Protein AF-0000000079301477 (afdb_homodimer)

Radius of gyration: 26.86 Å; Cα contacts (8 Å, |Δi|>4): 759; chains: 2; bounding box: 76×74×63 Å

InterPro domains:
  IPR000358 Ribonucleotide reductase small subunit family [PF00268] (8-279)
  IPR009078 Ferritin-like superfamily [SSF47240] (7-322)
  IPR012348 Ribonucleotide reductase-like [G3DSA:1.10.620.20] (2-312)
  IPR033909 Ribonucleotide reductase small subunit [cd01049] (9-282)

Solvent-accessible surface area (backbone atoms only — not comparable to full-atom values): 33922 Å² total; per-residue (Å²): 106,67,66,48,74,56,92,60,63,67,80,68,89,55,64,78,57,43,53,57,36,51,50,49,64,72,62,62,74,59,57,84,80,54,65,50,66,64,26,52,52,41,58,71,67,49,54,66,47,59,37,46,32,52,50,41,32,50,44,56,46,34,60,61,38,48,47,87,63,57,65,45,50,48,43,27,80,62,29,30,35,63,55,44,37,43,29,14,20,42,48,24,28,52,45,41,40,46,21,51,35,43,53,47,51,30,56,73,68,68,36,55,68,57,41,59,49,39,58,73,65,35,62,44,54,42,52,44,52,51,54,56,48,52,39,57,51,35,45,70,68,68,44,70,56,34,37,51,51,21,45,48,46,40,20,47,39,62,39,54,41,71,48,47,48,47,46,46,52,48,39,38,32,21,75,67,65,68,45,36,55,31,60,31,52,54,41,53,56,48,51,38,51,29,46,51,55,17,50,49,38,49,53,51,51,53,52,42,47,73,74,41,48,76,69,60,38,92,63,43,68,60,52,52,52,53,51,49,53,55,52,45,55,41,52,51,45,36,49,50,60,29,37,65,74,42,71,48,95,56,47,39,55,68,46,42,51,40,46,42,36,45,48,53,29,54,52,35,33,43,74,47,40,78,60,86,56,88,60,59,64,80,65,40,62,84,48,51,66,58,58,52,59,56,40,60,49,67,67,53,34,49,53,51,50,53,36,46,54,49,17,53,50,58,57,65,63,54,70,57,79,81,103,106,68,65,48,73,57,93,59,65,68,80,68,91,55,64,76,56,44,53,56,34,52,50,50,64,72,61,63,74,58,57,82,81,54,64,49,66,66,27,52,52,42,60,71,67,50,55,66,46,60,39,45,31,52,50,42,32,50,44,58,45,34,60,61,39,48,47,87,63,55,66,46,50,48,44,26,81,64,30,31,36,61,55,44,36,44,29,13,20,41,50,24,28,50,46,41,41,46,21,52,34,43,52,47,50,30,55,73,68,68,35,54,66,58,41,60,50,38,58,75,66,36,62,44,55,42,51,45,52,52,52,55,48,51,38,57,51,35,46,69,69,68,42,69,55,35,39,51,51,22,44,51,47,41,18,48,38,62,39,55,41,71,50,46,47,47,46,46,52,48,38,38,32,21,73,67,66,69,43,38,55,33,59,32,52,53,42,54,55,47,50,37,51,30,46,51,54,17,51,49,38,49,52,52,50,53,52,43,46,72,74,43,48,76,70,63,39,91,63,41,67,59,52,52,53,54,50,50,54,55,52,46,55,42,51,52,46,35,48,50,62,28,35,64,74,43,71,48,96,56,46,40,56,68,45,43,51,38,46,42,36,46,50,53,29,55,54,35,33,42,74,46,41,78,60,87,57,87,60,59,65,80,66,40,63,87,48,52,65,57,59,51,60,55,40,62,47,66,69,53,33,50,53,52,51,52,35,45,54,49,17,51,51,56,56,66,64,54,71,59,76,83,105

Organism: Thermus brockianus (NCBI:txid56956)

Structure (mmCIF, N/CA/C/O backbone):
data_AF-0000000079301477-model_v1
#
loop_
_entity.id
_entity.type
_entity.pdbx_description
1 polymer 'ribonucleoside-diphosphate reductase'
#
loop_
_atom_site.group_PDB
_atom_site.id
_atom_site.type_symbol
_atom_site.label_atom_id
_atom_site.label_alt_id
_atom_site.label_comp_id
_atom_site.label_asym_id
_atom_site.label_entity_id
_atom_site.label_seq_id
_atom_site.pdbx_PDB_ins_code
_atom_site.Cartn_x
_atom_site.Cartn_y
_atom_site.Cartn_z
_atom_site.occupancy
_atom_site.B_iso_or_equiv
_atom_site.auth_seq_id
_atom_site.auth_comp_id
_atom_site.auth_asym_id
_atom_site.auth_atom_id
_atom_site.pdbx_PDB_model_num
ATOM 1 N N . MET A 1 1 ? -18.469 -8.281 14.273 1 95.06 1 MET A N 1
ATOM 2 C CA . MET A 1 1 ? -17.797 -7.09 14.773 1 95.06 1 MET A CA 1
ATOM 3 C C . MET A 1 1 ? -16.5 -6.832 14.016 1 95.06 1 MET A C 1
ATOM 5 O O . MET A 1 1 ? -15.898 -7.762 13.469 1 95.06 1 MET A O 1
ATOM 9 N N . LEU A 1 2 ? -16.141 -5.598 14.016 1 96.75 2 LEU A N 1
ATOM 10 C CA . LEU A 1 2 ? -14.93 -5.18 13.312 1 96.75 2 LEU A CA 1
ATOM 11 C C . LEU A 1 2 ? -13.719 -5.953 13.82 1 96.75 2 LEU A C 1
ATOM 13 O O . LEU A 1 2 ? -12.773 -6.195 13.062 1 96.75 2 LEU A O 1
ATOM 17 N N . THR A 1 3 ? -13.781 -6.379 15.055 1 95.88 3 THR A N 1
ATOM 18 C CA . THR A 1 3 ? -12.625 -6.98 15.711 1 95.88 3 THR A CA 1
ATOM 19 C C . THR A 1 3 ? -12.602 -8.492 15.484 1 95.88 3 THR A C 1
ATOM 21 O O . THR A 1 3 ? -11.633 -9.164 15.836 1 95.88 3 THR A O 1
ATOM 24 N N . GLU A 1 4 ? -13.633 -9.055 14.945 1 96.31 4 GLU A N 1
ATOM 25 C CA . GLU A 1 4 ? -13.719 -10.5 14.711 1 96.31 4 GLU A CA 1
ATOM 26 C C . GLU A 1 4 ? -13.164 -10.867 13.336 1 96.31 4 GLU A C 1
ATOM 28 O O . GLU A 1 4 ? -13.578 -10.312 12.32 1 96.31 4 GLU A O 1
ATOM 33 N N . PRO A 1 5 ? -12.25 -11.805 13.305 1 94.25 5 PRO A N 1
ATOM 34 C CA . PRO A 1 5 ? -11.656 -12.195 12.023 1 94.25 5 PRO A CA 1
ATOM 35 C C . PRO A 1 5 ? -12.68 -12.82 11.07 1 94.25 5 PRO A C 1
ATOM 37 O O . PRO A 1 5 ? -13.672 -13.398 11.523 1 94.25 5 PRO A O 1
ATOM 40 N N . ARG A 1 6 ? -12.438 -12.594 9.852 1 91.38 6 ARG A N 1
ATOM 41 C CA . ARG A 1 6 ? -13.203 -13.242 8.789 1 91.38 6 ARG A CA 1
ATOM 42 C C . ARG A 1 6 ? -12.297 -14.078 7.895 1 91.38 6 ARG A C 1
ATOM 44 O O . ARG A 1 6 ? -11.305 -13.578 7.363 1 91.38 6 ARG A O 1
ATOM 51 N N . LEU A 1 7 ? -12.633 -15.258 7.703 1 81.44 7 LEU A N 1
ATOM 52 C CA . LEU A 1 7 ? -11.805 -16.188 6.945 1 81.44 7 LEU A CA 1
ATOM 53 C C . LEU A 1 7 ? -11.93 -15.938 5.449 1 81.44 7 LEU A C 1
ATOM 55 O O . LEU A 1 7 ? -10.945 -16 4.719 1 81.44 7 LEU A O 1
ATOM 59 N N . HIS A 1 8 ? -13.172 -15.617 5.027 1 87.56 8 HIS A N 1
ATOM 60 C CA . HIS A 1 8 ? -13.43 -15.469 3.598 1 87.56 8 HIS A CA 1
ATOM 61 C C . HIS A 1 8 ? -13.273 -14.016 3.16 1 87.56 8 HIS A C 1
ATOM 63 O O . HIS A 1 8 ? -13.625 -13.094 3.906 1 87.56 8 HIS A O 1
ATOM 69 N N . TYR A 1 9 ? -12.867 -13.852 1.992 1 93.25 9 TYR A N 1
ATOM 70 C CA . TYR A 1 9 ? -12.68 -12.531 1.399 1 93.25 9 TYR A CA 1
ATOM 71 C C . TYR A 1 9 ? -14.023 -11.844 1.161 1 93.25 9 TYR A C 1
ATOM 73 O O . TYR A 1 9 ? -14.18 -10.664 1.456 1 93.25 9 TYR A O 1
ATOM 81 N N . ARG A 1 10 ? -14.953 -12.539 0.56 1 92.38 10 ARG A N 1
ATOM 82 C CA . ARG A 1 10 ? -16.328 -12.109 0.349 1 92.38 10 ARG A CA 1
ATOM 83 C C . ARG A 1 10 ? -17.312 -13.109 0.944 1 92.38 10 ARG A C 1
ATOM 85 O O . ARG A 1 10 ? -16.984 -14.289 1.125 1 92.38 10 ARG A O 1
ATOM 92 N N . PRO A 1 11 ? -18.516 -12.633 1.267 1 92.88 11 PRO A N 1
ATOM 93 C CA . PRO A 1 11 ? -19.047 -11.281 1.105 1 92.88 11 PRO A CA 1
ATOM 94 C C . PRO A 1 11 ? -18.484 -10.289 2.117 1 92.88 11 PRO A C 1
ATOM 96 O O . PRO A 1 11 ? -18.125 -10.68 3.23 1 92.88 11 PRO A O 1
ATOM 99 N N . TYR A 1 12 ? -18.469 -9.102 1.685 1 95.06 12 TYR A N 1
ATOM 100 C CA . TYR A 1 12 ? -18.016 -8.047 2.578 1 95.06 12 TYR A CA 1
ATOM 101 C C . TYR A 1 12 ? -19.016 -7.801 3.699 1 95.06 12 TYR A C 1
ATOM 103 O O . TYR A 1 12 ? -20.234 -7.824 3.473 1 95.06 12 TYR A O 1
ATOM 111 N N . GLU A 1 13 ? -18.484 -7.531 4.859 1 96.94 13 GLU A N 1
ATOM 112 C CA . GLU A 1 13 ? -19.328 -7.164 5.996 1 96.94 13 GLU A CA 1
ATOM 113 C C . GLU A 1 13 ? -19.438 -5.648 6.129 1 96.94 13 GLU A C 1
ATOM 115 O O . GLU A 1 13 ? -20.453 -5.141 6.613 1 96.94 13 GLU A O 1
ATOM 120 N N . TYR A 1 14 ? -18.453 -4.902 5.668 1 97.81 14 TYR A N 1
ATOM 121 C CA . TYR A 1 14 ? -18.422 -3.447 5.73 1 97.81 14 TYR A CA 1
ATOM 122 C C . TYR A 1 14 ? -18.109 -2.85 4.367 1 97.81 14 TYR A C 1
ATOM 124 O O . TYR A 1 14 ? -17.141 -2.098 4.223 1 97.81 14 TYR A O 1
ATOM 132 N N . PRO A 1 15 ? -18.953 -3.096 3.391 1 97.25 15 PRO A N 1
ATOM 133 C CA . PRO A 1 15 ? -18.625 -2.715 2.012 1 97.25 15 PRO A CA 1
ATOM 134 C C . PRO A 1 15 ? -18.469 -1.207 1.836 1 97.25 15 PRO A C 1
ATOM 136 O O . PRO A 1 15 ? -17.75 -0.756 0.945 1 97.25 15 PRO A O 1
ATOM 139 N N . GLY A 1 16 ? -19.188 -0.378 2.711 1 97.12 16 GLY A N 1
ATOM 140 C CA . GLY A 1 16 ? -19.094 1.07 2.617 1 97.12 16 GLY A CA 1
ATOM 141 C C . GLY A 1 16 ? -17.672 1.587 2.795 1 97.12 16 GLY A C 1
ATOM 142 O O . GLY A 1 16 ? -17.328 2.645 2.27 1 97.12 16 GLY A O 1
ATOM 143 N N . LEU A 1 17 ? -16.828 0.839 3.523 1 98.25 17 LEU A N 1
ATOM 144 C CA . LEU A 1 17 ? -15.461 1.259 3.803 1 98.25 17 LEU A CA 1
ATOM 145 C C . LEU A 1 17 ? -14.625 1.272 2.527 1 98.25 17 LEU A C 1
ATOM 147 O O . LEU A 1 17 ? -13.641 2.014 2.43 1 98.25 17 LEU A O 1
ATOM 151 N N . LEU A 1 18 ? -14.984 0.479 1.553 1 98.12 18 LEU A N 1
ATOM 152 C CA . LEU A 1 18 ? -14.195 0.32 0.336 1 98.12 18 LEU A CA 1
ATOM 153 C C . LEU A 1 18 ? -14.219 1.596 -0.499 1 98.12 18 LEU A C 1
ATOM 155 O O . LEU A 1 18 ? -13.367 1.789 -1.37 1 98.12 18 LEU A O 1
ATOM 159 N N . ARG A 1 19 ? -15.188 2.484 -0.265 1 97.81 19 ARG A N 1
ATOM 160 C CA . ARG A 1 19 ? -15.273 3.76 -0.968 1 97.81 19 ARG A CA 1
ATOM 161 C C . ARG A 1 19 ? -14.047 4.625 -0.683 1 97.81 19 ARG A C 1
ATOM 163 O O . ARG A 1 19 ? -13.664 5.457 -1.508 1 97.81 19 ARG A O 1
ATOM 170 N N . PHE A 1 20 ? -13.422 4.422 0.473 1 98.62 20 PHE A N 1
ATOM 171 C CA . PHE A 1 20 ? -12.211 5.164 0.8 1 98.62 20 PHE A CA 1
ATOM 172 C C . PHE A 1 20 ? -11.047 4.727 -0.084 1 98.62 20 PHE A C 1
ATOM 174 O O . PHE A 1 20 ? -10.25 5.555 -0.53 1 98.62 20 PHE A O 1
ATOM 181 N N . ARG A 1 21 ? -10.914 3.398 -0.284 1 98.19 21 ARG A N 1
ATOM 182 C CA . ARG A 1 21 ? -9.945 2.889 -1.248 1 98.19 21 ARG A CA 1
ATOM 183 C C . ARG A 1 21 ? -10.156 3.516 -2.621 1 98.19 21 ARG A C 1
ATOM 185 O O . ARG A 1 21 ? -9.211 3.996 -3.244 1 98.19 21 ARG A O 1
ATOM 192 N N . ASP A 1 22 ? -11.422 3.562 -3.053 1 97.38 22 ASP A N 1
ATOM 193 C CA . ASP A 1 22 ? -11.758 4.082 -4.375 1 97.38 22 ASP A CA 1
ATOM 194 C C . ASP A 1 22 ? -11.445 5.578 -4.469 1 97.38 22 ASP A C 1
ATOM 196 O O . ASP A 1 22 ? -11.008 6.059 -5.516 1 97.38 22 ASP A O 1
ATOM 200 N N . ALA A 1 23 ? -11.68 6.305 -3.4 1 97.81 23 ALA A N 1
ATOM 201 C CA . ALA A 1 23 ? -11.406 7.738 -3.381 1 97.81 23 ALA A CA 1
ATOM 202 C C . ALA A 1 23 ? -9.914 8.016 -3.547 1 97.81 23 ALA A C 1
ATOM 204 O O . ALA A 1 23 ? -9.523 8.938 -4.258 1 97.81 23 ALA A O 1
ATOM 205 N N . ILE A 1 24 ? -9.055 7.199 -2.889 1 98.19 24 ILE A N 1
ATOM 206 C CA . ILE A 1 24 ? -7.613 7.363 -3.018 1 98.19 24 ILE A CA 1
ATOM 207 C C . ILE A 1 24 ? -7.18 7.02 -4.441 1 98.19 24 ILE A C 1
ATOM 209 O O . ILE A 1 24 ? -6.348 7.715 -5.027 1 98.19 24 ILE A O 1
ATOM 213 N N . ARG A 1 25 ? -7.77 5.949 -5.023 1 96.44 25 ARG A N 1
ATOM 214 C CA . ARG A 1 25 ? -7.453 5.582 -6.398 1 96.44 25 ARG A CA 1
ATOM 215 C C . ARG A 1 25 ? -7.82 6.707 -7.363 1 96.44 25 ARG A C 1
ATOM 217 O O . ARG A 1 25 ? -7.082 6.988 -8.312 1 96.44 25 ARG A O 1
ATOM 224 N N . HIS A 1 26 ? -8.891 7.375 -7.086 1 94.94 26 HIS A N 1
ATOM 225 C CA . HIS A 1 26 ? -9.359 8.469 -7.93 1 94.94 26 HIS A CA 1
ATOM 226 C C . HIS A 1 26 ? -8.469 9.695 -7.797 1 94.94 26 HIS A C 1
ATOM 228 O O . HIS A 1 26 ? -8.305 10.453 -8.75 1 94.94 26 HIS A O 1
ATOM 234 N N . SER A 1 27 ? -7.898 9.836 -6.621 1 95.19 27 SER A N 1
ATOM 235 C CA . SER A 1 27 ? -7.086 11.016 -6.34 1 95.19 27 SER A CA 1
ATOM 236 C C . SER A 1 27 ? -5.609 10.742 -6.621 1 95.19 27 SER A C 1
ATOM 238 O O . SER A 1 27 ? -4.746 11.547 -6.246 1 95.19 27 SER A O 1
ATOM 240 N N . TYR A 1 28 ? -5.316 9.719 -7.262 1 95.38 28 TYR A N 1
ATOM 241 C CA . TYR A 1 28 ? -3.947 9.258 -7.465 1 95.38 28 TYR A CA 1
ATOM 242 C C . TYR A 1 28 ? -3.111 10.312 -8.172 1 95.38 28 TYR A C 1
ATOM 244 O O . TYR A 1 28 ? -3.555 10.898 -9.164 1 95.38 28 TYR A O 1
ATOM 252 N N . TRP A 1 29 ? -1.941 10.562 -7.652 1 96.19 29 TRP A N 1
ATOM 253 C CA . TRP A 1 29 ? -0.976 11.477 -8.242 1 96.19 29 TRP A CA 1
ATOM 254 C C . TRP A 1 29 ? 0.449 11.094 -7.859 1 96.19 29 TRP A C 1
ATOM 256 O O . TRP A 1 29 ? 0.665 10.422 -6.848 1 96.19 29 TRP A O 1
ATOM 266 N N . VAL A 1 30 ? 1.413 11.414 -8.703 1 96.06 30 VAL A N 1
ATOM 267 C CA . VAL A 1 30 ? 2.838 11.328 -8.398 1 96.06 30 VAL A CA 1
ATOM 268 C C . VAL A 1 30 ? 3.498 12.68 -8.656 1 96.06 30 VAL A C 1
ATOM 270 O O . VAL A 1 30 ? 3.051 13.445 -9.516 1 96.06 30 VAL A O 1
ATOM 273 N N . HIS A 1 31 ? 4.543 13.008 -7.93 1 94.88 31 HIS A N 1
ATOM 274 C CA . HIS A 1 31 ? 5.105 14.352 -7.898 1 94.88 31 HIS A CA 1
ATOM 275 C C . HIS A 1 31 ? 5.684 14.742 -9.258 1 94.88 31 HIS A C 1
ATOM 277 O O . HIS A 1 31 ? 5.773 15.93 -9.578 1 94.88 31 HIS A O 1
ATOM 283 N N . THR A 1 32 ? 5.988 13.789 -10.094 1 93.31 32 THR A N 1
ATOM 284 C CA . THR A 1 32 ? 6.617 14.078 -11.375 1 93.31 32 THR A CA 1
ATOM 285 C C . THR A 1 32 ? 5.598 14.633 -12.359 1 93.31 32 THR A C 1
ATOM 287 O O . THR A 1 32 ? 5.969 15.133 -13.43 1 93.31 32 THR A O 1
ATOM 290 N N . GLU A 1 33 ? 4.363 14.586 -12.023 1 92.88 33 GLU A N 1
ATOM 291 C CA . GLU A 1 33 ? 3.314 15.133 -12.883 1 92.88 33 GLU A CA 1
ATOM 292 C C . GLU A 1 33 ? 3.273 16.656 -12.805 1 92.88 33 GLU A C 1
ATOM 294 O O . GLU A 1 33 ? 2.639 17.312 -13.633 1 92.88 33 GLU A O 1
ATOM 299 N N . TYR A 1 34 ? 3.947 17.266 -11.812 1 93.19 34 TYR A N 1
ATOM 300 C CA . TYR A 1 34 ? 3.959 18.719 -11.625 1 93.19 34 TYR A CA 1
ATOM 301 C C . TYR A 1 34 ? 5.316 19.312 -12 1 93.19 34 TYR A C 1
ATOM 303 O O . TYR A 1 34 ? 6.348 18.641 -11.859 1 93.19 34 TYR A O 1
ATOM 311 N N . SER A 1 35 ? 5.191 20.531 -12.523 1 95.88 35 SER A N 1
ATOM 312 C CA . SER A 1 35 ? 6.422 21.281 -12.758 1 95.88 35 SER A CA 1
ATOM 313 C C . SER A 1 35 ? 6.77 22.156 -11.562 1 95.88 35 SER A C 1
ATOM 315 O O . SER A 1 35 ? 5.891 22.797 -10.977 1 95.88 35 SER A O 1
ATOM 317 N N . TYR A 1 36 ? 8.062 22.188 -11.227 1 97.69 36 TYR A N 1
ATOM 318 C CA . TYR A 1 36 ? 8.516 22.969 -10.086 1 97.69 36 TYR A CA 1
ATOM 319 C C . TYR A 1 36 ? 9.539 24.016 -10.523 1 97.69 36 TYR A C 1
ATOM 321 O O . TYR A 1 36 ? 10.203 24.625 -9.68 1 97.69 36 TYR A O 1
ATOM 329 N N . THR A 1 37 ? 9.656 24.188 -11.781 1 97.12 37 THR A N 1
ATOM 330 C CA . THR A 1 37 ? 10.641 25.125 -12.312 1 97.12 37 THR A CA 1
ATOM 331 C C . THR A 1 37 ? 10.375 26.531 -11.789 1 97.12 37 THR A C 1
ATOM 333 O O . THR A 1 37 ? 11.297 27.234 -11.352 1 97.12 37 THR A O 1
ATOM 336 N N . ALA A 1 38 ? 9.188 26.984 -11.867 1 97.56 38 ALA A N 1
ATOM 337 C CA . ALA A 1 38 ? 8.812 28.312 -11.375 1 97.56 38 ALA A CA 1
ATOM 338 C C . ALA A 1 38 ? 9.07 28.422 -9.875 1 97.56 38 ALA A C 1
ATOM 340 O O . ALA A 1 38 ? 9.43 29.5 -9.383 1 97.56 38 ALA A O 1
ATOM 341 N N . ASP A 1 39 ? 8.891 27.391 -9.141 1 98.38 39 ASP A N 1
ATOM 342 C CA . ASP A 1 39 ? 9.102 27.375 -7.695 1 98.38 39 ASP A CA 1
ATOM 343 C C . ASP A 1 39 ? 10.562 27.641 -7.352 1 98.38 39 ASP A C 1
ATOM 345 O O . ASP A 1 39 ? 10.867 28.375 -6.414 1 98.38 39 ASP A O 1
ATOM 349 N N . VAL A 1 40 ? 11.414 27 -8.102 1 98.38 40 VAL A N 1
ATOM 350 C CA . VAL A 1 40 ? 12.844 27.203 -7.895 1 98.38 40 VAL A CA 1
ATOM 351 C C . VAL A 1 40 ? 13.203 28.672 -8.133 1 98.38 40 VAL A C 1
ATOM 353 O O . VAL A 1 40 ? 13.969 29.266 -7.371 1 98.38 40 VAL A O 1
ATOM 356 N N . GLN A 1 41 ? 12.672 29.203 -9.133 1 98.31 41 GLN A N 1
ATOM 357 C CA . GLN A 1 41 ? 12.898 30.625 -9.445 1 98.31 41 GLN A CA 1
ATOM 358 C C . GLN A 1 41 ? 12.328 31.516 -8.359 1 98.31 41 GLN A C 1
ATOM 360 O O . GLN A 1 41 ? 12.984 32.469 -7.918 1 98.31 41 GLN A O 1
ATOM 365 N N . ASP A 1 42 ? 11.125 31.25 -7.938 1 98.62 42 ASP A N 1
ATOM 366 C CA . ASP A 1 42 ? 10.516 32.031 -6.855 1 98.62 42 ASP A CA 1
ATOM 367 C C . ASP A 1 42 ? 11.383 31.984 -5.602 1 98.62 42 ASP A C 1
ATOM 369 O O . ASP A 1 42 ? 11.648 33.031 -5 1 98.62 42 ASP A O 1
ATOM 373 N N . TYR A 1 43 ? 11.828 30.844 -5.254 1 98.62 43 TYR A N 1
ATOM 374 C CA . TYR A 1 43 ? 12.609 30.656 -4.035 1 98.62 43 TYR A CA 1
ATOM 375 C C . TYR A 1 43 ? 13.891 31.484 -4.078 1 98.62 43 TYR A C 1
ATOM 377 O O . TYR A 1 43 ? 14.32 32.031 -3.061 1 98.62 43 TYR A O 1
ATOM 385 N N . ALA A 1 44 ? 14.453 31.625 -5.234 1 97.75 44 ALA A N 1
ATOM 386 C CA . ALA A 1 44 ? 15.688 32.375 -5.406 1 97.75 44 ALA A CA 1
ATOM 387 C C . ALA A 1 44 ? 15.43 33.875 -5.367 1 97.75 44 ALA A C 1
ATOM 389 O O . ALA A 1 44 ? 16.281 34.656 -4.93 1 97.75 44 ALA A O 1
ATOM 390 N N . LEU A 1 45 ? 14.25 34.312 -5.715 1 98.25 45 LEU A N 1
ATOM 391 C CA . LEU A 1 45 ? 14.031 35.719 -6 1 98.25 45 LEU A CA 1
ATOM 392 C C . LEU A 1 45 ? 13.32 36.406 -4.84 1 98.25 45 LEU A C 1
ATOM 394 O O . LEU A 1 45 ? 13.43 37.625 -4.664 1 98.25 45 LEU A O 1
ATOM 398 N N . VAL A 1 46 ? 12.617 35.688 -4.07 1 98.31 46 VAL A N 1
ATOM 399 C CA . VAL A 1 46 ? 11.789 36.312 -3.039 1 98.31 46 VAL A CA 1
ATOM 400 C C . VAL A 1 46 ? 12.68 36.844 -1.904 1 98.31 46 VAL A C 1
ATOM 402 O O . VAL A 1 46 ? 13.836 36.406 -1.781 1 98.31 46 VAL A O 1
ATOM 405 N N . GLU A 1 47 ? 12.102 37.719 -1.109 1 97.5 47 GLU A N 1
ATOM 406 C CA . GLU A 1 47 ? 12.797 38.25 0.064 1 97.5 47 GLU A CA 1
ATOM 407 C C . GLU A 1 47 ? 12.945 37.188 1.141 1 97.5 47 GLU A C 1
ATOM 409 O O . GLU A 1 47 ? 12.172 36.219 1.182 1 97.5 47 GLU A O 1
ATOM 414 N N . GLU A 1 48 ? 13.883 37.438 2.004 1 97.5 48 GLU A N 1
ATOM 415 C CA . GLU A 1 48 ? 14.242 36.438 3.002 1 97.5 48 GLU A CA 1
ATOM 416 C C . GLU A 1 48 ? 13.062 36.125 3.906 1 97.5 48 GLU A C 1
ATOM 418 O O . GLU A 1 48 ? 12.898 34.969 4.336 1 97.5 48 GLU A O 1
ATOM 423 N N . LYS A 1 49 ? 12.25 37.062 4.172 1 97.62 49 LYS A N 1
ATOM 424 C CA . LYS A 1 49 ? 11.086 36.812 5.012 1 97.62 49 LYS A CA 1
ATOM 425 C C . LYS A 1 49 ? 10.172 35.75 4.398 1 97.62 49 LYS A C 1
ATOM 427 O O . LYS A 1 49 ? 9.734 34.812 5.086 1 97.62 49 LYS A O 1
ATOM 432 N N . GLU A 1 50 ? 9.906 35.844 3.139 1 98.56 50 GLU A N 1
ATOM 433 C CA . GLU A 1 50 ? 9.07 34.906 2.424 1 98.56 50 GLU A CA 1
ATOM 434 C C . GLU A 1 50 ? 9.797 33.562 2.221 1 98.56 50 GLU A C 1
ATOM 436 O O . GLU A 1 50 ? 9.211 32.5 2.4 1 98.56 50 GLU A O 1
ATOM 441 N N . ARG A 1 51 ? 11.055 33.656 1.915 1 98.69 51 ARG A N 1
ATOM 442 C CA . ARG A 1 51 ? 11.867 32.438 1.726 1 98.69 51 ARG A CA 1
ATOM 443 C C . ARG A 1 51 ? 11.922 31.609 3.002 1 98.69 51 ARG A C 1
ATOM 445 O O . ARG A 1 51 ? 11.812 30.391 2.951 1 98.69 51 ARG A O 1
ATOM 452 N N . SER A 1 52 ? 12.047 32.281 4.086 1 98.56 52 SER A N 1
ATOM 453 C CA . SER A 1 52 ? 12.125 31.625 5.379 1 98.56 52 SER A CA 1
ATOM 454 C C . SER A 1 52 ? 10.82 30.922 5.715 1 98.56 52 SER A C 1
ATOM 456 O O . SER A 1 52 ? 10.828 29.781 6.203 1 98.56 52 SER A O 1
ATOM 458 N N . MET A 1 53 ? 9.719 31.578 5.477 1 98.81 53 MET A N 1
ATOM 459 C CA . MET A 1 53 ? 8.43 30.969 5.754 1 98.81 53 MET A CA 1
ATOM 460 C C . MET A 1 53 ? 8.234 29.703 4.918 1 98.81 53 MET A C 1
ATOM 462 O O . MET A 1 53 ? 7.828 28.672 5.438 1 98.81 53 MET A O 1
ATOM 466 N N . VAL A 1 54 ? 8.57 29.797 3.623 1 98.88 54 VAL A N 1
ATOM 467 C CA . VAL A 1 54 ? 8.414 28.656 2.713 1 98.88 54 VAL A CA 1
ATOM 468 C C . VAL A 1 54 ? 9.336 27.531 3.135 1 98.88 54 VAL A C 1
ATOM 470 O O . VAL A 1 54 ? 8.906 26.375 3.232 1 98.88 54 VAL A O 1
ATOM 473 N N . ARG A 1 55 ? 10.547 27.875 3.404 1 98.75 55 ARG A N 1
ATOM 474 C CA . ARG A 1 55 ? 11.547 26.906 3.828 1 98.75 55 ARG A CA 1
ATOM 475 C C . ARG A 1 55 ? 11.094 26.172 5.09 1 98.75 55 ARG A C 1
ATOM 477 O O . ARG A 1 55 ? 11.086 24.938 5.129 1 98.75 55 ARG A O 1
ATOM 484 N N . ARG A 1 56 ? 10.703 26.875 6.07 1 98.81 56 ARG A N 1
ATOM 485 C CA . ARG A 1 56 ? 10.359 26.297 7.359 1 98.81 56 ARG A CA 1
ATOM 486 C C . ARG A 1 56 ? 9.062 25.5 7.27 1 98.81 56 ARG A C 1
ATOM 488 O O . ARG A 1 56 ? 8.93 24.453 7.902 1 98.81 56 ARG A O 1
ATOM 495 N N . ALA A 1 57 ? 8.109 25.984 6.496 1 98.88 57 ALA A N 1
ATOM 496 C CA . ALA A 1 57 ? 6.883 25.234 6.277 1 98.88 57 ALA A CA 1
ATOM 497 C C . ALA A 1 57 ? 7.172 23.891 5.59 1 98.88 57 ALA A C 1
ATOM 499 O O . ALA A 1 57 ? 6.641 22.859 5.988 1 98.88 57 ALA A O 1
ATOM 500 N N . LEU A 1 58 ? 8.031 23.969 4.57 1 98.88 58 LEU A N 1
ATOM 501 C CA . LEU A 1 58 ? 8.375 22.75 3.842 1 98.88 58 LEU A CA 1
ATOM 502 C C . LEU A 1 58 ? 9.109 21.766 4.746 1 98.88 58 LEU A C 1
ATOM 504 O O . LEU A 1 58 ? 8.875 20.547 4.664 1 98.88 58 LEU A O 1
ATOM 508 N N . LEU A 1 59 ? 10 22.281 5.609 1 98.75 59 LEU A N 1
ATOM 509 C CA . LEU A 1 59 ? 10.703 21.406 6.555 1 98.75 59 LEU A CA 1
ATOM 510 C C . LEU A 1 59 ? 9.719 20.75 7.512 1 98.75 59 LEU A C 1
ATOM 512 O O . LEU A 1 59 ? 9.844 19.547 7.805 1 98.75 59 LEU A O 1
ATOM 516 N N . ALA A 1 60 ? 8.766 21.516 7.957 1 98.75 60 ALA A N 1
ATOM 517 C CA . ALA A 1 60 ? 7.758 20.984 8.875 1 98.75 60 ALA A CA 1
ATOM 518 C C . ALA A 1 60 ? 6.895 19.922 8.203 1 98.75 60 ALA A C 1
ATOM 520 O O . ALA A 1 60 ? 6.59 18.891 8.797 1 98.75 60 ALA A O 1
ATOM 521 N N . ILE A 1 61 ? 6.492 20.156 6.949 1 98.69 61 ILE A N 1
ATOM 522 C CA . ILE A 1 61 ? 5.711 19.188 6.195 1 98.69 61 ILE A CA 1
ATOM 523 C C . ILE A 1 61 ? 6.531 17.922 5.988 1 98.69 61 ILE A C 1
ATOM 525 O O . ILE A 1 61 ? 6.039 16.812 6.223 1 98.69 61 ILE A O 1
ATOM 529 N N . ALA A 1 62 ? 7.738 18.109 5.586 1 98.12 62 ALA A N 1
ATOM 530 C CA . ALA A 1 62 ? 8.617 16.969 5.297 1 98.12 62 ALA A CA 1
ATOM 531 C C . ALA A 1 62 ? 8.812 16.094 6.531 1 98.12 62 ALA A C 1
ATOM 533 O O . ALA A 1 62 ? 8.898 14.867 6.422 1 98.12 62 ALA A O 1
ATOM 534 N N . GLN A 1 63 ? 8.906 16.672 7.734 1 97.19 63 GLN A N 1
ATOM 535 C CA . GLN A 1 63 ? 9.086 15.906 8.961 1 97.19 63 GLN A CA 1
ATOM 536 C C . GLN A 1 63 ? 8.016 14.828 9.102 1 97.19 63 GLN A C 1
ATOM 538 O O . GLN A 1 63 ? 8.312 13.703 9.484 1 97.19 63 GLN A O 1
ATOM 543 N N . VAL A 1 64 ? 6.801 15.195 8.789 1 96.38 64 VAL A N 1
ATOM 544 C CA . VAL A 1 64 ? 5.688 14.258 8.945 1 96.38 64 VAL A CA 1
ATOM 545 C C . VAL A 1 64 ? 5.633 13.328 7.734 1 96.38 64 VAL A C 1
ATOM 547 O O . VAL A 1 64 ? 5.52 12.109 7.891 1 96.38 64 VAL A O 1
ATOM 550 N N . GLU A 1 65 ? 5.809 13.852 6.535 1 97.06 65 GLU A N 1
ATOM 551 C CA . GLU A 1 65 ? 5.574 13.094 5.309 1 97.06 65 GLU A CA 1
ATOM 552 C C . GLU A 1 65 ? 6.68 12.07 5.066 1 97.06 65 GLU A C 1
ATOM 554 O O . GLU A 1 65 ? 6.441 11.023 4.465 1 97.06 65 GLU A O 1
ATOM 559 N N . LEU A 1 66 ? 7.859 12.352 5.531 1 95.06 66 LEU A N 1
ATOM 560 C CA . LEU A 1 66 ? 8.984 11.461 5.25 1 95.06 66 LEU A CA 1
ATOM 561 C C . LEU A 1 66 ? 9.07 10.352 6.297 1 95.06 66 LEU A C 1
ATOM 563 O O . LEU A 1 66 ? 9.797 9.375 6.109 1 95.06 66 LEU A O 1
ATOM 567 N N . ALA A 1 67 ? 8.305 10.539 7.383 1 91.19 67 ALA A N 1
ATOM 568 C CA . ALA A 1 67 ? 8.25 9.445 8.344 1 91.19 67 ALA A CA 1
ATOM 569 C C . ALA A 1 67 ? 7.555 8.219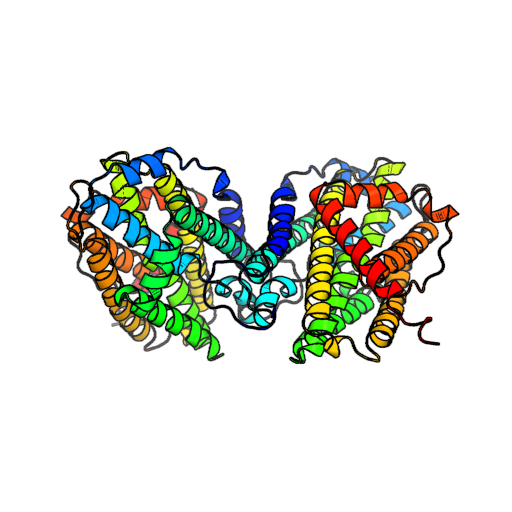 7.754 1 91.19 67 ALA A C 1
ATOM 571 O O . ALA A 1 67 ? 6.535 8.352 7.07 1 91.19 67 ALA A O 1
ATOM 572 N N . VAL A 1 68 ? 8.195 7.062 7.957 1 82.62 68 VAL A N 1
ATOM 573 C CA . VAL A 1 68 ? 7.57 5.836 7.477 1 82.62 68 VAL A CA 1
ATOM 574 C C . VAL A 1 68 ? 6.297 5.559 8.273 1 82.62 68 VAL A C 1
ATOM 576 O O . VAL A 1 68 ? 6.328 5.496 9.5 1 82.62 68 VAL A O 1
ATOM 579 N N . LYS A 1 69 ? 5.184 5.457 7.52 1 87.06 69 LYS A N 1
ATOM 580 C CA . LYS A 1 69 ? 3.887 5.273 8.164 1 87.06 69 LYS A CA 1
ATOM 581 C C . LYS A 1 69 ? 3.332 3.877 7.902 1 87.06 69 LYS A C 1
ATOM 583 O O . LYS A 1 69 ? 2.768 3.619 6.836 1 87.06 69 LYS A O 1
ATOM 588 N N . LEU A 1 70 ? 3.43 3.107 8.953 1 90.81 70 LEU A N 1
ATOM 589 C CA . LEU A 1 70 ? 2.926 1.742 8.844 1 90.81 70 LEU A CA 1
ATOM 590 C C . LEU A 1 70 ? 1.528 1.628 9.445 1 90.81 70 LEU A C 1
ATOM 592 O O . LEU A 1 70 ? 0.902 0.568 9.367 1 90.81 70 LEU A O 1
ATOM 596 N N . PHE A 1 71 ? 1.041 2.699 10.047 1 94.06 71 PHE A N 1
ATOM 597 C CA . PHE A 1 71 ? -0.172 2.67 10.852 1 94.06 71 PHE A CA 1
ATOM 598 C C . PHE A 1 71 ? -1.331 2.068 10.062 1 94.06 71 PHE A C 1
ATOM 600 O O . PHE A 1 71 ? -1.933 1.081 10.492 1 94.06 71 PHE A O 1
ATOM 607 N N . TRP A 1 72 ? -1.566 2.586 8.867 1 96.62 72 TRP A N 1
ATOM 608 C CA . TRP A 1 72 ? -2.717 2.148 8.086 1 96.62 72 TRP A CA 1
ATOM 609 C C . TRP A 1 72 ? -2.531 0.715 7.598 1 96.62 72 TRP A C 1
ATOM 611 O O . TRP A 1 72 ? -3.484 -0.069 7.582 1 96.62 72 TRP A O 1
ATOM 621 N N . ALA A 1 73 ? -1.332 0.383 7.207 1 94.56 73 ALA A N 1
ATOM 622 C CA . ALA A 1 73 ? -1.064 -0.961 6.703 1 94.56 73 ALA A CA 1
ATOM 623 C C . ALA A 1 73 ? -1.27 -2.008 7.793 1 94.56 73 ALA A C 1
ATOM 625 O O . ALA A 1 73 ? -1.619 -3.154 7.504 1 94.56 73 ALA A O 1
ATOM 626 N N . ARG A 1 74 ? -1.167 -1.634 9.047 1 92.62 74 ARG A N 1
ATOM 627 C CA . ARG A 1 74 ? -1.191 -2.586 10.156 1 92.62 74 ARG A CA 1
ATOM 628 C C . ARG A 1 74 ? -2.584 -2.676 10.766 1 92.62 74 ARG A C 1
ATOM 630 O O . ARG A 1 74 ? -2.811 -3.463 11.688 1 92.62 74 ARG A O 1
ATOM 637 N N . LEU A 1 75 ? -3.459 -1.882 10.328 1 95.94 75 LEU A N 1
ATOM 638 C CA . LEU A 1 75 ? -4.785 -1.822 10.93 1 95.94 75 LEU A CA 1
ATOM 639 C C . LEU A 1 75 ? -5.457 -3.191 10.914 1 95.94 75 LEU A C 1
ATOM 641 O O . LEU A 1 75 ? -6.203 -3.537 11.828 1 95.94 75 LEU A O 1
ATOM 645 N N . TYR A 1 76 ? -5.156 -3.961 9.891 1 96.38 76 TYR A N 1
ATOM 646 C CA . TYR A 1 76 ? -5.75 -5.285 9.727 1 96.38 76 TYR A CA 1
ATOM 647 C C . TYR A 1 76 ? -5.395 -6.191 10.898 1 96.38 76 TYR A C 1
ATOM 649 O O . TYR A 1 76 ? -6.133 -7.125 11.219 1 96.38 76 TYR A O 1
ATOM 657 N N . GLU A 1 77 ? -4.344 -5.949 11.57 1 93.19 77 GLU A N 1
ATOM 658 C CA . GLU A 1 77 ? -3.908 -6.77 12.703 1 93.19 77 GLU A CA 1
ATOM 659 C C . GLU A 1 77 ? -4.863 -6.633 13.883 1 93.19 77 GLU A C 1
ATOM 661 O O . GLU A 1 77 ? -4.98 -7.547 14.695 1 93.19 77 GLU A O 1
ATOM 666 N N . VAL A 1 78 ? -5.527 -5.527 13.961 1 95.69 78 VAL A N 1
ATOM 667 C CA . VAL A 1 78 ? -6.465 -5.27 15.047 1 95.69 78 VAL A CA 1
ATOM 668 C C . VAL A 1 78 ? -7.895 -5.477 14.555 1 95.69 78 VAL A C 1
ATOM 670 O O . VAL A 1 78 ? -8.734 -6.004 15.289 1 95.69 78 VAL A O 1
ATOM 673 N N . PHE A 1 79 ? -8.102 -5.023 13.375 1 97.31 79 PHE A N 1
ATOM 674 C CA . PHE A 1 79 ? -9.406 -5.168 12.742 1 97.31 79 PHE A CA 1
ATOM 675 C C . PHE A 1 79 ? -9.312 -6.047 11.5 1 97.31 79 PHE A C 1
ATOM 677 O O . PHE A 1 79 ? -9.266 -5.543 10.375 1 97.31 79 PHE A O 1
ATOM 684 N N . PRO A 1 80 ? -9.422 -7.355 11.703 1 96.69 80 PRO A N 1
ATOM 685 C CA . PRO A 1 80 ? -9.055 -8.312 10.656 1 96.69 80 PRO A CA 1
ATOM 686 C C . PRO A 1 80 ? -10.18 -8.555 9.648 1 96.69 80 PRO A C 1
ATOM 688 O O . PRO A 1 80 ? -10.648 -9.688 9.508 1 96.69 80 PRO A O 1
ATOM 691 N N . LYS A 1 81 ? -10.578 -7.488 8.953 1 97.81 81 LYS A N 1
ATOM 692 C CA . LYS A 1 81 ? -11.516 -7.516 7.832 1 97.81 81 LYS A CA 1
ATOM 693 C C . LYS A 1 81 ? -10.812 -7.18 6.52 1 97.81 81 LYS A C 1
ATOM 695 O O . LYS A 1 81 ? -10.07 -6.195 6.438 1 97.81 81 LYS A O 1
ATOM 700 N N . PRO A 1 82 ? -11.055 -8.008 5.457 1 97.19 82 PRO A N 1
ATOM 701 C CA . PRO A 1 82 ? -10.414 -7.715 4.172 1 97.19 82 PRO A CA 1
ATOM 702 C C . PRO A 1 82 ? -10.641 -6.277 3.713 1 97.19 82 PRO A C 1
ATOM 704 O O . PRO A 1 82 ? -9.742 -5.664 3.127 1 97.19 82 PRO A O 1
ATOM 707 N N . GLU A 1 83 ? -11.812 -5.684 3.994 1 98.31 83 GLU A N 1
ATOM 708 C CA . GLU A 1 83 ? -12.086 -4.297 3.633 1 98.31 83 GLU A CA 1
ATOM 709 C C . GLU A 1 83 ? -11.07 -3.352 4.266 1 98.31 83 GLU A C 1
ATOM 711 O O . GLU A 1 83 ? -10.594 -2.418 3.619 1 98.31 83 GLU A O 1
ATOM 716 N N . ILE A 1 84 ? -10.711 -3.674 5.516 1 98.31 84 ILE A N 1
ATOM 717 C CA . ILE A 1 84 ? -9.773 -2.836 6.262 1 98.31 84 ILE A CA 1
ATOM 718 C C . ILE A 1 84 ? -8.375 -2.977 5.668 1 98.31 84 ILE A C 1
ATOM 720 O O . ILE A 1 84 ? -7.66 -1.982 5.5 1 98.31 84 ILE A O 1
ATOM 724 N N . ALA A 1 85 ? -8.047 -4.148 5.336 1 97.69 85 ALA A N 1
ATOM 725 C CA . ALA A 1 85 ? -6.746 -4.387 4.719 1 97.69 85 ALA A CA 1
ATOM 726 C C . ALA A 1 85 ? -6.633 -3.66 3.381 1 97.69 85 ALA A C 1
ATOM 728 O O . ALA A 1 85 ? -5.609 -3.041 3.09 1 97.69 85 ALA A O 1
ATOM 729 N N . GLU A 1 86 ? -7.68 -3.711 2.564 1 98.38 86 GLU A N 1
ATOM 730 C CA . GLU A 1 86 ? -7.664 -3.061 1.258 1 98.38 86 GLU A CA 1
ATOM 731 C C . GLU A 1 86 ? -7.445 -1.557 1.394 1 98.38 86 GLU A C 1
ATOM 733 O O . GLU A 1 86 ? -6.605 -0.981 0.697 1 98.38 86 GLU A O 1
ATOM 738 N N . VAL A 1 87 ? -8.18 -0.982 2.283 1 98.75 87 VAL A N 1
ATOM 739 C CA . VAL A 1 87 ? -8.086 0.461 2.471 1 98.75 87 VAL A CA 1
ATOM 740 C C . VAL A 1 87 ? -6.73 0.818 3.066 1 98.75 87 VAL A C 1
ATOM 742 O O . VAL A 1 87 ? -6.039 1.712 2.566 1 98.75 87 VAL A O 1
ATOM 745 N N . GLY A 1 88 ? -6.336 0.059 4.105 1 98.5 88 GLY A N 1
ATOM 746 C CA . GLY A 1 88 ? -5.082 0.331 4.785 1 98.5 88 GLY A CA 1
ATOM 747 C C . GLY A 1 88 ? -3.875 0.25 3.869 1 98.5 88 GLY A C 1
ATOM 748 O O . GLY A 1 88 ? -3.008 1.124 3.896 1 98.5 88 GLY A O 1
ATOM 749 N N . MET A 1 89 ? -3.822 -0.738 3.031 1 98.38 89 MET A N 1
ATOM 750 C CA . MET A 1 89 ? -2.695 -0.919 2.123 1 98.38 89 MET A CA 1
ATOM 751 C C . MET A 1 89 ? -2.697 0.146 1.031 1 98.38 89 MET A C 1
ATOM 753 O O . MET A 1 89 ? -1.636 0.596 0.595 1 98.38 89 MET A O 1
ATOM 757 N N . THR A 1 90 ? -3.842 0.519 0.6 1 98.69 90 THR A N 1
ATOM 758 C CA . THR A 1 90 ? -3.961 1.607 -0.364 1 98.69 90 THR A CA 1
ATOM 759 C C . THR A 1 90 ? -3.467 2.92 0.238 1 98.69 90 THR A C 1
ATOM 761 O O . THR A 1 90 ? -2.744 3.676 -0.415 1 98.69 90 THR A O 1
ATOM 764 N N . PHE A 1 91 ? -3.834 3.184 1.51 1 98.75 91 PHE A N 1
ATOM 765 C CA . PHE A 1 91 ? -3.383 4.383 2.207 1 98.75 91 PHE A CA 1
ATOM 766 C C . PHE A 1 91 ? -1.868 4.375 2.373 1 98.75 91 PHE A C 1
ATOM 768 O O . PHE A 1 91 ? -1.21 5.395 2.166 1 98.75 91 PHE A O 1
ATOM 775 N N . ALA A 1 92 ? -1.375 3.234 2.732 1 98.25 92 ALA A N 1
ATOM 776 C CA . ALA A 1 92 ? 0.065 3.113 2.943 1 98.25 92 ALA A CA 1
ATOM 777 C C . ALA A 1 92 ? 0.837 3.461 1.674 1 98.25 92 ALA A C 1
ATOM 779 O O . ALA A 1 92 ? 1.87 4.133 1.732 1 98.25 92 ALA A O 1
ATOM 780 N N . GLU A 1 93 ? 0.361 3 0.547 1 98.56 93 GLU A N 1
ATOM 781 C CA . GLU A 1 93 ? 1 3.338 -0.722 1 98.56 93 GLU A CA 1
ATOM 782 C C . GLU A 1 93 ? 0.91 4.836 -1.003 1 98.56 93 GLU A C 1
ATOM 784 O O . GLU A 1 93 ? 1.862 5.434 -1.506 1 98.56 93 GLU A O 1
ATOM 789 N N . SER A 1 94 ? -0.196 5.473 -0.716 1 98.5 94 SER A N 1
ATOM 790 C CA . SER A 1 94 ? -0.321 6.914 -0.918 1 98.5 94 SER A CA 1
ATOM 791 C C . SER A 1 94 ? 0.688 7.68 -0.069 1 98.5 94 SER A C 1
ATOM 793 O O . SER A 1 94 ? 1.21 8.711 -0.497 1 98.5 94 SER A O 1
ATOM 795 N N . GLU A 1 95 ? 0.938 7.141 1.146 1 98.19 95 GLU A N 1
ATOM 796 C CA . GLU A 1 95 ? 1.927 7.773 2.016 1 98.19 95 GLU A CA 1
ATOM 797 C C . GLU A 1 95 ? 3.318 7.734 1.39 1 98.19 95 GLU A C 1
ATOM 799 O O . GLU A 1 95 ? 4.121 8.648 1.586 1 98.19 95 GLU A O 1
ATOM 804 N N . VAL A 1 96 ? 3.586 6.684 0.64 1 98.38 96 VAL A N 1
ATOM 805 C CA . VAL A 1 96 ? 4.859 6.594 -0.069 1 98.38 96 VAL A CA 1
ATOM 806 C C . VAL A 1 96 ? 4.949 7.703 -1.114 1 98.38 96 VAL A C 1
ATOM 808 O O . VAL A 1 96 ? 5.984 8.359 -1.245 1 98.38 96 VAL A O 1
ATOM 811 N N . ARG A 1 97 ? 3.891 7.961 -1.852 1 98.31 97 ARG A N 1
ATOM 812 C CA . ARG A 1 97 ? 3.881 9.016 -2.859 1 98.31 97 ARG A CA 1
ATOM 813 C C . ARG A 1 97 ? 4.07 10.391 -2.217 1 98.31 97 ARG A C 1
ATOM 815 O O . ARG A 1 97 ? 4.77 11.242 -2.766 1 98.31 97 ARG A O 1
ATOM 822 N N . HIS A 1 98 ? 3.449 10.555 -1.027 1 98.56 98 HIS A N 1
ATOM 823 C CA . HIS A 1 98 ? 3.666 11.797 -0.297 1 98.56 98 HIS A CA 1
ATOM 824 C C . HIS A 1 98 ? 5.137 11.977 0.065 1 98.56 98 HIS A C 1
ATOM 826 O O . HIS A 1 98 ? 5.711 13.047 -0.158 1 98.56 98 HIS A O 1
ATOM 832 N N . ALA A 1 99 ? 5.691 10.938 0.622 1 98.25 99 ALA A N 1
ATOM 833 C CA . ALA A 1 99 ? 7.09 10.984 1.029 1 98.25 99 ALA A CA 1
ATOM 834 C C . ALA A 1 99 ? 7.996 11.312 -0.157 1 98.25 99 ALA A C 1
ATOM 836 O O . ALA A 1 99 ? 8.898 12.141 -0.046 1 98.25 99 ALA A O 1
ATOM 837 N N . ASN A 1 100 ? 7.73 10.703 -1.267 1 98 100 ASN A N 1
ATOM 838 C CA . ASN A 1 100 ? 8.523 10.953 -2.467 1 98 100 ASN A CA 1
ATOM 839 C C . ASN A 1 100 ? 8.414 12.406 -2.916 1 98 100 ASN A C 1
ATOM 841 O O . ASN A 1 100 ? 9.406 13.023 -3.301 1 98 100 ASN A O 1
ATOM 845 N N . ALA A 1 101 ? 7.227 12.938 -2.869 1 98.31 101 ALA A N 1
ATOM 846 C CA . ALA A 1 101 ? 6.984 14.305 -3.32 1 98.31 101 ALA A CA 1
ATOM 847 C C . ALA A 1 101 ? 7.777 15.305 -2.48 1 98.31 101 ALA A C 1
ATOM 849 O O . ALA A 1 101 ? 8.469 16.172 -3.023 1 98.31 101 ALA A O 1
ATOM 850 N N . TYR A 1 102 ? 7.766 15.148 -1.213 1 98.44 102 TYR A N 1
ATOM 851 C CA . TYR A 1 102 ? 8.367 16.156 -0.356 1 98.44 102 TYR A CA 1
ATOM 852 C C . TYR A 1 102 ? 9.867 15.938 -0.216 1 98.44 102 TYR A C 1
ATOM 854 O O . TYR A 1 102 ? 10.633 16.891 -0.005 1 98.44 102 TYR A O 1
ATOM 862 N N . ALA A 1 103 ? 10.297 14.672 -0.355 1 97.69 103 ALA A N 1
ATOM 863 C CA . ALA A 1 103 ? 11.734 14.445 -0.507 1 97.69 103 ALA A CA 1
ATOM 864 C C . ALA A 1 103 ? 12.266 15.133 -1.761 1 97.69 103 ALA A C 1
ATOM 866 O O . ALA A 1 103 ? 13.344 15.734 -1.737 1 97.69 103 ALA A O 1
ATOM 867 N N . HIS A 1 104 ? 11.523 15.047 -2.795 1 97.31 104 HIS A N 1
ATOM 868 C CA . HIS A 1 104 ? 11.883 15.688 -4.055 1 97.31 104 HIS A CA 1
ATOM 869 C C . HIS A 1 104 ? 11.961 17.203 -3.895 1 97.31 104 HIS A C 1
ATOM 871 O O . HIS A 1 104 ? 12.891 17.844 -4.387 1 97.31 104 HIS A O 1
ATOM 877 N N . LEU A 1 105 ? 11.039 17.75 -3.248 1 98.25 105 LEU A N 1
ATOM 878 C CA . LEU A 1 105 ? 11 19.188 -3.057 1 98.25 105 LEU A CA 1
ATOM 879 C C . LEU A 1 105 ? 12.195 19.672 -2.236 1 98.25 105 LEU A C 1
ATOM 881 O O . LEU A 1 105 ? 12.781 20.703 -2.543 1 98.25 105 LEU A O 1
ATOM 885 N N . LEU A 1 106 ? 12.531 18.891 -1.146 1 98.06 106 LEU A N 1
ATOM 886 C CA . LEU A 1 106 ? 13.719 19.234 -0.367 1 98.06 106 LEU A CA 1
ATOM 887 C C . LEU A 1 106 ? 14.961 19.234 -1.245 1 98.06 106 LEU A C 1
ATOM 889 O O . LEU A 1 106 ? 15.812 20.125 -1.136 1 98.06 106 LEU A O 1
ATOM 893 N N . ASP A 1 107 ? 15.039 18.297 -2.113 1 97 107 ASP A N 1
ATOM 894 C CA . ASP A 1 107 ? 16.172 18.172 -3.02 1 97 107 ASP A CA 1
ATOM 895 C C . ASP A 1 107 ? 16.203 19.328 -4.02 1 97 107 ASP A C 1
ATOM 897 O O . ASP A 1 107 ? 17.25 19.953 -4.219 1 97 107 ASP A O 1
ATOM 901 N N . LEU A 1 108 ? 15.102 19.594 -4.598 1 97.31 108 LEU A N 1
ATOM 902 C CA . LEU A 1 108 ? 14.977 20.609 -5.633 1 97.31 108 LEU A CA 1
ATOM 903 C C . LEU A 1 108 ? 15.422 21.969 -5.105 1 97.31 108 LEU A C 1
ATOM 905 O O . LEU A 1 108 ? 16.031 22.766 -5.836 1 97.31 108 LEU A O 1
ATOM 909 N N . LEU A 1 109 ? 15.148 22.25 -3.852 1 98.12 109 LEU A N 1
ATOM 910 C CA . LEU A 1 109 ? 15.453 23.547 -3.271 1 98.12 109 LEU A CA 1
ATOM 911 C C . LEU A 1 109 ? 16.719 23.484 -2.424 1 98.12 109 LEU A C 1
ATOM 913 O O . LEU A 1 109 ? 17.031 24.438 -1.696 1 98.12 109 LEU A O 1
ATOM 917 N N . SER A 1 110 ? 17.438 22.312 -2.443 1 97.44 110 SER A N 1
ATOM 918 C CA . SER A 1 110 ? 18.703 22.094 -1.732 1 97.44 110 SER A CA 1
ATOM 919 C C . SER A 1 110 ? 18.531 22.312 -0.232 1 97.44 110 SER A C 1
ATOM 921 O O . SER A 1 110 ? 19.328 22.984 0.399 1 97.44 110 SER A O 1
ATOM 923 N N . LEU A 1 111 ? 17.453 21.703 0.302 1 98.06 111 LEU A N 1
ATOM 924 C CA . LEU A 1 111 ? 17.109 21.922 1.703 1 98.06 111 LEU A CA 1
ATOM 925 C C . LEU A 1 111 ? 17.406 20.688 2.537 1 98.06 111 LEU A C 1
ATOM 927 O O . LEU A 1 111 ? 17.125 20.656 3.738 1 98.06 111 LEU A O 1
ATOM 931 N N . GLU A 1 112 ? 17.938 19.625 1.975 1 96.44 112 GLU A N 1
ATOM 932 C CA . GLU A 1 112 ? 18.141 18.359 2.67 1 96.44 112 GLU A CA 1
ATOM 933 C C . GLU A 1 112 ? 19.016 18.531 3.906 1 96.44 112 GLU A C 1
ATOM 935 O O . GLU A 1 112 ? 18.719 18 4.973 1 96.44 112 GLU A O 1
ATOM 940 N N . GLY A 1 113 ? 20.109 19.234 3.723 1 96 113 GLY A N 1
ATOM 941 C CA . GLY A 1 113 ? 20.984 19.5 4.855 1 96 113 GLY A CA 1
ATOM 942 C C . GLY A 1 113 ? 20.297 20.297 5.961 1 96 113 GLY A C 1
ATOM 943 O O . GLY A 1 113 ? 20.453 19.969 7.141 1 96 113 GLY A O 1
ATOM 944 N N . LEU A 1 114 ? 19.625 21.312 5.629 1 97.5 114 LEU A N 1
ATOM 945 C CA . LEU A 1 114 ? 18.906 22.141 6.598 1 97.5 114 LEU A CA 1
ATOM 946 C C . LEU A 1 114 ? 17.828 21.312 7.305 1 97.5 114 LEU A C 1
ATOM 948 O O . LEU A 1 114 ? 17.562 21.531 8.492 1 97.5 114 LEU A O 1
ATOM 952 N N . PHE A 1 115 ? 17.219 20.453 6.566 1 97.81 115 PHE A N 1
ATOM 953 C CA . PHE A 1 115 ? 16.203 19.594 7.133 1 97.81 115 PHE A CA 1
ATOM 954 C C . PHE A 1 115 ? 16.781 18.734 8.258 1 97.81 115 PHE A C 1
ATOM 956 O O . PHE A 1 115 ? 16.234 18.688 9.359 1 97.81 115 PHE A O 1
ATOM 963 N N . ALA A 1 116 ? 17.859 18.078 7.965 1 95 116 ALA A N 1
ATOM 964 C CA . ALA A 1 116 ? 18.5 17.219 8.961 1 95 116 ALA A CA 1
ATOM 965 C C . ALA A 1 116 ? 18.875 18.031 10.203 1 95 116 ALA A C 1
ATOM 967 O O . ALA A 1 116 ? 18.656 17.578 11.328 1 95 116 ALA A O 1
ATOM 968 N N . LYS A 1 117 ? 19.391 19.156 10.016 1 96.75 117 LYS A N 1
ATOM 969 C CA . LYS A 1 117 ? 19.797 20.031 11.109 1 96.75 117 LYS A CA 1
ATOM 970 C C . LYS A 1 117 ? 18.578 20.484 11.922 1 96.75 117 LYS A C 1
ATOM 972 O O . LYS A 1 117 ? 18.625 20.516 13.156 1 96.75 117 LYS A O 1
ATOM 977 N N . ALA A 1 118 ? 17.531 20.875 11.242 1 97.31 118 ALA A N 1
ATOM 978 C CA . ALA A 1 118 ? 16.328 21.375 11.914 1 97.31 118 ALA A CA 1
ATOM 979 C C . ALA A 1 118 ? 15.703 20.281 12.789 1 97.31 118 ALA A 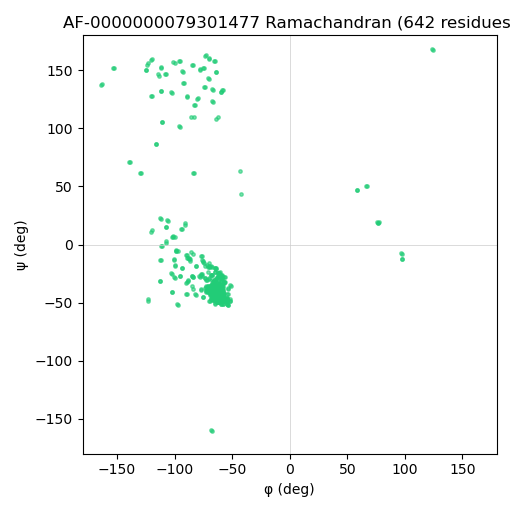C 1
ATOM 981 O O . ALA A 1 118 ? 15.227 20.578 13.891 1 97.31 118 ALA A O 1
ATOM 982 N N . LEU A 1 119 ? 15.688 19.078 12.328 1 95.75 119 LEU A N 1
ATOM 983 C CA . LEU A 1 119 ? 15.133 17.969 13.094 1 95.75 119 LEU A CA 1
ATOM 984 C C . LEU A 1 119 ? 15.875 17.797 14.414 1 95.75 119 LEU A C 1
ATOM 986 O O . LEU A 1 119 ? 15.281 17.391 15.414 1 95.75 119 LEU A O 1
ATOM 990 N N . GLU A 1 120 ? 17.094 18.109 14.406 1 94.94 120 GLU A N 1
ATOM 991 C CA . GLU A 1 120 ? 17.953 17.906 15.578 1 94.94 120 GLU A CA 1
ATOM 992 C C . GLU A 1 120 ? 17.906 19.125 16.5 1 94.94 120 GLU A C 1
ATOM 994 O O . GLU A 1 120 ? 18.031 18.984 17.719 1 94.94 120 GLU A O 1
ATOM 999 N N . GLU A 1 121 ? 17.719 20.266 15.938 1 97.5 121 GLU A N 1
ATOM 1000 C CA . GLU A 1 121 ? 18.016 21.469 16.719 1 97.5 121 GLU A CA 1
ATOM 1001 C C . GLU A 1 121 ? 16.75 22.25 17.031 1 97.5 121 GLU A C 1
ATOM 1003 O O . GLU A 1 121 ? 16.688 22.953 18.047 1 97.5 121 GLU A O 1
ATOM 1008 N N . GLU A 1 122 ? 15.773 22.219 16.172 1 98 122 GLU A N 1
ATOM 1009 C CA . GLU A 1 122 ? 14.617 23.094 16.328 1 98 122 GLU A CA 1
ATOM 1010 C C . GLU A 1 122 ? 13.602 22.484 17.312 1 98 122 GLU A C 1
ATOM 1012 O O . GLU A 1 122 ? 13.016 21.438 17.031 1 98 122 GLU A O 1
ATOM 1017 N N . THR A 1 123 ? 13.336 23.172 18.344 1 97.44 123 THR A N 1
ATOM 1018 C CA . THR A 1 123 ? 12.516 22.688 19.453 1 97.44 123 THR A CA 1
ATOM 1019 C C . THR A 1 123 ? 11.102 22.375 18.969 1 97.44 123 THR A C 1
ATOM 1021 O O . THR A 1 123 ? 10.555 21.312 19.297 1 97.44 123 THR A O 1
ATOM 1024 N N . PRO A 1 124 ? 10.453 23.234 18.156 1 97.62 124 PRO A N 1
ATOM 1025 C CA . PRO A 1 124 ? 9.086 22.906 17.75 1 97.62 124 PRO A CA 1
ATOM 1026 C C . PRO A 1 124 ? 9.008 21.609 16.953 1 97.62 124 PRO A C 1
ATOM 1028 O O . PRO A 1 124 ? 8.039 20.859 17.094 1 97.62 124 PRO A O 1
ATOM 1031 N N . LEU A 1 125 ? 10.008 21.328 16.125 1 97.62 125 LEU A N 1
ATOM 1032 C CA . LEU A 1 125 ? 10.023 20.094 15.352 1 97.62 125 LEU A CA 1
ATOM 1033 C C . LEU A 1 125 ? 10.25 18.891 16.266 1 97.62 125 LEU A C 1
ATOM 1035 O O . LEU A 1 125 ? 9.602 17.859 16.109 1 97.62 125 LEU A O 1
ATOM 1039 N N . LYS A 1 126 ? 11.086 19.031 17.203 1 96.81 126 LYS A N 1
ATOM 1040 C CA . LYS A 1 126 ? 11.359 17.953 18.156 1 96.81 126 LYS A CA 1
ATOM 1041 C C . LYS A 1 126 ? 10.125 17.625 18.984 1 96.81 126 LYS A C 1
ATOM 1043 O O . LYS A 1 126 ? 9.812 16.453 19.203 1 96.81 126 LYS A O 1
ATOM 1048 N N . GLU A 1 127 ? 9.508 18.641 19.438 1 95.69 127 GLU A N 1
ATOM 1049 C CA . GLU A 1 127 ? 8.312 18.453 20.266 1 95.69 127 GLU A CA 1
ATOM 1050 C C . GLU A 1 127 ? 7.195 17.797 19.469 1 95.69 127 GLU A C 1
ATOM 1052 O O . GLU A 1 127 ? 6.477 16.938 19.984 1 95.69 127 GLU A O 1
ATOM 1057 N N . ARG A 1 128 ? 7.031 18.203 18.25 1 95.12 128 ARG A N 1
ATOM 1058 C CA . ARG A 1 128 ? 6.039 17.562 17.391 1 95.12 128 ARG A CA 1
ATOM 1059 C C . ARG A 1 128 ? 6.352 16.078 17.203 1 95.12 128 ARG A C 1
ATOM 1061 O O . ARG A 1 128 ? 5.457 15.234 17.266 1 95.12 128 ARG A O 1
ATOM 1068 N N . SER A 1 129 ? 7.578 15.781 16.938 1 92.69 129 SER A N 1
ATOM 1069 C CA . SER A 1 129 ? 8 14.391 16.766 1 92.69 129 SER A CA 1
ATOM 1070 C C . SER A 1 129 ? 7.684 13.562 18 1 92.69 129 SER A C 1
ATOM 1072 O O . SER A 1 129 ? 7.227 12.422 17.891 1 92.69 129 SER A O 1
ATOM 1074 N N . GLN A 1 130 ? 7.922 14.086 19.141 1 93 130 GLN A N 1
ATOM 1075 C CA . GLN A 1 130 ? 7.645 13.398 20.391 1 93 130 GLN A CA 1
ATOM 1076 C C . GLN A 1 130 ? 6.145 13.164 20.562 1 93 130 GLN A C 1
ATOM 1078 O O . GLN A 1 130 ? 5.73 12.086 21.016 1 93 130 GLN A O 1
ATOM 1083 N N . ALA A 1 131 ? 5.383 14.164 20.234 1 91.19 131 ALA A N 1
ATOM 1084 C CA . ALA A 1 131 ? 3.93 14.047 20.344 1 91.19 131 ALA A CA 1
ATOM 1085 C C . ALA A 1 131 ? 3.395 12.961 19.422 1 91.19 131 ALA A C 1
ATOM 1087 O O . ALA A 1 131 ? 2.564 12.141 19.828 1 91.19 131 ALA A O 1
ATOM 1088 N N . LEU A 1 132 ? 3.91 12.953 18.219 1 87.81 132 LEU A N 1
ATOM 1089 C CA . LEU A 1 132 ? 3.465 11.961 17.234 1 87.81 132 LEU A CA 1
ATOM 1090 C C . LEU A 1 132 ? 3.904 10.562 17.641 1 87.81 132 LEU A C 1
ATOM 1092 O O . LEU A 1 132 ? 3.16 9.594 17.453 1 87.81 132 LEU A O 1
ATOM 1096 N N . ALA A 1 133 ? 5.043 10.484 18.234 1 88.38 133 ALA A N 1
ATOM 1097 C CA . ALA A 1 133 ? 5.539 9.195 18.719 1 88.38 133 ALA A CA 1
ATOM 1098 C C . ALA A 1 133 ? 4.68 8.672 19.875 1 88.38 133 ALA A C 1
ATOM 1100 O O . ALA A 1 133 ? 4.473 7.465 20 1 88.38 133 ALA A O 1
ATOM 1101 N N . GLN A 1 134 ? 4.23 9.547 20.672 1 88.19 134 GLN A N 1
ATOM 1102 C CA . GLN A 1 134 ? 3.375 9.164 21.781 1 88.19 134 GLN A CA 1
ATOM 1103 C C . GLN A 1 134 ? 2.057 8.578 21.297 1 88.19 134 GLN A C 1
ATOM 1105 O O . GLN A 1 134 ? 1.542 7.621 21.875 1 88.19 134 GLN A O 1
ATOM 1110 N N . VAL A 1 135 ? 1.525 9.148 20.266 1 85.38 135 VAL A N 1
ATOM 1111 C CA . VAL A 1 135 ? 0.304 8.633 19.672 1 85.38 135 VAL A CA 1
ATOM 1112 C C . VAL A 1 135 ? 0.524 7.188 19.219 1 85.38 135 VAL A C 1
ATOM 1114 O O . VAL A 1 135 ? -0.281 6.305 19.516 1 85.38 135 VAL A O 1
ATOM 1117 N N . LEU A 1 136 ? 1.677 6.883 18.609 1 86.25 136 LEU A N 1
ATOM 1118 C CA . LEU A 1 136 ? 1.978 5.57 18.047 1 86.25 136 LEU A CA 1
ATOM 1119 C C . LEU A 1 136 ? 2.322 4.57 19.141 1 86.25 136 LEU A C 1
ATOM 1121 O O . LEU A 1 136 ? 2.084 3.371 19 1 86.25 136 LEU A O 1
ATOM 1125 N N . SER A 1 137 ? 2.811 5.09 20.266 1 88.19 137 SER A N 1
ATOM 1126 C CA . SER A 1 137 ? 3.176 4.215 21.375 1 88.19 137 SER A CA 1
ATOM 1127 C C . SER A 1 137 ? 1.94 3.6 22.016 1 88.19 137 SER A C 1
ATOM 1129 O O . SER A 1 137 ? 2.004 2.492 22.562 1 88.19 137 SER A O 1
ATOM 1131 N N . ARG A 1 138 ? 0.853 4.297 21.953 1 84.94 138 ARG A N 1
ATOM 1132 C CA . ARG A 1 138 ? -0.395 3.758 22.484 1 84.94 138 ARG A CA 1
ATOM 1133 C C . ARG A 1 138 ? -0.799 2.488 21.75 1 84.94 138 ARG A C 1
ATOM 1135 O O . ARG A 1 138 ? -1.337 1.556 22.344 1 84.94 138 ARG A O 1
ATOM 1142 N N . TRP A 1 139 ? -0.52 2.459 20.531 1 86.31 139 TRP A N 1
ATOM 1143 C CA . TRP A 1 139 ? -0.829 1.302 19.703 1 86.31 139 TRP A CA 1
ATOM 1144 C C . TRP A 1 139 ? -0.082 0.065 20.188 1 86.31 139 TRP A C 1
ATOM 1146 O O . TRP A 1 139 ? -0.609 -1.049 20.125 1 86.31 139 TRP A O 1
ATOM 1156 N N . ARG A 1 140 ? 0.985 0.224 20.844 1 84.56 140 ARG A N 1
ATOM 1157 C CA . ARG A 1 140 ? 1.865 -0.872 21.234 1 84.56 140 ARG A CA 1
ATOM 1158 C C . ARG A 1 140 ? 1.414 -1.487 22.562 1 84.56 140 ARG A C 1
ATOM 1160 O O . ARG A 1 140 ? 1.866 -2.572 22.922 1 84.56 140 ARG A O 1
ATOM 1167 N N . GLU A 1 141 ? 0.538 -0.791 23.203 1 86.62 141 GLU A N 1
ATOM 1168 C CA . GLU A 1 141 ? 0.017 -1.339 24.453 1 86.62 141 GLU A CA 1
ATOM 1169 C C . GLU A 1 141 ? -0.754 -2.633 24.203 1 86.62 141 GLU A C 1
ATOM 1171 O O . GLU A 1 141 ? -0.884 -3.463 25.109 1 86.62 141 GLU A O 1
ATOM 1176 N N . GLY A 1 142 ? -1.454 -2.703 23.156 1 87.88 142 GLY A N 1
ATOM 1177 C CA . GLY A 1 142 ? -1.992 -3.98 22.719 1 87.88 142 GLY A CA 1
ATOM 1178 C C . GLY A 1 142 ? -3.43 -4.203 23.141 1 87.88 142 GLY A C 1
ATOM 1179 O O . GLY A 1 142 ? -4.055 -5.191 22.766 1 87.88 142 GLY A O 1
ATOM 1180 N N . THR A 1 143 ? -3.99 -3.307 23.984 1 93.25 143 THR A N 1
ATOM 1181 C CA . THR A 1 143 ? -5.398 -3.441 24.344 1 93.25 143 THR A CA 1
ATOM 1182 C C . THR A 1 143 ? -6.285 -2.781 23.281 1 93.25 143 THR A C 1
ATOM 1184 O O . THR A 1 143 ? -5.852 -1.859 22.594 1 93.25 143 THR A O 1
ATOM 1187 N N . LEU A 1 144 ? -7.5 -3.277 23.203 1 94.31 144 LEU A N 1
ATOM 1188 C CA . LEU A 1 144 ? -8.422 -2.719 22.219 1 94.31 144 LEU A CA 1
ATOM 1189 C C . LEU A 1 144 ? -8.695 -1.246 22.516 1 94.31 144 LEU A C 1
ATOM 1191 O O . LEU A 1 144 ? -8.773 -0.433 21.594 1 94.31 144 LEU A O 1
ATOM 1195 N N . ARG A 1 145 ? -8.797 -0.895 23.766 1 92.69 145 ARG A N 1
ATOM 1196 C CA . ARG A 1 145 ? -9.023 0.496 24.141 1 92.69 145 ARG A CA 1
ATOM 1197 C C . ARG A 1 145 ? -7.863 1.381 23.703 1 92.69 145 ARG A C 1
ATOM 1199 O O . ARG A 1 145 ? -8.078 2.475 23.172 1 92.69 145 ARG A O 1
ATOM 1206 N N . ALA A 1 146 ? -6.684 0.898 23.891 1 93.19 146 ALA A N 1
ATOM 1207 C CA . ALA A 1 146 ? -5.496 1.643 23.484 1 93.19 146 ALA A CA 1
ATOM 1208 C C . ALA A 1 146 ? -5.449 1.8 21.969 1 93.19 146 ALA A C 1
ATOM 1210 O O . ALA A 1 146 ? -5.074 2.859 21.453 1 93.19 146 ALA A O 1
ATOM 1211 N N . HIS A 1 147 ? -5.848 0.751 21.266 1 95.25 147 HIS A N 1
ATOM 1212 C CA . HIS A 1 147 ? -5.887 0.806 19.812 1 95.25 147 HIS A CA 1
ATOM 1213 C C . HIS A 1 147 ? -6.898 1.838 19.328 1 95.25 147 HIS A C 1
ATOM 1215 O O . HIS A 1 147 ? -6.629 2.572 18.375 1 95.25 147 HIS A O 1
ATOM 1221 N N . VAL A 1 148 ? -7.992 1.884 19.969 1 94.94 148 VAL A N 1
ATOM 1222 C CA . VAL A 1 148 ? -9.047 2.816 19.594 1 94.94 148 VAL A CA 1
ATOM 1223 C C . VAL A 1 148 ? -8.594 4.25 19.859 1 94.94 148 VAL A C 1
ATOM 1225 O O . VAL A 1 148 ? -8.805 5.137 19.031 1 94.94 148 VAL A O 1
ATOM 1228 N N . GLN A 1 149 ? -7.965 4.449 20.984 1 93.06 149 GLN A N 1
ATOM 1229 C CA . GLN A 1 149 ? -7.438 5.773 21.297 1 93.06 149 GLN A CA 1
ATOM 1230 C C . GLN A 1 149 ? -6.367 6.195 20.281 1 93.06 149 GLN A C 1
ATOM 1232 O O . GLN A 1 149 ? -6.348 7.34 19.828 1 93.06 149 GLN A O 1
ATOM 1237 N N . ALA A 1 150 ? -5.504 5.277 19.984 1 94.31 150 ALA A N 1
ATOM 1238 C CA . ALA A 1 150 ? -4.461 5.555 19 1 94.31 150 ALA A CA 1
ATOM 1239 C C . ALA A 1 150 ? -5.062 5.891 17.641 1 94.31 150 ALA A C 1
ATOM 1241 O O . ALA A 1 150 ? -4.605 6.812 16.953 1 94.31 150 ALA A O 1
ATOM 1242 N N . LEU A 1 151 ? -6.078 5.105 17.281 1 96.69 151 LEU A N 1
ATOM 1243 C CA . LEU A 1 151 ? -6.762 5.348 16.016 1 96.69 151 LEU A CA 1
ATOM 1244 C C . LEU A 1 151 ? -7.359 6.75 15.977 1 96.69 151 LEU A C 1
ATOM 1246 O O . LEU A 1 151 ? -7.223 7.465 14.977 1 96.69 151 LEU A O 1
ATOM 1250 N N . LEU A 1 152 ? -7.992 7.18 17 1 96.25 152 LEU A N 1
ATOM 1251 C CA . LEU A 1 152 ? -8.586 8.508 17.078 1 96.25 152 LEU A CA 1
ATOM 1252 C C . LEU A 1 152 ? -7.52 9.594 16.984 1 96.25 152 LEU A C 1
ATOM 1254 O O . LEU A 1 152 ? -7.617 10.492 16.141 1 96.25 152 LEU A O 1
ATOM 1258 N N . LEU A 1 153 ? -6.508 9.438 17.781 1 94.38 153 LEU A N 1
ATOM 1259 C CA . LEU A 1 153 ? -5.477 10.469 17.844 1 94.38 153 LEU A CA 1
ATOM 1260 C C . LEU A 1 153 ? -4.695 10.539 16.547 1 94.38 153 LEU A C 1
ATOM 1262 O O . LEU A 1 153 ? -4.355 11.625 16.062 1 94.38 153 LEU A O 1
ATOM 1266 N N . PHE A 1 154 ? -4.398 9.422 15.992 1 96.25 154 PHE A N 1
ATOM 1267 C CA . PHE A 1 154 ? -3.691 9.398 14.719 1 96.25 154 PHE A CA 1
ATOM 1268 C C . PHE A 1 154 ? -4.531 10.047 13.625 1 96.25 154 PHE A C 1
ATOM 1270 O O . PHE A 1 154 ? -4.027 10.875 12.859 1 96.25 154 PHE A O 1
ATOM 1277 N N . SER A 1 155 ? -5.789 9.68 13.5 1 97.19 155 SER A N 1
ATOM 1278 C CA . SER A 1 155 ? -6.68 10.211 12.477 1 97.19 155 SER A CA 1
ATOM 1279 C C . SER A 1 155 ? -6.918 11.703 12.672 1 97.19 155 SER A C 1
ATOM 1281 O O . SER A 1 155 ? -6.859 12.477 11.711 1 97.19 155 SER A O 1
ATOM 1283 N N . ALA A 1 156 ? -7.141 12.117 13.852 1 96.31 156 ALA A N 1
ATOM 1284 C CA . ALA A 1 156 ? -7.473 13.508 14.141 1 96.31 156 ALA A CA 1
ATOM 1285 C C . ALA A 1 156 ? -6.242 14.398 14.047 1 96.31 156 ALA A C 1
ATOM 1287 O O . ALA A 1 156 ? -6.266 15.438 13.375 1 96.31 156 ALA A O 1
ATOM 1288 N N . PHE A 1 157 ? -5.168 13.953 14.609 1 94.06 157 PHE A N 1
ATOM 1289 C CA . PHE A 1 157 ? -4.039 14.867 14.766 1 94.06 157 PHE A CA 1
ATOM 1290 C C . PHE A 1 157 ? -3.021 14.664 13.648 1 94.06 157 PHE A C 1
ATOM 1292 O O . PHE A 1 157 ? -2.65 15.609 12.961 1 94.06 157 PHE A O 1
ATOM 1299 N N . THR A 1 158 ? -2.605 13.445 13.43 1 93.75 158 THR A N 1
ATOM 1300 C CA . THR A 1 158 ? -1.586 13.203 12.414 1 93.75 158 THR A CA 1
ATOM 1301 C C . THR A 1 158 ? -2.141 13.469 11.016 1 93.75 158 THR A C 1
ATOM 1303 O O . THR A 1 158 ? -1.511 14.164 10.211 1 93.75 158 THR A O 1
ATOM 1306 N N . GLU A 1 159 ? -3.369 13.031 10.734 1 97 159 GLU A N 1
ATOM 1307 C CA . GLU A 1 159 ? -3.912 13.109 9.383 1 97 159 GLU A CA 1
ATOM 1308 C C . GLU A 1 159 ? -4.637 14.43 9.156 1 97 159 GLU A C 1
ATOM 1310 O O . GLU A 1 159 ? -4.477 15.062 8.109 1 97 159 GLU A O 1
ATOM 1315 N N . HIS A 1 160 ? -5.418 14.875 10.125 1 97.25 160 HIS A N 1
ATOM 1316 C CA . HIS A 1 160 ? -6.359 15.953 9.852 1 97.25 160 HIS A CA 1
ATOM 1317 C C . HIS A 1 160 ? -5.812 17.297 10.336 1 97.25 160 HIS A C 1
ATOM 1319 O O . HIS A 1 160 ? -6.27 18.359 9.891 1 97.25 160 HIS A O 1
ATOM 1325 N N . ILE A 1 161 ? -4.789 17.297 11.258 1 96.56 161 ILE A N 1
ATOM 1326 C CA . ILE A 1 161 ? -4.488 18.594 11.859 1 96.56 161 ILE A CA 1
ATOM 1327 C C . ILE A 1 161 ? -3.021 18.938 11.617 1 96.56 161 ILE A C 1
ATOM 1329 O O . ILE A 1 161 ? -2.707 20.031 11.125 1 96.56 161 ILE A O 1
ATOM 1333 N N . SER A 1 162 ? -2.074 18.047 11.844 1 94.94 162 SER A N 1
ATOM 1334 C CA . SER A 1 162 ? -0.654 18.328 12.016 1 94.94 162 SER A CA 1
ATOM 1335 C C . SER A 1 162 ? -0.08 19.016 10.773 1 94.94 162 SER A C 1
ATOM 1337 O O . SER A 1 162 ? 0.813 19.859 10.883 1 94.94 162 SER A O 1
ATOM 1339 N N . LEU A 1 163 ? -0.648 18.719 9.625 1 98.06 163 LEU A N 1
ATOM 1340 C CA . LEU A 1 163 ? -0.063 19.219 8.391 1 98.06 163 LEU A CA 1
ATOM 1341 C C . LEU A 1 163 ? -0.832 20.438 7.883 1 98.06 163 LEU A C 1
ATOM 1343 O O . LEU A 1 163 ? -0.324 21.203 7.051 1 98.06 163 LEU A O 1
ATOM 1347 N N . PHE A 1 164 ? -1.92 20.75 8.328 1 98.31 164 PHE A N 1
ATOM 1348 C CA . PHE A 1 164 ? -2.869 21.578 7.602 1 98.31 164 PHE A CA 1
ATOM 1349 C C . PHE A 1 164 ? -2.564 23.062 7.809 1 98.31 164 PHE A C 1
ATOM 1351 O O . PHE A 1 164 ? -2.867 23.891 6.949 1 98.31 164 PHE A O 1
ATOM 1358 N N . SER A 1 165 ? -1.94 23.469 8.961 1 98.31 165 SER A N 1
ATOM 1359 C CA . SER A 1 165 ? -1.523 24.859 9.086 1 98.31 165 SER A CA 1
ATOM 1360 C C . SER A 1 165 ? -0.445 25.203 8.062 1 98.31 165 SER A C 1
ATOM 1362 O O . SER A 1 165 ? -0.452 26.297 7.496 1 98.31 165 SER A O 1
ATOM 1364 N N . GLN A 1 166 ? 0.492 24.297 7.828 1 98.81 166 GLN A N 1
ATOM 1365 C CA . GLN A 1 166 ? 1.541 24.5 6.832 1 98.81 166 GLN A CA 1
ATOM 1366 C C . GLN A 1 166 ? 0.963 24.516 5.418 1 98.81 166 GLN A C 1
ATOM 1368 O O . GLN A 1 166 ? 1.31 25.375 4.613 1 98.81 166 GLN A O 1
ATOM 1373 N N . PHE A 1 167 ? 0.056 23.5 5.156 1 98.88 167 PHE A N 1
ATOM 1374 C CA . PHE A 1 167 ? -0.636 23.469 3.873 1 98.88 167 PHE A CA 1
ATOM 1375 C C . PHE A 1 167 ? -1.341 24.781 3.598 1 98.88 167 PHE A C 1
ATOM 1377 O O . PHE A 1 167 ? -1.182 25.375 2.523 1 98.88 167 PHE A O 1
ATOM 1384 N N . TYR A 1 168 ? -2.031 25.25 4.574 1 98.62 168 TYR A N 1
ATOM 1385 C CA . TYR A 1 168 ? -2.811 26.469 4.43 1 98.62 168 TYR A CA 1
ATOM 1386 C C . TYR A 1 168 ? -1.906 27.672 4.129 1 98.62 168 TYR A C 1
ATOM 1388 O O . TYR A 1 168 ? -2.176 28.438 3.207 1 98.62 168 TYR A O 1
ATOM 1396 N N . ALA A 1 169 ? -0.843 27.859 4.91 1 98.69 169 ALA A N 1
ATOM 1397 C CA . ALA A 1 169 ? 0.056 29 4.746 1 98.69 169 ALA A CA 1
ATOM 1398 C C . ALA A 1 169 ? 0.623 29.047 3.33 1 98.69 169 ALA A C 1
ATOM 1400 O O . ALA A 1 169 ? 0.606 30.094 2.689 1 98.69 169 ALA A O 1
ATOM 1401 N N . LEU A 1 170 ? 1.062 27.906 2.846 1 98.81 170 LEU A N 1
ATOM 1402 C CA . LEU A 1 170 ? 1.698 27.859 1.533 1 98.81 170 LEU A CA 1
ATOM 1403 C C . LEU A 1 170 ? 0.667 28.016 0.423 1 98.81 170 LEU A C 1
ATOM 1405 O O . LEU A 1 170 ? 0.927 28.688 -0.576 1 98.81 170 LEU A O 1
ATOM 1409 N N . MET A 1 171 ? -0.469 27.469 0.583 1 98.69 171 MET A N 1
ATOM 1410 C CA . MET A 1 171 ? -1.513 27.625 -0.426 1 98.69 171 MET A CA 1
ATOM 1411 C C . MET A 1 171 ? -2.047 29.047 -0.438 1 98.69 171 MET A C 1
ATOM 1413 O O . MET A 1 171 ? -2.385 29.578 -1.497 1 98.69 171 MET A O 1
ATOM 1417 N N . ALA A 1 172 ? -2.158 29.656 0.738 1 98.31 172 ALA A N 1
ATOM 1418 C CA . ALA A 1 172 ? -2.574 31.062 0.816 1 98.31 172 ALA A CA 1
ATOM 1419 C C . ALA A 1 172 ? -1.57 31.969 0.116 1 98.31 172 ALA A C 1
ATOM 1421 O O . ALA A 1 172 ? -1.958 32.906 -0.595 1 98.31 172 ALA A O 1
ATOM 1422 N N . LEU A 1 173 ? -0.295 31.688 0.339 1 98.69 173 LEU A N 1
ATOM 1423 C CA . LEU A 1 173 ? 0.751 32.438 -0.343 1 98.69 173 LEU A CA 1
ATOM 1424 C C . LEU A 1 173 ? 0.589 32.344 -1.856 1 98.69 173 LEU A C 1
ATOM 1426 O O . LEU A 1 173 ? 0.655 33.375 -2.555 1 98.69 173 LEU A O 1
ATOM 1430 N N . ASN A 1 174 ? 0.369 31.156 -2.352 1 98.5 174 ASN A N 1
ATOM 1431 C CA . ASN A 1 174 ? 0.173 30.984 -3.787 1 98.5 174 ASN A CA 1
ATOM 1432 C C . ASN A 1 174 ? -1.093 31.688 -4.27 1 98.5 174 ASN A C 1
ATOM 1434 O O . ASN A 1 174 ? -1.074 32.375 -5.285 1 98.5 174 ASN A O 1
ATOM 1438 N N . ARG A 1 175 ? -2.156 31.531 -3.58 1 97.56 175 ARG A N 1
ATOM 1439 C CA . ARG A 1 175 ? -3.455 32.062 -3.977 1 97.56 175 ARG A CA 1
ATOM 1440 C C . ARG A 1 175 ? -3.418 33.594 -4.051 1 97.56 175 ARG A C 1
ATOM 1442 O O . ARG A 1 175 ? -4.004 34.188 -4.957 1 97.56 175 ARG A O 1
ATOM 1449 N N . ARG A 1 176 ? -2.709 34.219 -3.146 1 97.88 176 ARG A N 1
ATOM 1450 C CA . ARG A 1 176 ? -2.799 35.656 -3.014 1 97.88 176 ARG A CA 1
ATOM 1451 C C . ARG A 1 176 ? -1.618 36.344 -3.689 1 97.88 176 ARG A C 1
ATOM 1453 O O . ARG A 1 176 ? -1.735 37.5 -4.152 1 97.88 176 ARG A O 1
ATOM 1460 N N . ALA A 1 177 ? -0.454 35.656 -3.775 1 98 177 ALA A N 1
ATOM 1461 C CA . ALA A 1 177 ? 0.734 36.281 -4.34 1 98 177 ALA A CA 1
ATOM 1462 C C . ALA A 1 177 ? 1.136 35.625 -5.656 1 98 177 ALA A C 1
ATOM 1464 O O . ALA A 1 177 ? 1.979 36.156 -6.387 1 98 177 ALA A O 1
ATOM 1465 N N . GLY A 1 178 ? 0.616 34.5 -6 1 98 178 GLY A N 1
ATOM 1466 C CA . GLY A 1 178 ? 0.85 33.844 -7.277 1 98 178 GLY A CA 1
ATOM 1467 C C . GLY A 1 178 ? 2.199 33.156 -7.359 1 98 178 GLY A C 1
ATOM 1468 O O . GLY A 1 178 ? 2.688 32.875 -8.453 1 98 178 GLY A O 1
ATOM 1469 N N . ARG A 1 179 ? 2.85 32.875 -6.242 1 98.31 179 ARG A N 1
ATOM 1470 C CA . ARG A 1 179 ? 4.172 32.281 -6.215 1 98.31 179 ARG A CA 1
ATOM 1471 C C . ARG A 1 179 ? 4.105 30.859 -5.656 1 98.31 179 ARG A C 1
ATOM 1473 O O . ARG A 1 179 ? 3.168 30.516 -4.93 1 98.31 179 ARG A O 1
ATOM 1480 N N . PHE A 1 180 ? 5.078 30.031 -6.105 1 98.62 180 PHE A N 1
ATOM 1481 C CA . PHE A 1 180 ? 5.234 28.656 -5.625 1 98.62 180 PHE A CA 1
ATOM 1482 C C . PHE A 1 180 ? 4.051 27.797 -6.043 1 98.62 180 PHE A C 1
ATOM 1484 O O . PHE A 1 180 ? 3.459 27.094 -5.211 1 98.62 180 PHE A O 1
ATOM 1491 N N . LYS A 1 181 ? 3.762 27.875 -7.289 1 98.31 181 LYS A N 1
ATOM 1492 C CA . LYS A 1 181 ? 2.596 27.203 -7.848 1 98.31 181 LYS A CA 1
ATOM 1493 C C . LYS A 1 181 ? 2.764 25.688 -7.793 1 98.31 181 LYS A C 1
ATOM 1495 O O . LYS A 1 181 ? 1.819 24.969 -7.469 1 98.31 181 LYS A O 1
ATOM 1500 N N . GLY A 1 182 ? 3.914 25.156 -8.18 1 98.31 182 GLY A N 1
ATOM 1501 C CA . GLY A 1 182 ? 4.164 23.719 -8.133 1 98.31 182 GLY A CA 1
ATOM 1502 C C . GLY A 1 182 ? 4.012 23.141 -6.742 1 98.31 182 GLY A C 1
ATOM 1503 O O . GLY A 1 182 ? 3.357 22.109 -6.566 1 98.31 182 GLY A O 1
ATOM 1504 N N . ILE A 1 183 ? 4.586 23.828 -5.762 1 98.69 183 ILE A N 1
ATOM 1505 C CA . ILE A 1 183 ? 4.473 23.422 -4.363 1 98.69 183 ILE A CA 1
ATOM 1506 C C . ILE A 1 183 ? 3.008 23.438 -3.938 1 98.69 183 ILE A C 1
ATOM 1508 O O . ILE A 1 183 ? 2.529 22.484 -3.314 1 98.69 183 ILE A O 1
ATOM 1512 N N . SER A 1 184 ? 2.334 24.453 -4.285 1 98.44 184 SER A N 1
ATOM 1513 C CA . SER A 1 184 ? 0.92 24.562 -3.941 1 98.44 184 SER A CA 1
ATOM 1514 C C . SER A 1 184 ? 0.115 23.422 -4.559 1 98.44 184 SER A C 1
ATOM 1516 O O . SER A 1 184 ? -0.784 22.875 -3.92 1 98.44 184 SER A O 1
ATOM 1518 N N . ASN A 1 185 ? 0.414 23.047 -5.805 1 97.81 185 ASN A N 1
ATOM 1519 C CA . ASN A 1 185 ? -0.262 21.922 -6.461 1 97.81 185 ASN A CA 1
ATOM 1520 C C . ASN A 1 185 ? -0.032 20.609 -5.715 1 97.81 185 ASN A C 1
ATOM 1522 O O . ASN A 1 185 ? -0.968 19.844 -5.508 1 97.81 185 ASN A O 1
ATOM 1526 N N . ALA A 1 186 ? 1.168 20.375 -5.332 1 98.31 186 ALA A N 1
ATOM 1527 C CA . ALA A 1 186 ? 1.489 19.156 -4.57 1 98.31 186 ALA A CA 1
ATOM 1528 C C . ALA A 1 186 ? 0.744 19.141 -3.24 1 98.31 186 ALA A C 1
ATOM 1530 O O . ALA A 1 186 ? 0.227 18.094 -2.828 1 98.31 186 ALA A O 1
ATOM 1531 N N . ILE A 1 187 ? 0.686 20.266 -2.6 1 98.56 187 ILE A N 1
ATOM 1532 C CA . ILE A 1 187 ? 0.031 20.391 -1.302 1 98.56 187 ILE A CA 1
ATOM 1533 C C . ILE A 1 187 ? -1.472 20.156 -1.46 1 98.56 187 ILE A C 1
ATOM 1535 O O . ILE A 1 187 ? -2.094 19.484 -0.641 1 98.56 187 ILE A O 1
ATOM 1539 N N . GLU A 1 188 ? -2.035 20.734 -2.465 1 97.94 188 GLU A N 1
ATOM 1540 C CA . GLU A 1 188 ? -3.455 20.516 -2.723 1 97.94 188 GLU A CA 1
ATOM 1541 C C . GLU A 1 188 ? -3.766 19.031 -2.895 1 97.94 188 GLU A C 1
ATOM 1543 O O . GLU A 1 188 ? -4.715 18.516 -2.301 1 97.94 188 GLU A O 1
ATOM 1548 N N . ALA A 1 189 ? -2.979 18.359 -3.691 1 97.69 189 ALA A N 1
ATOM 1549 C CA . ALA A 1 189 ? -3.17 16.938 -3.916 1 97.69 189 ALA A CA 1
ATOM 1550 C C . ALA A 1 189 ? -2.975 16.141 -2.623 1 97.69 189 ALA A C 1
ATOM 1552 O O . ALA A 1 189 ? -3.773 15.266 -2.301 1 97.69 189 ALA A O 1
ATOM 1553 N N . THR A 1 190 ? -1.96 16.484 -1.836 1 98.38 190 THR A N 1
ATOM 1554 C CA . THR A 1 190 ? -1.659 15.797 -0.584 1 98.38 190 THR A CA 1
ATOM 1555 C C . THR A 1 190 ? -2.775 16.016 0.434 1 98.38 190 THR A C 1
ATOM 1557 O O . THR A 1 190 ? -3.203 15.07 1.102 1 98.38 190 THR A O 1
ATOM 1560 N N . SER A 1 191 ? -3.197 17.25 0.539 1 98.06 191 SER A N 1
ATOM 1561 C CA . SER A 1 191 ? -4.184 17.594 1.56 1 98.06 191 SER A CA 1
ATOM 1562 C C . SER A 1 191 ? -5.496 16.859 1.33 1 98.06 191 SER A C 1
ATOM 1564 O O . SER A 1 191 ? -6.164 16.453 2.285 1 98.06 191 SER A O 1
ATOM 1566 N N . LYS A 1 192 ? -5.871 16.672 0.098 1 97.69 192 LYS A N 1
ATOM 1567 C CA . LYS A 1 192 ? -7.082 15.922 -0.225 1 97.69 192 LYS A CA 1
ATOM 1568 C C . LYS A 1 192 ? -6.977 14.469 0.233 1 97.69 192 LYS A C 1
ATOM 1570 O O . LYS A 1 192 ? -7.91 13.93 0.831 1 97.69 192 LYS A O 1
ATOM 1575 N N . GLU A 1 193 ? -5.863 13.859 -0.006 1 98.25 193 GLU A N 1
ATOM 1576 C CA . GLU A 1 193 ? -5.68 12.477 0.4 1 98.25 193 GLU A CA 1
ATOM 1577 C C . GLU A 1 193 ? -5.566 12.352 1.917 1 98.25 193 GLU A C 1
ATOM 1579 O O . GLU A 1 193 ? -6.078 11.398 2.508 1 98.25 193 GLU A O 1
ATOM 1584 N N . GLU A 1 194 ? -4.887 13.312 2.57 1 98.06 194 GLU A N 1
ATOM 1585 C CA . GLU A 1 194 ? -4.844 13.328 4.027 1 98.06 194 GLU A CA 1
ATOM 1586 C C . GLU A 1 194 ? -6.246 13.422 4.621 1 98.06 194 GLU A C 1
ATOM 1588 O O . GLU A 1 194 ? -6.535 12.812 5.652 1 98.06 194 GLU A O 1
ATOM 1593 N N . ASN A 1 195 ? -7.004 14.273 3.98 1 97.69 195 ASN A N 1
ATOM 1594 C CA . ASN A 1 195 ? -8.383 14.406 4.441 1 97.69 195 ASN A CA 1
ATOM 1595 C C . ASN A 1 195 ? -9.133 13.078 4.348 1 97.69 195 ASN A C 1
ATOM 1597 O O . ASN A 1 195 ? -9.875 12.719 5.262 1 97.69 195 ASN A O 1
ATOM 1601 N N . ILE A 1 196 ? -8.961 12.32 3.279 1 98.38 196 ILE A N 1
ATOM 1602 C CA . ILE A 1 196 ? -9.57 11.008 3.1 1 98.38 196 ILE A CA 1
ATOM 1603 C C . ILE A 1 196 ? -9.078 10.055 4.188 1 98.38 196 ILE A C 1
ATOM 1605 O O . ILE A 1 196 ? -9.867 9.32 4.781 1 98.38 196 ILE A O 1
ATOM 1609 N N . HIS A 1 197 ? -7.746 10.086 4.484 1 98.56 197 HIS A N 1
ATOM 1610 C CA . HIS A 1 197 ? -7.188 9.266 5.551 1 98.56 197 HIS A CA 1
ATOM 1611 C C . HIS A 1 197 ? -7.906 9.508 6.871 1 98.56 197 HIS A C 1
ATOM 1613 O O . HIS A 1 197 ? -8.367 8.562 7.52 1 98.56 197 HIS A O 1
ATOM 1619 N N . GLY A 1 198 ? -8 10.789 7.188 1 98.12 198 GLY A N 1
ATOM 1620 C CA . GLY A 1 198 ? -8.633 11.133 8.453 1 98.12 198 GLY A CA 1
ATOM 1621 C C . GLY A 1 198 ? -10.086 10.711 8.523 1 98.12 198 GLY A C 1
ATOM 1622 O O . GLY A 1 198 ? -10.547 10.227 9.562 1 98.12 198 GLY A O 1
ATOM 1623 N N . LEU A 1 199 ? -10.82 10.906 7.426 1 98.12 199 LEU A N 1
ATOM 1624 C CA . LEU A 1 199 ? -12.234 10.57 7.395 1 98.12 199 LEU A CA 1
ATOM 1625 C C . LEU A 1 199 ? -12.445 9.07 7.527 1 98.12 199 LEU A C 1
ATOM 1627 O O . LEU A 1 199 ? -13.438 8.625 8.109 1 98.12 199 LEU A O 1
ATOM 1631 N N . PHE A 1 200 ? -11.547 8.258 7.043 1 98.75 200 PHE A N 1
ATOM 1632 C CA . PHE A 1 200 ? -11.617 6.816 7.254 1 98.75 200 PHE A CA 1
ATOM 1633 C C . PHE A 1 200 ? -11.539 6.48 8.742 1 98.75 200 PHE A C 1
ATOM 1635 O O . PHE A 1 200 ? -12.297 5.633 9.227 1 98.75 200 PHE A O 1
ATOM 1642 N N . GLY A 1 201 ? -10.609 7.152 9.414 1 98.31 201 GLY A N 1
ATOM 1643 C CA . GLY A 1 201 ? -10.547 6.973 10.852 1 98.31 201 GLY A CA 1
ATOM 1644 C C . GLY A 1 201 ? -11.844 7.32 11.562 1 98.31 201 GLY A C 1
ATOM 1645 O O . GLY A 1 201 ? -12.297 6.59 12.445 1 98.31 201 GLY A O 1
ATOM 1646 N N . VAL A 1 202 ? -12.469 8.375 11.156 1 98.06 202 VAL A N 1
ATOM 1647 C CA . VAL A 1 202 ? -13.75 8.789 11.719 1 98.06 202 VAL A CA 1
ATOM 1648 C C . VAL A 1 202 ? -14.789 7.691 11.508 1 98.06 202 VAL A C 1
ATOM 1650 O O . VAL A 1 202 ? -15.516 7.332 12.438 1 98.06 202 VAL A O 1
ATOM 1653 N N . GLU A 1 203 ? -14.836 7.164 10.312 1 98.06 203 GLU A N 1
ATOM 1654 C CA . GLU A 1 203 ? -15.797 6.125 9.977 1 98.06 203 GLU A CA 1
ATOM 1655 C C . GLU A 1 203 ? -15.562 4.867 10.812 1 98.06 203 GLU A C 1
ATOM 1657 O O . GLU A 1 203 ? -16.516 4.246 11.289 1 98.06 203 GLU A O 1
ATOM 1662 N N . LEU A 1 204 ? -14.359 4.453 10.977 1 98.25 204 LEU A N 1
ATOM 1663 C CA . LEU A 1 204 ? -14.047 3.273 11.773 1 98.25 204 LEU A CA 1
ATOM 1664 C C . LEU A 1 204 ? -14.477 3.471 13.227 1 98.25 204 LEU A C 1
ATOM 1666 O O . LEU A 1 204 ? -15.031 2.559 13.844 1 98.25 204 LEU A O 1
ATOM 1670 N N . LEU A 1 205 ? -14.172 4.621 13.727 1 97.19 205 LEU A N 1
ATOM 1671 C CA . LEU A 1 205 ? -14.516 4.902 15.117 1 97.19 205 LEU A CA 1
ATOM 1672 C C . LEU A 1 205 ? -16.031 4.945 15.305 1 97.19 205 LEU A C 1
ATOM 1674 O O . LEU A 1 205 ? -16.547 4.539 16.359 1 97.19 205 LEU A O 1
ATOM 1678 N N . ARG A 1 206 ? -16.75 5.441 14.328 1 96.06 206 ARG A N 1
ATOM 1679 C CA . ARG A 1 206 ? -18.203 5.391 14.359 1 96.06 206 ARG A CA 1
ATOM 1680 C C . ARG A 1 206 ? -18.703 3.949 14.461 1 96.06 206 ARG A C 1
ATOM 1682 O O . ARG A 1 206 ? -19.547 3.633 15.305 1 96.06 206 ARG A O 1
ATOM 1689 N N . ILE A 1 207 ? -18.203 3.074 13.641 1 97.38 207 ILE A N 1
ATOM 1690 C CA . ILE A 1 207 ? -18.578 1.665 13.633 1 97.38 207 ILE A CA 1
ATOM 1691 C C . ILE A 1 207 ? -18.266 1.042 14.992 1 97.38 207 ILE A C 1
ATOM 1693 O O . ILE A 1 207 ? -19.094 0.331 15.562 1 97.38 207 ILE A O 1
ATOM 1697 N N . LEU A 1 208 ? -17.094 1.341 15.508 1 97.06 208 LEU A N 1
ATOM 1698 C CA . LEU A 1 208 ? -16.672 0.783 16.797 1 97.06 208 LEU A CA 1
ATOM 1699 C C . LEU A 1 208 ? -17.562 1.276 17.922 1 97.06 208 LEU A C 1
ATOM 1701 O O . LEU A 1 208 ? -17.828 0.539 18.875 1 97.06 208 LEU A O 1
ATOM 1705 N N . ARG A 1 209 ? -17.969 2.504 17.859 1 94.44 209 ARG A N 1
ATOM 1706 C CA . ARG A 1 209 ? -18.859 3.047 18.859 1 94.44 209 ARG A CA 1
ATOM 1707 C C . ARG A 1 209 ? -20.188 2.291 18.891 1 94.44 209 ARG A C 1
ATOM 1709 O O . ARG A 1 209 ? -20.781 2.092 19.953 1 94.44 209 ARG A O 1
ATOM 1716 N N . GLU A 1 210 ? -20.672 1.9 17.766 1 94.88 210 GLU A N 1
ATOM 1717 C CA . GLU A 1 210 ? -21.906 1.138 17.656 1 94.88 210 GLU A CA 1
ATOM 1718 C C . GLU A 1 210 ? -21.719 -0.299 18.125 1 94.88 210 GLU A C 1
ATOM 1720 O O . GLU A 1 210 ? -22.578 -0.843 18.828 1 94.88 210 GLU A O 1
ATOM 1725 N N . GLU A 1 211 ? -20.594 -0.827 17.859 1 96.88 211 GLU A N 1
ATOM 1726 C CA . GLU A 1 211 ? -20.391 -2.248 18.109 1 96.88 211 GLU A CA 1
ATOM 1727 C C . GLU A 1 211 ? -19.859 -2.479 19.531 1 96.88 211 GLU A C 1
ATOM 1729 O O . GLU A 1 211 ? -20.125 -3.52 20.141 1 96.88 211 GLU A O 1
ATOM 1734 N N . GLU A 1 212 ? -19.078 -1.531 20 1 95.31 212 GLU A N 1
ATOM 1735 C CA . GLU A 1 212 ? -18.438 -1.66 21.312 1 95.31 212 GLU A CA 1
ATOM 1736 C C . GLU A 1 212 ? -18.469 -0.342 22.078 1 95.31 212 GLU A C 1
ATOM 1738 O O . GLU A 1 212 ? -17.422 0.236 22.375 1 95.31 212 GLU A O 1
ATOM 1743 N N . PRO A 1 213 ? -19.609 0.009 22.5 1 93.62 213 PRO A N 1
ATOM 1744 C CA . PRO A 1 213 ? -19.766 1.323 23.125 1 93.62 213 PRO A CA 1
ATOM 1745 C C . PRO A 1 213 ? -18.969 1.46 24.422 1 93.62 213 PRO A C 1
ATOM 1747 O O . PRO A 1 213 ? -18.562 2.568 24.781 1 93.62 213 PRO A O 1
ATOM 1750 N N . GLN A 1 214 ? -18.594 0.365 25.047 1 93.38 214 GLN A N 1
ATOM 1751 C CA . GLN A 1 214 ? -17.875 0.395 26.328 1 93.38 214 GLN A CA 1
ATOM 1752 C C . GLN A 1 214 ? -16.453 0.929 26.141 1 93.38 214 GLN A C 1
ATOM 1754 O O . GLN A 1 214 ? -15.836 1.404 27.094 1 93.38 214 GLN A O 1
ATOM 1759 N N . LEU A 1 215 ? -15.961 0.898 24.922 1 93.12 215 LEU A N 1
ATOM 1760 C CA . LEU A 1 215 ? -14.625 1.396 24.625 1 93.12 215 LEU A CA 1
ATOM 1761 C C . LEU A 1 215 ? -14.57 2.918 24.734 1 93.12 215 LEU A C 1
ATOM 1763 O O . LEU A 1 215 ? -13.492 3.502 24.844 1 93.12 215 LEU A O 1
ATOM 1767 N N . PHE A 1 216 ? -15.781 3.504 24.688 1 91.38 216 PHE A N 1
ATOM 1768 C CA . PHE A 1 216 ? -15.875 4.961 24.672 1 91.38 216 PHE A CA 1
ATOM 1769 C C . PHE A 1 216 ? -16.516 5.465 25.969 1 91.38 216 PHE A C 1
ATOM 1771 O O . PHE A 1 216 ? -17 6.598 26.016 1 91.38 216 PHE A O 1
ATOM 1778 N N . ALA A 1 217 ? -16.453 4.758 26.906 1 85 217 ALA A N 1
ATOM 1779 C CA . ALA A 1 217 ? -17.141 5.012 28.188 1 85 217 ALA A CA 1
ATOM 1780 C C . ALA A 1 217 ? -16.531 6.219 28.891 1 85 217 ALA A C 1
ATOM 1782 O O . ALA A 1 217 ? -15.805 7.004 28.297 1 85 217 ALA A O 1
ATOM 1783 N N . GLU A 1 218 ? -16.766 6.281 30.172 1 83.75 218 GLU A N 1
ATOM 1784 C CA . GLU A 1 218 ? -16.453 7.457 30.984 1 83.75 218 GLU A CA 1
ATOM 1785 C C . GLU A 1 218 ? -14.969 7.777 30.938 1 83.75 218 GLU A C 1
ATOM 1787 O O . GLU A 1 218 ? -14.133 6.879 31 1 83.75 218 GLU A O 1
ATOM 1792 N N . GLY A 1 219 ? -14.672 9.039 30.688 1 91 219 GLY A N 1
ATOM 1793 C CA . GLY A 1 219 ? -13.305 9.531 30.734 1 91 219 GLY A CA 1
ATOM 1794 C C . GLY A 1 219 ? -12.648 9.594 29.375 1 91 219 GLY A C 1
ATOM 1795 O O . GLY A 1 219 ? -11.586 10.203 29.219 1 91 219 GLY A O 1
ATOM 1796 N N . PHE A 1 220 ? -13.273 8.969 28.406 1 89.62 220 PHE A N 1
ATOM 1797 C CA . PHE A 1 220 ? -12.672 8.891 27.078 1 89.62 220 PHE A CA 1
ATOM 1798 C C . PHE A 1 220 ? -12.555 10.273 26.453 1 89.62 220 PHE A C 1
ATOM 1800 O O . PHE A 1 220 ? -11.469 10.68 26.031 1 89.62 220 PHE A O 1
ATOM 1807 N N . ALA A 1 221 ? -13.68 11.031 26.469 1 90 221 ALA A N 1
ATOM 1808 C CA . ALA A 1 221 ? -13.711 12.359 25.859 1 90 221 ALA A CA 1
ATOM 1809 C C . ALA A 1 221 ? -12.727 13.297 26.562 1 90 221 ALA A C 1
ATOM 1811 O O . ALA A 1 221 ? -12.008 14.055 25.906 1 90 221 ALA A O 1
ATOM 1812 N N . GLU A 1 222 ? -12.672 13.227 27.844 1 93.81 222 GLU A N 1
ATOM 1813 C CA . GLU A 1 222 ? -11.781 14.078 28.625 1 93.81 222 GLU A CA 1
ATOM 1814 C C . GLU A 1 222 ? -10.32 13.789 28.312 1 93.81 222 GLU A C 1
ATOM 1816 O O . GLU A 1 222 ? -9.508 14.711 28.203 1 93.81 222 GLU A O 1
ATOM 1821 N N . GLU A 1 223 ? -10.039 12.531 28.156 1 91.88 223 GLU A N 1
ATOM 1822 C CA . GLU A 1 223 ? -8.672 12.133 27.844 1 91.88 223 GLU A CA 1
ATOM 1823 C C . GLU A 1 223 ? -8.258 12.648 26.469 1 91.88 223 GLU A C 1
ATOM 1825 O O . GLU A 1 223 ? -7.152 13.172 26.297 1 91.88 223 GLU A O 1
ATOM 1830 N N . VAL A 1 224 ? -9.109 12.523 25.531 1 91.06 224 VAL A N 1
ATOM 1831 C CA . VAL A 1 224 ? -8.828 12.953 24.156 1 91.06 224 VAL A CA 1
ATOM 1832 C C . VAL A 1 224 ? -8.672 14.469 24.109 1 91.06 224 VAL A C 1
ATOM 1834 O O . VAL A 1 224 ? -7.742 14.984 23.484 1 91.06 224 VAL A O 1
ATOM 1837 N N . LEU A 1 225 ? -9.523 15.188 24.812 1 93.5 225 LEU A N 1
ATOM 1838 C CA . LEU A 1 225 ? -9.477 16.641 24.812 1 93.5 225 LEU A CA 1
ATOM 1839 C C . LEU A 1 225 ? -8.211 17.156 25.484 1 93.5 225 LEU A C 1
ATOM 1841 O O . LEU A 1 225 ? -7.629 18.156 25.062 1 93.5 225 LEU A O 1
ATOM 1845 N N . ALA A 1 226 ? -7.797 16.438 26.531 1 93.69 226 ALA A N 1
ATOM 1846 C CA . ALA A 1 226 ? -6.547 16.797 27.188 1 93.69 226 ALA A CA 1
ATOM 1847 C C . ALA A 1 226 ? -5.359 16.625 26.234 1 93.69 226 ALA A C 1
ATOM 1849 O O . ALA A 1 226 ? -4.473 17.484 26.188 1 93.69 226 ALA A O 1
ATOM 1850 N N . PHE A 1 227 ? -5.375 15.57 25.516 1 90.38 227 PHE A N 1
ATOM 1851 C CA . PHE A 1 227 ? -4.32 15.328 24.531 1 90.38 227 PHE A CA 1
ATOM 1852 C C . PHE A 1 227 ? -4.363 16.375 23.422 1 90.38 227 PHE A C 1
ATOM 1854 O O . PHE A 1 227 ? -3.318 16.875 23 1 90.38 227 PHE A O 1
ATOM 1861 N N . ALA A 1 228 ? -5.562 16.734 22.984 1 91.56 228 ALA A N 1
ATOM 1862 C CA . ALA A 1 228 ? -5.738 17.719 21.922 1 91.56 228 ALA A CA 1
ATOM 1863 C C . ALA A 1 228 ? -5.172 19.078 22.328 1 91.56 228 ALA A C 1
ATOM 1865 O O . ALA A 1 228 ? -4.535 19.75 21.531 1 91.56 228 ALA A O 1
ATOM 1866 N N . GLN A 1 229 ? -5.363 19.438 23.531 1 93.38 229 GLN A N 1
ATOM 1867 C CA . GLN A 1 229 ? -4.867 20.703 24.031 1 93.38 229 GLN A CA 1
ATOM 1868 C C . GLN A 1 229 ? -3.342 20.734 24.047 1 93.38 229 GLN A C 1
ATOM 1870 O O . GLN A 1 229 ? -2.729 21.734 23.688 1 93.38 229 GLN A O 1
ATOM 1875 N N . ARG A 1 230 ? -2.793 19.656 24.453 1 92.94 230 ARG A N 1
ATOM 1876 C CA . ARG A 1 230 ? -1.337 19.562 24.469 1 92.94 230 ARG A CA 1
ATOM 1877 C C . ARG A 1 230 ? -0.769 19.625 23.062 1 92.94 230 ARG A C 1
ATOM 1879 O O . ARG A 1 230 ? 0.224 20.312 22.812 1 92.94 230 ARG A O 1
ATOM 1886 N N . LEU A 1 231 ? -1.385 18.938 22.172 1 94.25 231 LEU A N 1
ATOM 1887 C CA . LEU A 1 231 ? -0.922 18.906 20.781 1 94.25 231 LEU A CA 1
ATOM 1888 C C . LEU A 1 231 ? -1.08 20.281 20.141 1 94.25 231 LEU A C 1
ATOM 1890 O O . LEU A 1 231 ? -0.253 20.688 19.312 1 94.25 231 LEU A O 1
ATOM 1894 N N . TYR A 1 232 ? -2.105 20.984 20.578 1 96.06 232 TYR A N 1
ATOM 1895 C CA . TYR A 1 232 ? -2.324 22.328 20.047 1 96.06 232 TYR A CA 1
ATOM 1896 C C . TYR A 1 232 ? -1.167 23.25 20.406 1 96.06 232 TYR A C 1
ATOM 1898 O O . TYR A 1 232 ? -0.718 24.047 19.562 1 96.06 232 TYR A O 1
ATOM 1906 N N . GLN A 1 233 ? -0.707 23.188 21.609 1 96.12 233 GLN A N 1
ATOM 1907 C CA . GLN A 1 233 ? 0.402 24.031 22.031 1 96.12 233 GLN A CA 1
ATOM 1908 C C . GLN A 1 233 ? 1.637 23.797 21.172 1 96.12 233 GLN A C 1
ATOM 1910 O O . GLN A 1 233 ? 2.332 24.75 20.797 1 96.12 233 GLN A O 1
ATOM 1915 N N . GLY A 1 234 ? 1.886 22.562 20.891 1 96.06 234 GLY A N 1
ATOM 1916 C CA . GLY A 1 234 ? 2.994 22.25 20 1 96.06 234 GLY A CA 1
ATOM 1917 C C . GLY A 1 234 ? 2.818 22.797 18.594 1 96.06 234 GLY A C 1
ATOM 1918 O O . GLY A 1 234 ? 3.762 23.344 18.016 1 96.06 234 GLY A O 1
ATOM 1919 N N . GLU A 1 235 ? 1.625 22.734 18.062 1 97.56 235 GLU A N 1
ATOM 1920 C CA . GLU A 1 235 ? 1.345 23.219 16.719 1 97.56 235 GLU A CA 1
ATOM 1921 C C . GLU A 1 235 ? 1.428 24.75 16.672 1 97.56 235 GLU A C 1
ATOM 1923 O O . GLU A 1 235 ? 1.859 25.312 15.656 1 97.56 235 GLU A O 1
ATOM 1928 N N . GLU A 1 236 ? 0.943 25.359 17.719 1 97.75 236 GLU A N 1
ATOM 1929 C CA . GLU A 1 236 ? 1.06 26.812 17.766 1 97.75 236 GLU A CA 1
ATOM 1930 C C . GLU A 1 236 ? 2.521 27.25 17.781 1 97.75 236 GLU A C 1
ATOM 1932 O O . GLU A 1 236 ? 2.896 28.188 17.078 1 97.75 236 GLU A O 1
ATOM 1937 N N . ALA A 1 237 ? 3.307 26.562 18.562 1 98.12 237 ALA A N 1
ATOM 1938 C CA . ALA A 1 237 ? 4.738 26.844 18.594 1 98.12 237 ALA A CA 1
ATOM 1939 C C . ALA A 1 237 ? 5.379 26.625 17.234 1 98.12 237 ALA A C 1
ATOM 1941 O O . ALA A 1 237 ? 6.297 27.359 16.844 1 98.12 237 ALA A O 1
ATOM 1942 N N . LEU A 1 238 ? 4.969 25.656 16.547 1 98.56 238 LEU A N 1
ATOM 1943 C CA . LEU A 1 238 ? 5.461 25.391 15.203 1 98.56 238 LEU A CA 1
ATOM 1944 C C . LEU A 1 238 ? 5.117 26.547 14.258 1 98.56 238 LEU A C 1
ATOM 1946 O O . LEU A 1 238 ? 5.953 26.953 13.445 1 98.56 238 LEU A O 1
ATOM 1950 N N . VAL A 1 239 ? 3.891 27.047 14.336 1 98.75 239 VAL A N 1
ATOM 1951 C CA . VAL A 1 239 ? 3.49 28.172 13.516 1 98.75 239 VAL A CA 1
ATOM 1952 C C . VAL A 1 239 ? 4.352 29.391 13.852 1 98.75 239 VAL A C 1
ATOM 1954 O O . VAL A 1 239 ? 4.793 30.109 12.953 1 98.75 239 VAL A O 1
ATOM 1957 N N . ASP A 1 240 ? 4.641 29.594 15.141 1 98.75 240 ASP A N 1
ATOM 1958 C CA . ASP A 1 240 ? 5.547 30.672 15.547 1 98.75 240 ASP A CA 1
ATOM 1959 C C . ASP A 1 240 ? 6.91 30.516 14.883 1 98.75 240 ASP A C 1
ATOM 1961 O O . ASP A 1 240 ? 7.48 31.5 14.406 1 98.75 240 ASP A O 1
ATOM 1965 N N . TRP A 1 241 ? 7.371 29.328 14.867 1 98.81 241 TRP A N 1
ATOM 1966 C CA . TRP A 1 241 ? 8.672 29.047 14.273 1 98.81 241 TRP A CA 1
ATOM 1967 C C . TRP A 1 241 ? 8.656 29.312 12.773 1 98.81 241 TRP A C 1
ATOM 1969 O O . TRP A 1 241 ? 9.617 29.859 12.227 1 98.81 241 TRP A O 1
ATOM 1979 N N . ILE A 1 242 ? 7.621 29.031 12.094 1 98.81 242 ILE A N 1
ATOM 1980 C CA . ILE A 1 242 ? 7.484 29.203 10.656 1 98.81 242 ILE A CA 1
ATOM 1981 C C . ILE A 1 242 ? 7.496 30.688 10.312 1 98.81 242 ILE A C 1
ATOM 1983 O O . ILE A 1 242 ? 8.102 31.109 9.32 1 98.81 242 ILE A O 1
ATOM 1987 N N . PHE A 1 243 ? 6.945 31.516 11.164 1 98.69 243 PHE A N 1
ATOM 1988 C CA . PHE A 1 243 ? 6.805 32.938 10.875 1 98.69 243 PHE A CA 1
ATOM 1989 C C . PHE A 1 243 ? 7.805 33.75 11.68 1 98.69 243 PHE A C 1
ATOM 1991 O O . PHE A 1 243 ? 7.625 34.969 11.859 1 98.69 243 PHE A O 1
ATOM 1998 N N . ALA A 1 244 ? 8.836 33.125 12.148 1 98.38 244 ALA A N 1
ATOM 1999 C CA . ALA A 1 244 ? 9.805 33.75 13.031 1 98.38 244 ALA A CA 1
ATOM 2000 C C . ALA A 1 244 ? 10.445 34.969 12.352 1 98.38 244 ALA A C 1
ATOM 2002 O O . ALA A 1 244 ? 10.828 35.938 13.023 1 98.38 244 ALA A O 1
ATOM 2003 N N . ALA A 1 245 ? 10.539 34.969 11.039 1 98.25 245 ALA A N 1
ATOM 2004 C CA . ALA A 1 245 ? 11.172 36.062 10.312 1 98.25 245 ALA A CA 1
ATOM 2005 C C . ALA A 1 245 ? 10.18 37.219 10.062 1 98.25 245 ALA A C 1
ATOM 2007 O O . ALA A 1 245 ? 10.555 38.25 9.555 1 98.25 245 ALA A O 1
ATOM 2008 N N . GLY A 1 246 ? 8.891 36.969 10.383 1 97.75 246 GLY A N 1
ATOM 2009 C CA . GLY A 1 246 ? 7.891 38.031 10.242 1 97.75 246 GLY A CA 1
ATOM 2010 C C . GLY A 1 246 ? 6.727 37.625 9.359 1 97.75 246 GLY A C 1
ATOM 2011 O O . GLY A 1 246 ? 6.801 36.625 8.648 1 97.75 246 GLY A O 1
ATOM 2012 N N . ASP A 1 247 ? 5.691 38.438 9.406 1 97.62 247 ASP A N 1
ATOM 2013 C CA . ASP A 1 247 ? 4.484 38.188 8.625 1 97.62 247 ASP A CA 1
ATOM 2014 C C . ASP A 1 247 ? 4.68 38.594 7.164 1 97.62 247 ASP A C 1
ATOM 2016 O O . ASP A 1 247 ? 5.492 39.469 6.855 1 97.62 247 ASP A O 1
ATOM 2020 N N . LEU A 1 248 ? 3.947 37.875 6.34 1 97.88 248 LEU A N 1
ATOM 2021 C CA . LEU A 1 248 ? 3.852 38.281 4.938 1 97.88 248 LEU A CA 1
ATOM 2022 C C . LEU A 1 248 ? 2.549 39 4.668 1 97.88 248 LEU A C 1
ATOM 2024 O O . LEU A 1 248 ? 1.583 38.875 5.422 1 97.88 248 LEU A O 1
ATOM 2028 N N . GLU A 1 249 ? 2.574 39.812 3.584 1 96.69 249 GLU A N 1
ATOM 2029 C CA . GLU A 1 249 ? 1.339 40.469 3.152 1 96.69 249 GLU A CA 1
ATOM 2030 C C . GLU A 1 249 ? 0.281 39.438 2.768 1 96.69 249 GLU A C 1
ATOM 2032 O O . GLU A 1 249 ? -0.902 39.625 3.064 1 96.69 249 GLU A O 1
ATOM 2037 N N . ALA A 1 250 ? 0.677 38.375 2.207 1 96.81 250 ALA A N 1
ATOM 2038 C CA . ALA A 1 250 ? -0.233 37.344 1.678 1 96.81 250 ALA A CA 1
ATOM 2039 C C . ALA A 1 250 ? -0.796 36.469 2.797 1 96.81 250 ALA A C 1
ATOM 2041 O O . ALA A 1 250 ? -1.897 35.938 2.678 1 96.81 250 ALA A O 1
ATOM 2042 N N . VAL A 1 251 ? -0.078 36.312 3.893 1 97.5 251 VAL A N 1
ATOM 2043 C CA . VAL A 1 251 ? -0.489 35.438 4.98 1 97.5 251 VAL A CA 1
ATOM 2044 C C . VAL A 1 251 ? 0.3 35.781 6.242 1 97.5 251 VAL A C 1
ATOM 2046 O O . VAL A 1 251 ? 1.507 36.031 6.184 1 97.5 251 VAL A O 1
ATOM 2049 N N . SER A 1 252 ? -0.442 35.781 7.379 1 96.69 252 SER A N 1
ATOM 2050 C CA . SER A 1 252 ? 0.191 36.156 8.641 1 96.69 252 SER A CA 1
ATOM 2051 C C . SER A 1 252 ? 0.111 35.031 9.656 1 96.69 252 SER A C 1
ATOM 2053 O O . SER A 1 252 ? -0.697 34.094 9.5 1 96.69 252 SER A O 1
ATOM 2055 N N . ARG A 1 253 ? 1.002 35.094 10.617 1 97.75 253 ARG A N 1
ATOM 2056 C CA . ARG A 1 253 ? 0.991 34.156 11.727 1 97.75 253 ARG A CA 1
ATOM 2057 C C . ARG A 1 253 ? -0.386 34.094 12.383 1 97.75 253 ARG A C 1
ATOM 2059 O O . ARG A 1 253 ? -0.92 33 12.609 1 97.75 253 ARG A O 1
ATOM 2066 N N . ASP A 1 254 ? -0.938 35.219 12.672 1 96.06 254 ASP A N 1
ATOM 2067 C CA . ASP A 1 254 ? -2.213 35.281 13.383 1 96.06 254 ASP A CA 1
ATOM 2068 C C . ASP A 1 254 ? -3.32 34.594 12.578 1 96.06 254 ASP A C 1
ATOM 2070 O O . ASP A 1 254 ? -4.156 33.906 13.141 1 96.06 254 ASP A O 1
ATOM 2074 N N . GLU A 1 255 ? -3.326 34.875 11.344 1 96.19 255 GLU A N 1
ATOM 2075 C CA . GLU A 1 255 ? -4.301 34.219 10.469 1 96.19 255 GLU A CA 1
ATOM 2076 C C . GLU A 1 255 ? -4.168 32.688 10.523 1 96.19 255 GLU A C 1
ATOM 2078 O O . GLU A 1 255 ? -5.164 31.984 10.633 1 96.19 255 GLU A O 1
ATOM 2083 N N . VAL A 1 256 ? -2.961 32.188 10.445 1 97.88 256 VAL A N 1
ATOM 2084 C CA . VAL A 1 256 ? -2.713 30.75 10.406 1 97.88 256 VAL A CA 1
ATOM 2085 C C . VAL A 1 256 ? -3.078 30.141 11.758 1 97.88 256 VAL A C 1
ATOM 2087 O O . VAL A 1 256 ? -3.59 29.016 11.805 1 97.88 256 VAL A O 1
ATOM 2090 N N . VAL A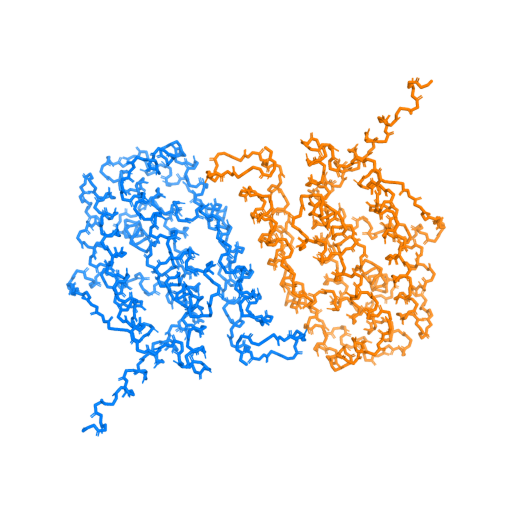 1 257 ? -2.84 30.859 12.828 1 97.31 257 VAL A N 1
ATOM 2091 C CA . VAL A 1 257 ? -3.201 30.359 14.156 1 97.31 257 VAL A CA 1
ATOM 2092 C C . VAL A 1 257 ? -4.723 30.266 14.273 1 97.31 257 VAL A C 1
ATOM 2094 O O . VAL A 1 257 ? -5.246 29.297 14.828 1 97.31 257 VAL A O 1
ATOM 2097 N N . GLU A 1 258 ? -5.445 31.25 13.789 1 97.06 258 GLU A N 1
ATOM 2098 C CA . GLU A 1 258 ? -6.902 31.188 13.82 1 97.06 258 GLU A CA 1
ATOM 2099 C C . GLU A 1 258 ? -7.422 30.047 12.961 1 97.06 258 GLU A C 1
ATOM 2101 O O . GLU A 1 258 ? -8.375 29.359 13.352 1 97.06 258 GLU A O 1
ATOM 2106 N N . PHE A 1 259 ? -6.836 29.922 11.805 1 97.44 259 PHE A N 1
ATOM 2107 C CA . PHE A 1 259 ? -7.164 28.766 10.977 1 97.44 259 PHE A CA 1
ATOM 2108 C C . PHE A 1 259 ? -6.953 27.469 11.742 1 97.44 259 PHE A C 1
ATOM 2110 O O . PHE A 1 259 ? -7.797 26.562 11.688 1 97.44 259 PHE A O 1
ATOM 2117 N N . LEU A 1 260 ? -5.805 27.359 12.391 1 97.62 260 LEU A N 1
ATOM 2118 C CA . LEU A 1 260 ? -5.453 26.156 13.156 1 97.62 260 LEU A CA 1
ATOM 2119 C C . LEU A 1 260 ? -6.5 25.875 14.227 1 97.62 260 LEU A C 1
ATOM 2121 O O . LEU A 1 260 ? -6.938 24.734 14.383 1 97.62 260 LEU A O 1
ATOM 2125 N N . LYS A 1 261 ? -6.902 26.906 14.977 1 96.88 261 LYS A N 1
ATOM 2126 C CA . LYS A 1 261 ? -7.945 26.766 15.992 1 96.88 261 LYS A CA 1
ATOM 2127 C C . LYS A 1 261 ? -9.242 26.25 15.367 1 96.88 261 LYS A C 1
ATOM 2129 O O . LYS A 1 261 ? -9.883 25.344 15.906 1 96.88 261 LYS A O 1
ATOM 2134 N N . GLY A 1 262 ? -9.602 26.828 14.266 1 95.81 262 GLY A N 1
ATOM 2135 C CA . GLY A 1 262 ? -10.789 26.391 13.555 1 95.81 262 GLY A CA 1
ATOM 2136 C C . GLY A 1 262 ? -10.703 24.938 13.102 1 95.81 262 GLY A C 1
ATOM 2137 O O . GLY A 1 262 ? -11.68 24.188 13.219 1 95.81 262 GLY A O 1
ATOM 2138 N N . ARG A 1 263 ? -9.586 24.594 12.586 1 96.62 263 ARG A N 1
ATOM 2139 C CA . ARG A 1 263 ? -9.359 23.234 12.133 1 96.62 263 ARG A CA 1
ATOM 2140 C C . ARG A 1 263 ? -9.508 22.234 13.281 1 96.62 263 ARG A C 1
ATOM 2142 O O . ARG A 1 263 ? -10.141 21.188 13.133 1 96.62 263 ARG A O 1
ATOM 2149 N N . TYR A 1 264 ? -8.875 22.531 14.453 1 97.12 264 TYR A N 1
ATOM 2150 C CA . TYR A 1 264 ? -9.023 21.672 15.625 1 97.12 264 TYR A CA 1
ATOM 2151 C C . TYR A 1 264 ? -10.5 21.5 15.977 1 97.12 264 TYR A C 1
ATOM 2153 O O . TYR A 1 264 ? -10.953 20.375 16.203 1 97.12 264 TYR A O 1
ATOM 2161 N N . ASN A 1 265 ? -11.258 22.609 16.016 1 96 265 ASN A N 1
ATOM 2162 C CA . ASN A 1 265 ? -12.68 22.547 16.359 1 96 265 ASN A CA 1
ATOM 2163 C C . ASN A 1 265 ? -13.453 21.688 15.359 1 96 265 ASN A C 1
ATOM 2165 O O . ASN A 1 265 ? -14.266 20.859 15.75 1 96 265 ASN A O 1
ATOM 2169 N N . GLU A 1 266 ? -13.18 21.891 14.125 1 95.19 266 GLU A N 1
ATOM 2170 C CA . GLU A 1 266 ? -13.852 21.141 13.078 1 95.19 266 GLU A CA 1
ATOM 2171 C C . GLU A 1 266 ? -13.57 19.641 13.203 1 95.19 266 GLU A C 1
ATOM 2173 O O . GLU A 1 266 ? -14.484 18.828 13.141 1 95.19 266 GLU A O 1
ATOM 2178 N N . VAL A 1 267 ? -12.352 19.281 13.367 1 96.94 267 VAL A N 1
ATOM 2179 C CA . VAL A 1 267 ? -11.938 17.891 13.422 1 96.94 267 VAL A CA 1
ATOM 2180 C C . VAL A 1 267 ? -12.523 17.219 14.664 1 96.94 267 VAL A C 1
ATOM 2182 O O . VAL A 1 267 ? -13.078 16.125 14.586 1 96.94 267 VAL A O 1
ATOM 2185 N N . LEU A 1 268 ? -12.398 17.859 15.82 1 96.06 268 LEU A N 1
ATOM 2186 C CA . LEU A 1 268 ? -12.953 17.297 17.047 1 96.06 268 LEU A CA 1
ATOM 2187 C C . LEU A 1 268 ? -14.461 17.094 16.922 1 96.06 268 LEU A C 1
ATOM 2189 O O . LEU A 1 268 ? -15 16.109 17.438 1 96.06 268 LEU A O 1
ATOM 2193 N N . SER A 1 269 ? -15.133 17.969 16.219 1 95.56 269 SER A N 1
ATOM 2194 C CA . SER A 1 269 ? -16.578 17.859 16.047 1 95.56 269 SER A CA 1
ATOM 2195 C C . SER A 1 269 ? -16.953 16.625 15.242 1 95.56 269 SER A C 1
ATOM 2197 O O . SER A 1 269 ? -18.031 16.062 15.422 1 95.56 269 SER A O 1
ATOM 2199 N N . LEU A 1 270 ? -16.109 16.188 14.305 1 95.62 270 LEU A N 1
ATOM 2200 C CA . LEU A 1 270 ? -16.359 14.977 13.523 1 95.62 270 LEU A CA 1
ATOM 2201 C C . LEU A 1 270 ? -16.484 13.758 14.438 1 95.62 270 LEU A C 1
ATOM 2203 O O . LEU A 1 270 ? -17.109 12.758 14.062 1 95.62 270 LEU A O 1
ATOM 2207 N N . TYR A 1 271 ? -15.859 13.852 15.586 1 94.12 271 TYR A N 1
ATOM 2208 C CA . TYR A 1 271 ? -15.852 12.734 16.531 1 94.12 271 TYR A CA 1
ATOM 2209 C C . TYR A 1 271 ? -16.891 12.953 17.625 1 94.12 271 TYR A C 1
ATOM 2211 O O . TYR A 1 271 ? -16.906 12.234 18.625 1 94.12 271 TYR A O 1
ATOM 2219 N N . GLY A 1 272 ? -17.719 14.023 17.484 1 92.25 272 GLY A N 1
ATOM 2220 C CA . GLY A 1 272 ? -18.75 14.328 18.469 1 92.25 272 GLY A CA 1
ATOM 2221 C C . GLY A 1 272 ? -18.203 14.961 19.734 1 92.25 272 GLY A C 1
ATOM 2222 O O . GLY A 1 272 ? -18.812 14.875 20.797 1 92.25 272 GLY A O 1
ATOM 2223 N N . LEU A 1 273 ? -17.047 15.484 19.688 1 93.38 273 LEU A N 1
ATOM 2224 C CA . LEU A 1 273 ? -16.391 16.094 20.844 1 93.38 273 LEU A CA 1
ATOM 2225 C C . LEU A 1 273 ? -16.625 17.594 20.859 1 93.38 273 LEU A C 1
ATOM 2227 O O . LEU A 1 273 ? -16.906 18.203 19.812 1 93.38 273 LEU A O 1
ATOM 2231 N N . PRO A 1 274 ? -16.5 18.25 22.016 1 92.69 274 PRO A N 1
ATOM 2232 C CA . PRO A 1 274 ? -16.656 19.703 22.094 1 92.69 274 PRO A CA 1
ATOM 2233 C C . PRO A 1 274 ? -15.562 20.453 21.344 1 92.69 274 PRO A C 1
ATOM 2235 O O . PRO A 1 274 ? -14.508 19.891 21.047 1 92.69 274 PRO A O 1
ATOM 2238 N N . GLN A 1 275 ? -15.922 21.672 21.016 1 94.12 275 GLN A N 1
ATOM 2239 C CA . GLN A 1 275 ? -15 22.594 20.375 1 94.12 275 GLN A CA 1
ATOM 2240 C C . GLN A 1 275 ? -14.336 23.516 21.391 1 94.12 275 GLN A C 1
ATOM 2242 O O . GLN A 1 275 ? -14.898 24.547 21.766 1 94.12 275 GLN A O 1
ATOM 2247 N N . PRO A 1 276 ? -13.125 23.297 21.781 1 94.06 276 PRO A N 1
ATOM 2248 C CA . PRO A 1 276 ? -12.57 23.984 22.938 1 94.06 276 PRO A CA 1
ATOM 2249 C C . PRO A 1 276 ? -11.914 25.312 22.578 1 94.06 276 PRO A C 1
ATOM 2251 O O . PRO A 1 276 ? -11.57 26.109 23.453 1 94.06 276 PRO A O 1
ATOM 2254 N N . PHE A 1 277 ? -11.703 25.578 21.328 1 95.94 277 PHE A N 1
ATOM 2255 C CA . PHE A 1 277 ? -10.906 26.734 20.953 1 95.94 277 PHE A CA 1
ATOM 2256 C C . PHE A 1 277 ? -11.797 27.891 20.5 1 95.94 277 PHE A C 1
ATOM 2258 O O . PHE A 1 277 ? -12.68 27.688 19.656 1 95.94 277 PHE A O 1
ATOM 2265 N N . SER A 1 278 ? -11.555 29.094 21.047 1 95.44 278 SER A N 1
ATOM 2266 C CA . SER A 1 278 ? -12.227 30.297 20.578 1 95.44 278 SER A CA 1
ATOM 2267 C C . SER A 1 278 ? -11.57 30.844 19.312 1 95.44 278 SER A C 1
ATOM 2269 O O . SER A 1 278 ? -10.359 31.078 19.281 1 95.44 278 SER A O 1
ATOM 2271 N N . VAL A 1 279 ? -12.398 31 18.328 1 94.69 279 VAL A N 1
ATOM 2272 C CA . VAL A 1 279 ? -11.875 31.453 17.047 1 94.69 279 VAL A CA 1
ATOM 2273 C C . VAL A 1 279 ? -12.406 32.844 16.734 1 94.69 279 VAL A C 1
ATOM 2275 O O . VAL A 1 279 ? -13.516 33.219 17.141 1 94.69 279 VAL A O 1
ATOM 2278 N N . ASN A 1 280 ? -11.602 33.656 16.109 1 93.19 280 ASN A N 1
ATOM 2279 C CA . ASN A 1 280 ? -12.0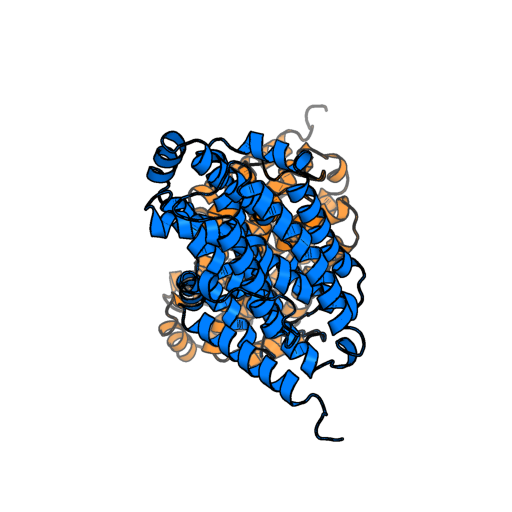31 34.938 15.539 1 93.19 280 ASN A CA 1
ATOM 2280 C C . ASN A 1 280 ? -12.656 34.75 14.156 1 93.19 280 ASN A C 1
ATOM 2282 O O . ASN A 1 280 ? -11.945 34.562 13.172 1 93.19 280 ASN A O 1
ATOM 2286 N N . PRO A 1 281 ? -13.922 34.938 14.039 1 87.88 281 PRO A N 1
ATOM 2287 C CA . PRO A 1 281 ? -14.602 34.625 12.773 1 87.88 281 PRO A CA 1
ATOM 2288 C C . PRO A 1 281 ? -14.164 35.562 11.648 1 87.88 281 PRO A C 1
ATOM 2290 O O . PRO A 1 281 ? -14.141 35.156 10.484 1 87.88 281 PRO A O 1
ATOM 2293 N N . GLU A 1 282 ? -13.82 36.781 11.969 1 88.12 282 GLU A N 1
ATOM 2294 C CA . GLU A 1 282 ? -13.414 37.75 10.945 1 88.12 282 GLU A CA 1
ATOM 2295 C C . GLU A 1 282 ? -12.109 37.312 10.273 1 88.12 282 GLU A C 1
ATOM 2297 O O . GLU A 1 282 ? -11.945 37.5 9.07 1 88.12 282 GLU A O 1
ATOM 2302 N N . ARG A 1 283 ? -11.289 36.688 10.992 1 85.62 283 ARG A N 1
ATOM 2303 C CA . ARG A 1 283 ? -10 36.25 10.469 1 85.62 283 ARG A CA 1
ATOM 2304 C C . ARG A 1 283 ? -10.148 34.938 9.672 1 85.62 283 ARG A C 1
ATOM 2306 O O . ARG A 1 283 ? -9.305 34.625 8.828 1 85.62 283 ARG A O 1
ATOM 2313 N N . LEU A 1 284 ? -11.219 34.281 9.898 1 87.12 284 LEU A N 1
ATOM 2314 C CA . LEU A 1 284 ? -11.414 33 9.25 1 87.12 284 LEU A CA 1
ATOM 2315 C C . LEU A 1 284 ? -12.195 33.156 7.949 1 87.12 284 LEU A C 1
ATOM 2317 O O . LEU A 1 284 ? -12.219 32.25 7.117 1 87.12 284 LEU A O 1
ATOM 2321 N N . ARG A 1 285 ? -12.898 34.25 7.816 1 83 285 ARG A N 1
ATOM 2322 C CA . ARG A 1 285 ? -13.797 34.438 6.676 1 83 285 ARG A CA 1
ATOM 2323 C C . ARG A 1 285 ? -13.047 34.219 5.359 1 83 285 ARG A C 1
ATOM 2325 O O . ARG A 1 285 ? -13.57 33.594 4.438 1 83 285 ARG A O 1
ATOM 2332 N N . ASP A 1 286 ? -11.852 34.625 5.246 1 87 286 ASP A N 1
ATOM 2333 C CA . ASP A 1 286 ? -11.117 34.531 3.986 1 87 286 ASP A CA 1
ATOM 2334 C C . ASP A 1 286 ? -10.359 33.219 3.895 1 87 286 ASP A C 1
ATOM 2336 O O . ASP A 1 286 ? -9.461 33.062 3.066 1 87 286 ASP A O 1
ATOM 2340 N N . THR A 1 287 ? -10.703 32.219 4.723 1 91.12 287 THR A N 1
ATOM 2341 C CA . THR A 1 287 ? -10 30.938 4.715 1 91.12 287 THR A CA 1
ATOM 2342 C C . THR A 1 287 ? -10.906 29.828 4.176 1 91.12 287 THR A C 1
ATOM 2344 O O . THR A 1 287 ? -10.461 28.688 4.008 1 91.12 287 THR A O 1
ATOM 2347 N N . GLU A 1 288 ? -12.148 30.141 3.83 1 91.5 288 GLU A N 1
ATOM 2348 C CA . GLU A 1 288 ? -13.172 29.156 3.467 1 91.5 288 GLU A CA 1
ATOM 2349 C C . GLU A 1 288 ? -12.781 28.406 2.199 1 91.5 288 GLU A C 1
ATOM 2351 O O . GLU A 1 288 ? -13.164 27.234 2.02 1 91.5 288 GLU A O 1
ATOM 2356 N N . TRP A 1 289 ? -12.07 29.047 1.382 1 95.44 289 TRP A N 1
ATOM 2357 C CA . TRP A 1 289 ? -11.656 28.438 0.124 1 95.44 289 TRP A CA 1
ATOM 2358 C C . TRP A 1 289 ? -10.891 27.156 0.374 1 95.44 289 TRP A C 1
ATOM 2360 O O . TRP A 1 289 ? -10.93 26.234 -0.443 1 95.44 289 TRP A O 1
ATOM 2370 N N . PHE A 1 290 ? -10.156 27.047 1.439 1 96.38 290 PHE A N 1
ATOM 2371 C CA . PHE A 1 290 ? -9.352 25.859 1.742 1 96.38 290 PHE A CA 1
ATOM 2372 C C . PHE A 1 290 ? -10.242 24.656 2 1 96.38 290 PHE A C 1
ATOM 2374 O O . PHE A 1 290 ? -10.008 23.578 1.45 1 96.38 290 PHE A O 1
ATOM 2381 N N . SER A 1 291 ? -11.258 24.844 2.812 1 92.12 291 SER A N 1
ATOM 2382 C CA . SER A 1 291 ? -12.203 23.766 3.109 1 92.12 291 SER A CA 1
ATOM 2383 C C . SER A 1 291 ? -12.969 23.344 1.86 1 92.12 291 SER A C 1
ATOM 2385 O O . SER A 1 291 ? -13.227 22.156 1.657 1 92.12 291 SER A O 1
ATOM 2387 N N . LEU A 1 292 ? -13.344 24.328 1.093 1 92.69 292 LEU A N 1
ATOM 2388 C CA . LEU A 1 292 ? -14.055 24.047 -0.15 1 92.69 292 LEU A CA 1
ATOM 2389 C C . LEU A 1 292 ? -13.195 23.188 -1.078 1 92.69 292 LEU A C 1
ATOM 2391 O O . LEU A 1 292 ? -13.703 22.266 -1.731 1 92.69 292 LEU A O 1
ATOM 2395 N N . GLU A 1 293 ? -11.93 23.453 -1.062 1 93.31 293 GLU A N 1
ATOM 2396 C CA . GLU A 1 293 ? -11.008 22.672 -1.89 1 93.31 293 GLU A CA 1
ATOM 2397 C C . GLU A 1 293 ? -10.906 21.234 -1.399 1 93.31 293 GLU A C 1
ATOM 2399 O O . GLU A 1 293 ? -10.891 20.297 -2.203 1 93.31 293 GLU A O 1
ATOM 2404 N N . LEU A 1 294 ? -10.859 21.031 -0.135 1 93 294 LEU A N 1
ATOM 2405 C CA . LEU A 1 294 ? -10.734 19.703 0.465 1 93 294 LEU A CA 1
ATOM 2406 C C . LEU A 1 294 ? -11.961 18.844 0.158 1 93 294 LEU A C 1
ATOM 2408 O O . LEU A 1 294 ? -11.859 17.625 0.056 1 93 294 LEU A O 1
ATOM 2412 N N . LEU A 1 295 ? -13.109 19.5 0.013 1 92.12 295 LEU A N 1
ATOM 2413 C CA . LEU A 1 295 ? -14.375 18.797 -0.109 1 92.12 295 LEU A CA 1
ATOM 2414 C C . LEU A 1 295 ? -14.906 18.875 -1.537 1 92.12 295 LEU A C 1
ATOM 2416 O O . LEU A 1 295 ? -16.078 18.594 -1.782 1 92.12 295 LEU A O 1
ATOM 2420 N N . ALA A 1 296 ? -14.062 19.25 -2.43 1 90.06 296 ALA A N 1
ATOM 2421 C CA . ALA A 1 296 ? -14.492 19.484 -3.807 1 90.06 296 ALA A CA 1
ATOM 2422 C C . ALA A 1 296 ? -14.953 18.188 -4.465 1 90.06 296 ALA A C 1
ATOM 2424 O O . ALA A 1 296 ? -15.867 18.203 -5.289 1 90.06 296 ALA A O 1
ATOM 2425 N N . ASP A 1 297 ? -14.312 17.109 -4.113 1 92.5 297 ASP A N 1
ATOM 2426 C CA . ASP A 1 297 ? -14.711 15.805 -4.652 1 92.5 297 ASP A CA 1
ATOM 2427 C C . ASP A 1 297 ? -16.016 15.328 -4.016 1 92.5 297 ASP A C 1
ATOM 2429 O O . ASP A 1 297 ? -16.156 15.344 -2.791 1 92.5 297 ASP A O 1
ATOM 2433 N N . LYS A 1 298 ? -16.906 14.82 -4.82 1 89.31 298 LYS A N 1
ATOM 2434 C CA . LYS A 1 298 ? -18.25 14.453 -4.367 1 89.31 298 LYS A CA 1
ATOM 2435 C C . LYS A 1 298 ? -18.188 13.328 -3.334 1 89.31 298 LYS A C 1
ATOM 2437 O O . LYS A 1 298 ? -18.922 13.352 -2.342 1 89.31 298 LYS A O 1
ATOM 2442 N N . GLU A 1 299 ? -17.406 12.398 -3.598 1 90 299 GLU A N 1
ATOM 2443 C CA . GLU A 1 299 ? -17.297 11.273 -2.678 1 90 299 GLU A CA 1
ATOM 2444 C C . GLU A 1 299 ? -16.734 11.711 -1.332 1 90 299 GLU A C 1
ATOM 2446 O O . GLU A 1 299 ? -17.188 11.25 -0.282 1 90 299 GLU A O 1
ATOM 2451 N N . VAL A 1 300 ? -15.82 12.523 -1.358 1 91.06 300 VAL A N 1
ATOM 2452 C CA . VAL A 1 300 ? -15.195 13.008 -0.132 1 91.06 300 VAL A CA 1
ATOM 2453 C C . VAL A 1 300 ? -16.188 13.875 0.645 1 91.06 300 VAL A C 1
ATOM 2455 O O . VAL A 1 300 ? -16.281 13.766 1.869 1 91.06 300 VAL A O 1
ATOM 2458 N N . ASP A 1 301 ? -16.875 14.648 -0.094 1 91.44 301 ASP A N 1
ATOM 2459 C CA . ASP A 1 301 ? -17.938 15.43 0.533 1 91.44 301 ASP A CA 1
ATOM 2460 C C . ASP A 1 301 ? -18.969 14.523 1.193 1 91.44 301 ASP A C 1
ATOM 2462 O O . ASP A 1 301 ? -19.453 14.828 2.283 1 91.44 301 ASP A O 1
ATOM 2466 N N . PHE A 1 302 ? -19.266 13.492 0.514 1 88.88 302 PHE A N 1
ATOM 2467 C CA . PHE A 1 302 ? -20.188 12.516 1.067 1 88.88 302 PHE A CA 1
ATOM 2468 C C . PHE A 1 302 ? -19.672 11.961 2.387 1 88.88 302 PHE A C 1
ATOM 2470 O O . PHE A 1 302 ? -20.406 11.883 3.371 1 88.88 302 PHE A O 1
ATOM 2477 N N . PHE A 1 303 ? -18.391 11.578 2.443 1 90.56 303 PHE A N 1
ATOM 2478 C CA . PHE A 1 303 ? -17.797 11.086 3.674 1 90.56 303 PHE A CA 1
ATOM 2479 C C . PHE A 1 303 ? -17.938 12.109 4.797 1 90.56 303 PHE A C 1
ATOM 2481 O O . PHE A 1 303 ? -18.312 11.758 5.918 1 90.56 303 PHE A O 1
ATOM 2488 N N . ASN A 1 304 ? -17.594 13.273 4.492 1 91.06 304 ASN A N 1
ATOM 2489 C CA . ASN A 1 304 ? -17.609 14.352 5.48 1 91.06 304 ASN A CA 1
ATOM 2490 C C . ASN A 1 304 ? -19.016 14.594 6.023 1 91.06 304 ASN A C 1
ATOM 2492 O O . ASN A 1 304 ? -19.203 14.688 7.238 1 91.06 304 ASN A O 1
ATOM 2496 N N . LYS A 1 305 ? -19.953 14.688 5.176 1 89.88 305 LYS A N 1
ATOM 2497 C CA . LYS A 1 305 ? -21.344 14.938 5.578 1 89.88 305 LYS A CA 1
ATOM 2498 C C . LYS A 1 305 ? -21.859 13.805 6.457 1 89.88 305 LYS A C 1
ATOM 2500 O O . LYS A 1 305 ? -22.578 14.055 7.434 1 89.88 305 LYS A O 1
ATOM 2505 N N . ARG A 1 306 ? -21.547 12.695 6.059 1 89.62 306 ARG A N 1
ATOM 2506 C CA . ARG A 1 306 ? -21.953 11.547 6.863 1 89.62 306 ARG A CA 1
ATOM 2507 C C . ARG A 1 306 ? -21.359 11.617 8.266 1 89.62 306 ARG A C 1
ATOM 2509 O O . ARG A 1 306 ? -22.047 11.359 9.25 1 89.62 306 ARG A O 1
ATOM 2516 N N . SER A 1 307 ? -20.156 11.953 8.352 1 88 307 SER A N 1
ATOM 2517 C CA . SER A 1 307 ? -19.484 12.07 9.633 1 88 307 SER A CA 1
ATOM 2518 C C . SER A 1 307 ? -20.094 13.18 10.484 1 88 307 SER A C 1
ATOM 2520 O O . SER A 1 307 ? -20.297 13.008 11.688 1 88 307 SER A O 1
ATOM 2522 N N . VAL A 1 308 ? -20.359 14.281 9.867 1 86.88 308 VAL A N 1
ATOM 2523 C CA . VAL A 1 308 ? -20.953 15.422 10.562 1 86.88 308 VAL A CA 1
ATOM 2524 C C . VAL A 1 308 ? -22.344 15.047 11.078 1 86.88 308 VAL A C 1
ATOM 2526 O O . VAL A 1 308 ? -22.703 15.344 12.219 1 86.88 308 VAL A O 1
ATOM 2529 N N . ALA A 1 309 ? -23.078 14.414 10.25 1 85.44 309 ALA A N 1
ATOM 2530 C CA . ALA A 1 309 ? -24.422 13.992 10.633 1 85.44 309 ALA A CA 1
ATOM 2531 C C . ALA A 1 309 ? -24.391 13.039 11.82 1 85.44 309 ALA A C 1
ATOM 2533 O O . ALA A 1 309 ? -25.203 13.164 12.742 1 85.44 309 ALA A O 1
ATOM 2534 N N . TYR A 1 310 ? -23.531 12.203 11.766 1 86.31 310 TYR A N 1
ATOM 2535 C CA . TYR A 1 310 ? -23.422 11.242 12.859 1 86.31 310 TYR A CA 1
ATOM 2536 C C . TYR A 1 310 ? -23 11.945 14.148 1 86.31 310 TYR A C 1
ATOM 2538 O O . TYR A 1 310 ? -23.562 11.68 15.219 1 86.31 310 TYR A O 1
ATOM 2546 N N . ALA A 1 311 ? -22.078 12.727 14.078 1 87.12 311 ALA A N 1
ATOM 2547 C CA . ALA A 1 311 ? -21.594 13.461 15.242 1 87.12 311 ALA A CA 1
ATOM 2548 C C . ALA A 1 311 ? -22.703 14.297 15.867 1 87.12 311 ALA A C 1
ATOM 2550 O O . ALA A 1 311 ? -22.797 14.406 17.094 1 87.12 311 ALA A O 1
ATOM 2551 N N . ARG A 1 312 ? -23.5 14.82 15.039 1 85.62 312 ARG A N 1
ATOM 2552 C CA . ARG A 1 312 ? -24.641 15.594 15.531 1 85.62 312 ARG A CA 1
ATOM 2553 C C . ARG A 1 312 ? -25.609 14.711 16.297 1 85.62 312 ARG A C 1
ATOM 2555 O O . ARG A 1 312 ? -26.156 15.117 17.328 1 85.62 312 ARG A O 1
ATOM 2562 N N . ARG A 1 313 ? -25.781 13.578 15.969 1 83.44 313 ARG A N 1
ATOM 2563 C CA . ARG A 1 313 ? -26.672 12.633 16.641 1 83.44 313 ARG A CA 1
ATOM 2564 C C . ARG A 1 313 ? -26.109 12.227 18 1 83.44 313 ARG A C 1
ATOM 2566 O O . ARG A 1 313 ? -26.859 12.039 18.953 1 83.44 313 ARG A O 1
ATOM 2573 N N . LEU A 1 314 ? -24.781 12.078 18 1 79.81 314 LEU A N 1
ATOM 2574 C CA . LEU A 1 314 ? -24.141 11.727 19.25 1 79.81 314 LEU A CA 1
ATOM 2575 C C . LEU A 1 314 ? -24.359 12.812 20.297 1 79.81 314 LEU A C 1
ATOM 2577 O O . LEU A 1 314 ? -24.562 12.516 21.484 1 79.81 314 LEU A O 1
ATOM 2581 N N . LYS A 1 315 ? -24.516 13.938 20 1 75.19 315 LYS A N 1
ATOM 2582 C CA . LYS A 1 315 ? -24.688 15.078 20.906 1 75.19 315 LYS A CA 1
ATOM 2583 C C . LYS A 1 315 ? -26.156 15.219 21.328 1 75.19 315 LYS A C 1
ATOM 2585 O O . LYS A 1 315 ? -26.438 15.672 22.438 1 75.19 315 LYS A O 1
ATOM 2590 N N . SER A 1 316 ? -26.953 14.914 20.375 1 66.31 316 SER A N 1
ATOM 2591 C CA . SER A 1 316 ? -28.375 15.016 20.703 1 66.31 316 SER A CA 1
ATOM 2592 C C . SER A 1 316 ? -28.781 13.961 21.719 1 66.31 316 SER A C 1
ATOM 2594 O O . SER A 1 316 ? -29.719 14.164 22.5 1 66.31 316 SER A O 1
ATOM 2596 N N . TYR A 1 317 ? -28.203 12.758 21.734 1 58 317 TYR A N 1
ATOM 2597 C CA . TYR A 1 317 ? -28.547 11.695 22.672 1 58 317 TYR A CA 1
ATOM 2598 C C . TYR A 1 317 ? -27.984 12 24.062 1 58 317 TYR A C 1
ATOM 2600 O O . TYR A 1 317 ? -28.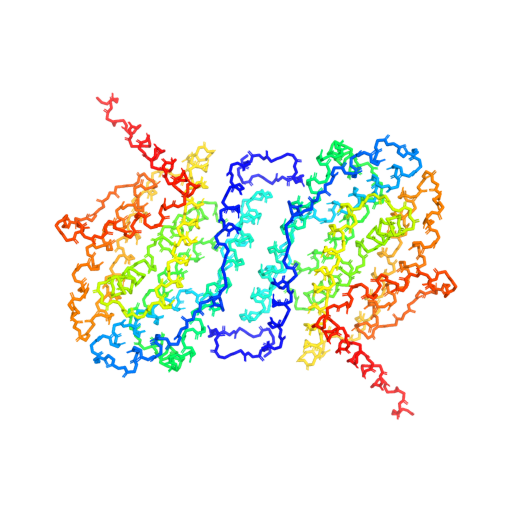297 11.312 25.031 1 58 317 TYR A O 1
ATOM 2608 N N . GLU A 1 318 ? -27.172 12.812 24.141 1 49.88 318 GLU A N 1
ATOM 2609 C CA . GLU A 1 318 ? -26.766 13.078 25.516 1 49.88 318 GLU A CA 1
ATOM 2610 C C . GLU A 1 318 ? -27.938 13.609 26.344 1 49.88 318 GLU A C 1
ATOM 2612 O O . GLU A 1 318 ? -28.656 14.5 25.906 1 49.88 318 GLU A O 1
ATOM 2617 N N . PRO A 1 319 ? -28.531 12.797 27.375 1 42.12 319 PRO A N 1
ATOM 2618 C CA . PRO A 1 319 ? -29.688 12.906 28.281 1 42.12 319 PRO A CA 1
ATOM 2619 C C . PRO A 1 319 ? -29.844 14.297 28.891 1 42.12 319 PRO A C 1
ATOM 2621 O O . PRO A 1 319 ? -29 14.719 29.688 1 42.12 319 PRO A O 1
ATOM 2624 N N . ASP A 1 320 ? -29.766 15.375 28.484 1 38.59 320 ASP A N 1
ATOM 2625 C CA . ASP A 1 320 ? -30.547 16.266 29.344 1 38.59 320 ASP A CA 1
ATOM 2626 C C . ASP A 1 320 ? -32 15.805 29.422 1 38.59 320 ASP A C 1
ATOM 2628 O O . ASP A 1 320 ? -32.781 16.281 30.266 1 38.59 320 ASP A O 1
ATOM 2632 N N . GLU A 1 321 ? -32.625 15.195 28.328 1 37.84 321 GLU A N 1
ATOM 2633 C CA . GLU A 1 321 ? -34.062 15.086 28.391 1 37.84 321 GLU A CA 1
ATOM 2634 C C . GLU A 1 321 ? -34.5 14.016 29.391 1 37.84 321 GLU A C 1
ATOM 2636 O O . GLU A 1 321 ? -35.688 13.766 29.562 1 37.84 321 GLU A O 1
ATOM 2641 N N . LEU A 1 322 ? -33.719 13.109 29.797 1 30.81 322 LEU A N 1
ATOM 2642 C CA . LEU A 1 322 ? -34.312 12.32 30.859 1 30.81 322 LEU A CA 1
ATOM 2643 C C . LEU A 1 322 ? -34.406 13.117 32.156 1 30.81 322 LEU A C 1
ATOM 2645 O O . LEU A 1 322 ? -35.031 12.672 33.125 1 30.81 322 LEU A O 1
ATOM 2649 N N . PHE A 1 323 ? -33.5 14.211 32.312 1 27.17 323 PHE A N 1
ATOM 2650 C CA . PHE A 1 323 ? -33.938 14.875 33.531 1 27.17 323 PHE A CA 1
ATOM 2651 C C . PHE A 1 323 ? -34.969 15.945 33.219 1 27.17 323 PHE A C 1
ATOM 2653 O O . PHE A 1 323 ? -34.906 16.594 32.156 1 27.17 323 PHE A O 1
ATOM 2660 N N . MET B 1 1 ? 24 -2.041 7.227 1 95.06 1 MET B N 1
ATOM 2661 C CA . MET B 1 1 ? 23.359 -3.311 6.883 1 95.06 1 MET B CA 1
ATOM 2662 C C . MET B 1 1 ? 21.859 -3.145 6.742 1 95.06 1 MET B C 1
ATOM 2664 O O . MET B 1 1 ? 21.266 -2.24 7.336 1 95.06 1 MET B O 1
ATOM 2668 N N . LEU B 1 2 ? 21.312 -4.02 5.973 1 96.69 2 LEU B N 1
ATOM 2669 C CA . LEU B 1 2 ? 19.875 -3.986 5.715 1 96.69 2 LEU B CA 1
ATOM 2670 C C . LEU B 1 2 ? 19.094 -4.066 7.02 1 96.69 2 LEU B C 1
ATOM 2672 O O . LEU B 1 2 ? 17.984 -3.514 7.121 1 96.69 2 LEU B O 1
ATOM 2676 N N . THR B 1 3 ? 19.672 -4.684 8.008 1 95.94 3 THR B N 1
ATOM 2677 C CA . THR B 1 3 ? 18.969 -4.969 9.25 1 95.94 3 THR B CA 1
ATOM 2678 C C . THR B 1 3 ? 19.125 -3.822 10.242 1 95.94 3 THR B C 1
ATOM 2680 O O . THR B 1 3 ? 18.484 -3.812 11.297 1 95.94 3 THR B O 1
ATOM 2683 N N . GLU B 1 4 ? 19.969 -2.863 9.969 1 96.31 4 GLU B N 1
ATOM 2684 C CA . GLU B 1 4 ? 20.203 -1.736 10.859 1 96.31 4 GLU B CA 1
ATOM 2685 C C . GLU B 1 4 ? 19.25 -0.581 10.562 1 96.31 4 GLU B C 1
ATOM 2687 O O . GLU B 1 4 ? 19.156 -0.124 9.422 1 96.31 4 GLU B O 1
ATOM 2692 N N . PRO B 1 5 ? 18.562 -0.107 11.562 1 94.31 5 PRO B N 1
ATOM 2693 C CA . PRO B 1 5 ? 17.625 0.993 11.344 1 94.31 5 PRO B CA 1
ATOM 2694 C C . PRO B 1 5 ? 18.312 2.279 10.891 1 94.31 5 PRO B C 1
ATOM 2696 O O . PRO B 1 5 ? 19.484 2.496 11.203 1 94.31 5 PRO B O 1
ATOM 2699 N N . ARG B 1 6 ? 17.609 2.99 10.125 1 91.44 6 ARG B N 1
ATOM 2700 C CA . ARG B 1 6 ? 18.031 4.324 9.719 1 91.44 6 ARG B CA 1
ATOM 2701 C C . ARG B 1 6 ? 17.016 5.379 10.148 1 91.44 6 ARG B C 1
ATOM 2703 O O . ARG B 1 6 ? 15.836 5.273 9.836 1 91.44 6 ARG B O 1
ATOM 2710 N N . LEU B 1 7 ? 17.453 6.344 10.789 1 81.38 7 LEU B N 1
ATOM 2711 C CA . LEU B 1 7 ? 16.578 7.371 11.352 1 81.38 7 LEU B CA 1
ATOM 2712 C C . LEU B 1 7 ? 16.109 8.328 10.258 1 81.38 7 LEU B C 1
ATOM 2714 O O . LEU B 1 7 ? 14.938 8.734 10.258 1 81.38 7 LEU B O 1
ATOM 2718 N N . HIS B 1 8 ? 17.031 8.641 9.336 1 87.62 8 HIS B N 1
ATOM 2719 C CA . HIS B 1 8 ? 16.703 9.641 8.32 1 87.62 8 HIS B CA 1
ATOM 2720 C C . HIS B 1 8 ? 16.156 8.984 7.055 1 87.62 8 HIS B C 1
ATOM 2722 O O . HIS B 1 8 ? 16.594 7.895 6.676 1 87.62 8 HIS B O 1
ATOM 2728 N N . TYR B 1 9 ? 15.328 9.664 6.414 1 93.31 9 TYR B N 1
ATOM 2729 C CA . TYR B 1 9 ? 14.719 9.203 5.176 1 93.31 9 TYR B CA 1
ATOM 2730 C C . TYR B 1 9 ? 15.742 9.164 4.043 1 93.31 9 TYR B C 1
ATOM 2732 O O . TYR B 1 9 ? 15.797 8.195 3.283 1 93.31 9 TYR B O 1
ATOM 2740 N N . ARG B 1 10 ? 16.5 10.219 3.867 1 92.38 10 ARG B N 1
ATOM 2741 C CA . ARG B 1 10 ? 17.609 10.336 2.928 1 92.38 10 ARG B CA 1
ATOM 2742 C C . ARG B 1 10 ? 18.906 10.734 3.645 1 92.38 10 ARG B C 1
ATOM 2744 O O . ARG B 1 10 ? 18.859 11.312 4.73 1 92.38 10 ARG B O 1
ATOM 2751 N N . PRO B 1 11 ? 20.016 10.375 3.035 1 92.94 11 PRO B N 1
ATOM 2752 C CA . PRO B 1 11 ? 20.234 9.703 1.752 1 92.94 11 PRO B CA 1
ATOM 2753 C C . PRO B 1 11 ? 19.922 8.211 1.809 1 92.94 11 PRO B C 1
ATOM 2755 O O . PRO B 1 11 ? 20.062 7.586 2.861 1 92.94 11 PRO B O 1
ATOM 2758 N N . TYR B 1 12 ? 19.547 7.746 0.681 1 95.12 12 TYR B N 1
ATOM 2759 C CA . TYR B 1 12 ? 19.266 6.32 0.583 1 95.12 12 TYR B CA 1
ATOM 2760 C C . TYR B 1 12 ? 20.562 5.508 0.672 1 95.12 12 TYR B C 1
ATOM 2762 O O . TYR B 1 12 ? 21.578 5.898 0.112 1 95.12 12 TYR B O 1
ATOM 2770 N N . GLU B 1 13 ? 20.453 4.379 1.327 1 96.94 13 GLU B N 1
ATOM 2771 C CA . GLU B 1 13 ? 21.578 3.443 1.396 1 96.94 13 GLU B CA 1
ATOM 2772 C C . GLU B 1 13 ? 21.469 2.377 0.309 1 96.94 13 GLU B C 1
ATOM 2774 O O . GLU B 1 13 ? 22.484 1.86 -0.161 1 96.94 13 GLU B O 1
ATOM 2779 N N . TYR B 1 14 ? 20.25 2.068 -0.14 1 97.88 14 TYR B N 1
ATOM 2780 C CA . TYR B 1 14 ? 20 1.063 -1.166 1 97.88 14 TYR B CA 1
ATOM 2781 C C . TYR B 1 14 ? 19.094 1.621 -2.262 1 97.88 14 TYR B C 1
ATOM 2783 O O . TYR B 1 14 ? 18.031 1.065 -2.541 1 97.88 14 TYR B O 1
ATOM 2791 N N . PRO B 1 15 ? 19.547 2.646 -2.943 1 97.25 15 PRO B N 1
ATOM 2792 C CA . PRO B 1 15 ? 18.688 3.357 -3.891 1 97.25 15 PRO B CA 1
ATOM 2793 C C . PRO B 1 15 ? 18.219 2.471 -5.047 1 97.25 15 PRO B C 1
ATOM 2795 O O . PRO B 1 15 ? 17.156 2.707 -5.617 1 97.25 15 PRO B O 1
ATOM 2798 N N . GLY B 1 16 ? 19.062 1.41 -5.418 1 97.12 16 GLY B N 1
ATOM 2799 C CA . GLY B 1 16 ? 18.688 0.514 -6.5 1 97.12 16 GLY B CA 1
ATOM 2800 C C . GLY B 1 16 ? 17.375 -0.198 -6.258 1 97.12 16 GLY B C 1
ATOM 2801 O O . GLY B 1 16 ? 16.672 -0.564 -7.207 1 97.12 16 GLY B O 1
ATOM 2802 N N . LEU B 1 17 ? 16.984 -0.393 -4.984 1 98.25 17 LEU B N 1
ATOM 2803 C CA . LEU B 1 17 ? 15.773 -1.109 -4.629 1 98.25 17 LEU B CA 1
ATOM 2804 C C . LEU B 1 17 ? 14.539 -0.322 -5.055 1 98.25 17 LEU B C 1
ATOM 2806 O O . LEU B 1 17 ? 13.477 -0.904 -5.297 1 98.25 17 LEU B O 1
ATOM 2810 N N . LEU B 1 18 ? 14.641 0.975 -5.148 1 98.12 18 LEU B N 1
ATOM 2811 C CA . LEU B 1 18 ? 13.5 1.841 -5.434 1 98.12 18 LEU B CA 1
ATOM 2812 C C . LEU B 1 18 ? 12.992 1.626 -6.855 1 98.12 18 LEU B C 1
ATOM 2814 O O . LEU B 1 18 ? 11.859 1.993 -7.176 1 98.12 18 LEU B O 1
ATOM 2818 N N . ARG B 1 19 ? 13.812 1.046 -7.742 1 97.81 19 ARG B N 1
ATOM 2819 C CA . ARG B 1 19 ? 13.406 0.745 -9.109 1 97.81 19 ARG B CA 1
ATOM 2820 C C . ARG B 1 19 ? 12.242 -0.242 -9.133 1 97.81 19 ARG B C 1
ATOM 2822 O O . ARG B 1 19 ? 11.445 -0.241 -10.07 1 97.81 19 ARG B O 1
ATOM 2829 N N . PHE B 1 20 ? 12.125 -1.077 -8.102 1 98.62 20 PHE B N 1
ATOM 2830 C CA . PHE B 1 20 ? 11.016 -2.016 -8.023 1 98.62 20 PHE B CA 1
ATOM 2831 C C . PHE B 1 20 ? 9.703 -1.279 -7.77 1 98.62 20 PHE B C 1
ATOM 2833 O O . PHE B 1 20 ? 8.664 -1.632 -8.344 1 98.62 20 PHE B O 1
ATOM 2840 N N . ARG B 1 21 ? 9.734 -0.284 -6.855 1 98.19 21 ARG B N 1
ATOM 2841 C CA . ARG B 1 21 ? 8.586 0.592 -6.672 1 98.19 21 ARG B CA 1
ATOM 2842 C C . ARG B 1 21 ? 8.164 1.229 -7.992 1 98.19 21 ARG B C 1
ATOM 2844 O O . ARG B 1 21 ? 6.984 1.205 -8.352 1 98.19 21 ARG B O 1
ATOM 2851 N N . ASP B 1 22 ? 9.148 1.731 -8.734 1 97.38 22 ASP B N 1
ATOM 2852 C CA . ASP B 1 22 ? 8.883 2.422 -9.992 1 97.38 22 ASP B CA 1
ATOM 2853 C C . ASP B 1 22 ? 8.312 1.463 -11.031 1 97.38 22 ASP B C 1
ATOM 2855 O O . ASP B 1 22 ? 7.434 1.839 -11.82 1 97.38 22 ASP B O 1
ATOM 2859 N N . ALA B 1 23 ? 8.789 0.238 -11.039 1 97.81 23 ALA B N 1
ATOM 2860 C CA . ALA B 1 23 ? 8.297 -0.763 -11.984 1 97.81 23 ALA B CA 1
ATOM 2861 C C . ALA B 1 23 ? 6.828 -1.079 -11.734 1 97.81 23 ALA B C 1
ATOM 2863 O O . ALA B 1 23 ? 6.047 -1.228 -12.68 1 97.81 23 ALA B O 1
ATOM 2864 N N . ILE B 1 24 ? 6.426 -1.183 -10.453 1 98.19 24 ILE B N 1
ATOM 2865 C CA . ILE B 1 24 ? 5.031 -1.446 -10.117 1 98.19 24 ILE B CA 1
ATOM 2866 C C . ILE B 1 24 ? 4.172 -0.249 -10.516 1 98.19 24 ILE B C 1
ATOM 2868 O O . ILE B 1 24 ? 3.072 -0.417 -11.047 1 98.19 24 ILE B O 1
ATOM 2872 N N . ARG B 1 25 ? 4.676 0.984 -10.266 1 96.5 25 ARG B N 1
ATOM 2873 C CA . ARG B 1 25 ? 3.941 2.182 -10.656 1 96.5 25 ARG B CA 1
ATOM 2874 C C . ARG B 1 25 ? 3.734 2.225 -12.172 1 96.5 25 ARG B C 1
ATOM 2876 O O . ARG B 1 25 ? 2.662 2.609 -12.641 1 96.5 25 ARG B O 1
ATOM 2883 N N . HIS B 1 26 ? 4.695 1.766 -12.891 1 94.94 26 HIS B N 1
ATOM 2884 C CA . HIS B 1 26 ? 4.633 1.76 -14.352 1 94.94 26 HIS B CA 1
ATOM 2885 C C . HIS B 1 26 ? 3.656 0.702 -14.852 1 94.94 26 HIS B C 1
ATOM 2887 O O . HIS B 1 26 ? 3.02 0.883 -15.891 1 94.94 26 HIS B O 1
ATOM 2893 N N . SER B 1 27 ? 3.547 -0.357 -14.078 1 95.25 27 SER B N 1
ATOM 2894 C CA . SER B 1 27 ? 2.703 -1.474 -14.492 1 95.25 27 SER B CA 1
ATOM 2895 C C . SER B 1 27 ? 1.298 -1.346 -13.906 1 95.25 27 SER B C 1
ATOM 2897 O O . SER B 1 27 ? 0.508 -2.291 -13.969 1 95.25 27 SER B O 1
ATOM 2899 N N . TYR B 1 28 ? 0.968 -0.256 -13.398 1 95.38 28 TYR B N 1
ATOM 2900 C CA . TYR B 1 28 ? -0.277 -0.042 -12.672 1 95.38 28 TYR B CA 1
ATOM 2901 C C . TYR B 1 28 ? -1.483 -0.359 -13.547 1 95.38 28 TYR B C 1
ATOM 2903 O O . TYR B 1 28 ? -1.542 0.058 -14.711 1 95.38 28 TYR B O 1
ATOM 2911 N N . TRP B 1 29 ? -2.398 -1.097 -13.008 1 96.12 29 TRP B N 1
ATOM 2912 C CA . TRP B 1 29 ? -3.66 -1.429 -13.664 1 96.12 29 TRP B CA 1
ATOM 2913 C C . TRP B 1 29 ? -4.75 -1.709 -12.641 1 96.12 29 TRP B C 1
ATOM 2915 O O . TRP B 1 29 ? -4.461 -2.047 -11.492 1 96.12 29 TRP B O 1
ATOM 2925 N N . VAL B 1 30 ? -6 -1.464 -13 1 96.12 30 VAL B N 1
ATOM 2926 C CA . VAL B 1 30 ? -7.176 -1.885 -12.242 1 96.12 30 VAL B CA 1
ATOM 2927 C C . VAL B 1 30 ? -8.109 -2.695 -13.141 1 96.12 30 VAL B C 1
ATOM 2929 O O . VAL B 1 30 ? -8.141 -2.486 -14.359 1 96.12 30 VAL B O 1
ATOM 2932 N N . HIS B 1 31 ? -8.852 -3.619 -12.578 1 94.88 31 HIS B N 1
ATOM 2933 C CA . HIS B 1 31 ? -9.586 -4.621 -13.344 1 94.88 31 HIS B CA 1
ATOM 2934 C C . HIS B 1 31 ? -10.68 -3.98 -14.195 1 94.88 31 HIS B C 1
ATOM 2936 O O . HIS B 1 31 ? -11.094 -4.539 -15.211 1 94.88 31 HIS B O 1
ATOM 2942 N N . THR B 1 32 ? -11.094 -2.795 -13.859 1 93.31 32 THR B N 1
ATOM 2943 C CA . THR B 1 32 ? -12.195 -2.152 -14.57 1 93.31 32 THR B CA 1
ATOM 2944 C C . THR B 1 32 ? -11.719 -1.608 -15.914 1 93.31 32 THR B C 1
ATOM 2946 O O . THR B 1 32 ? -12.539 -1.213 -16.75 1 93.31 32 THR B O 1
ATOM 2949 N N . GLU B 1 33 ? -10.469 -1.605 -16.141 1 92.75 33 GLU B N 1
ATOM 2950 C CA . GLU B 1 33 ? -9.914 -1.153 -17.422 1 92.75 33 GLU B CA 1
ATOM 2951 C C . GLU B 1 33 ? -10.117 -2.197 -18.516 1 92.75 33 GLU B C 1
ATOM 2953 O O . GLU B 1 33 ? -9.961 -1.902 -19.703 1 92.75 33 GLU B O 1
ATOM 2958 N N . TYR B 1 34 ? -10.469 -3.443 -18.156 1 93.19 34 TYR B N 1
ATOM 2959 C CA . TYR B 1 34 ? -10.664 -4.531 -19.109 1 93.19 34 TYR B CA 1
ATOM 2960 C C . TYR B 1 34 ? -12.141 -4.871 -19.25 1 93.19 34 TYR B C 1
ATOM 2962 O O . TYR B 1 34 ? -12.914 -4.711 -18.297 1 93.19 34 TYR B O 1
ATOM 2970 N N . SER B 1 35 ? -12.438 -5.27 -20.5 1 95.81 35 SER B N 1
ATOM 2971 C CA . SER B 1 35 ? -13.781 -5.801 -20.719 1 95.81 35 SER B CA 1
ATOM 2972 C C . SER B 1 35 ? -13.805 -7.32 -20.562 1 95.81 35 SER B C 1
ATOM 2974 O O . SER B 1 35 ? -12.906 -8.016 -21.047 1 95.81 35 SER B O 1
ATOM 2976 N N . TYR B 1 36 ? -14.867 -7.801 -19.906 1 97.69 36 TYR B N 1
ATOM 2977 C CA . TYR B 1 36 ? -15 -9.234 -19.672 1 97.69 36 TYR B CA 1
ATOM 2978 C C . TYR B 1 36 ? -16.266 -9.773 -20.312 1 97.69 36 TYR B C 1
ATOM 2980 O O . TYR B 1 36 ? -16.672 -10.906 -20.047 1 97.69 36 TYR B O 1
ATOM 2988 N N . THR B 1 37 ? -16.859 -8.992 -21.125 1 97.12 37 THR B N 1
ATOM 2989 C CA . THR B 1 37 ? -18.109 -9.383 -21.75 1 97.12 37 THR B CA 1
ATOM 2990 C C . THR B 1 37 ? -17.922 -10.648 -22.594 1 97.12 37 THR B C 1
ATOM 2992 O O . THR B 1 37 ? -18.719 -11.578 -22.516 1 97.12 37 THR B O 1
ATOM 2995 N N . ALA B 1 38 ? -16.938 -10.68 -23.406 1 97.56 38 ALA B N 1
ATOM 2996 C CA . ALA B 1 38 ? -16.656 -11.844 -24.234 1 97.56 38 ALA B CA 1
ATOM 2997 C C . ALA B 1 38 ? -16.359 -13.07 -23.375 1 97.56 38 ALA B C 1
ATOM 2999 O O . ALA B 1 38 ? -16.688 -14.195 -23.75 1 97.56 38 ALA B O 1
ATOM 3000 N N . ASP B 1 39 ? -15.742 -12.898 -22.25 1 98.38 39 ASP B N 1
ATOM 3001 C CA . ASP B 1 39 ? -15.406 -13.992 -21.344 1 98.38 39 ASP B CA 1
ATOM 3002 C C . ASP B 1 39 ? -16.672 -14.672 -20.812 1 98.38 39 ASP B C 1
ATOM 3004 O O . ASP B 1 39 ? -16.719 -15.898 -20.719 1 98.38 39 ASP B O 1
ATOM 3008 N N . VAL B 1 40 ? -17.609 -13.844 -20.453 1 98.38 40 VAL B N 1
ATOM 3009 C CA . VAL B 1 40 ? -18.875 -14.375 -19.953 1 98.38 40 VAL B CA 1
ATOM 3010 C C . VAL B 1 40 ? -19.531 -15.219 -21.047 1 98.38 40 VAL B C 1
ATOM 3012 O O . VAL B 1 40 ? -20.062 -16.297 -20.766 1 98.38 40 VAL B O 1
ATOM 3015 N N . GLN B 1 41 ? -19.516 -14.742 -22.203 1 98.31 41 GLN B N 1
ATOM 3016 C CA . GLN B 1 41 ? -20.078 -15.477 -23.328 1 98.31 41 GLN B CA 1
ATOM 3017 C C . GLN B 1 41 ? -19.312 -16.766 -23.594 1 98.31 41 GLN B C 1
ATOM 3019 O O . GLN B 1 41 ? -19.906 -17.828 -23.797 1 98.31 41 GLN B O 1
ATOM 3024 N N . ASP B 1 42 ? -18.016 -16.688 -23.609 1 98.62 42 ASP B N 1
ATOM 3025 C CA . ASP B 1 42 ? -17.188 -17.891 -23.781 1 98.62 42 ASP B CA 1
ATOM 3026 C C . ASP B 1 42 ? -17.516 -18.938 -22.719 1 98.62 42 ASP B C 1
ATOM 3028 O O . ASP B 1 42 ? -17.719 -20.109 -23.047 1 98.62 42 ASP B O 1
ATOM 3032 N N . TYR B 1 43 ? -17.594 -18.516 -21.516 1 98.62 43 TYR B N 1
ATOM 3033 C CA . TYR B 1 43 ? -17.828 -19.422 -20.406 1 98.62 43 TYR B CA 1
ATOM 3034 C C . TYR B 1 43 ? -19.156 -20.156 -20.562 1 98.62 43 TYR B C 1
ATOM 3036 O O . TYR B 1 43 ? -19.281 -21.328 -20.219 1 98.62 43 TYR B O 1
ATOM 3044 N N . ALA B 1 44 ? -20.125 -19.5 -21.109 1 97.81 44 ALA B N 1
ATOM 3045 C CA . ALA B 1 44 ? -21.453 -20.078 -21.312 1 97.81 44 ALA B CA 1
ATOM 3046 C C . ALA B 1 44 ? -21.453 -21.047 -22.484 1 97.81 44 ALA B C 1
ATOM 3048 O O . ALA B 1 44 ? -22.203 -22.016 -22.5 1 97.81 44 ALA B O 1
ATOM 3049 N N . LEU B 1 45 ? -20.578 -20.859 -23.438 1 98.25 45 LEU B N 1
ATOM 3050 C CA . LEU B 1 45 ? -20.719 -21.531 -24.719 1 98.25 45 LEU B CA 1
ATOM 3051 C C . LEU B 1 45 ? -19.766 -22.719 -24.828 1 98.25 45 LEU B C 1
ATOM 3053 O O . LEU B 1 45 ? -20.016 -23.672 -25.562 1 98.25 45 LEU B O 1
ATOM 3057 N N . VAL B 1 46 ? -18.719 -22.719 -24.141 1 98.31 46 VAL B N 1
ATOM 3058 C CA . VAL B 1 46 ? -17.688 -23.734 -24.312 1 98.31 46 VAL B CA 1
ATOM 3059 C C . VAL B 1 46 ? -18.172 -25.062 -23.719 1 98.31 46 VAL B C 1
ATOM 3061 O O . VAL B 1 46 ? -19.109 -25.078 -22.922 1 98.31 46 VAL B O 1
ATOM 3064 N N . GLU B 1 47 ? -17.5 -26.125 -24.141 1 97.56 47 GLU B N 1
ATOM 3065 C CA . GLU B 1 47 ? -17.797 -27.453 -23.609 1 97.56 47 GLU B CA 1
ATOM 3066 C C . GLU B 1 47 ? -17.344 -27.562 -22.156 1 97.56 47 GLU B C 1
ATOM 3068 O O . GLU B 1 47 ? -16.469 -26.844 -21.703 1 97.56 47 GLU B O 1
ATOM 3073 N N . GLU B 1 48 ? -17.938 -28.547 -21.5 1 97.56 48 GLU B N 1
ATOM 3074 C CA . GLU B 1 48 ? -17.734 -28.688 -20.062 1 97.56 48 GLU B CA 1
ATOM 3075 C C . GLU B 1 48 ? -16.266 -28.922 -19.75 1 97.56 48 GLU B C 1
ATOM 3077 O O . GLU B 1 48 ? -15.758 -28.469 -18.719 1 97.56 48 GLU B O 1
ATOM 3082 N N . LYS B 1 49 ? -15.578 -29.594 -20.578 1 97.62 49 LYS B N 1
ATOM 3083 C CA . LYS B 1 49 ? -14.164 -29.844 -20.344 1 97.62 49 LYS B CA 1
ATOM 3084 C C . LYS B 1 49 ? -13.375 -28.547 -20.25 1 97.62 49 LYS B C 1
ATOM 3086 O O . LYS B 1 49 ? -12.562 -28.375 -19.344 1 97.62 49 LYS B O 1
ATOM 3091 N N . GLU B 1 50 ? -13.617 -27.641 -21.141 1 98.56 50 GLU B N 1
ATOM 3092 C CA . GLU B 1 50 ? -12.945 -26.344 -21.156 1 98.56 50 GLU B CA 1
ATOM 3093 C C . GLU B 1 50 ? -13.461 -25.453 -20.031 1 98.56 50 GLU B C 1
ATOM 3095 O O . GLU B 1 50 ? -12.672 -24.781 -19.359 1 98.56 50 GLU B O 1
ATOM 3100 N N . ARG B 1 51 ? -14.734 -25.5 -19.797 1 98.69 51 ARG B N 1
ATOM 3101 C CA . ARG B 1 51 ? -15.344 -24.703 -18.719 1 98.69 51 ARG B CA 1
ATOM 3102 C C . ARG B 1 51 ? -14.773 -25.109 -17.359 1 98.69 51 ARG B C 1
ATOM 3104 O O . ARG B 1 51 ? -14.484 -24.25 -16.531 1 98.69 51 ARG B O 1
ATOM 3111 N N . SER B 1 52 ? -14.609 -26.375 -17.203 1 98.56 52 SER B N 1
ATOM 3112 C CA . SER B 1 52 ? -14.086 -26.906 -15.945 1 98.56 52 SER B CA 1
ATOM 3113 C C . SER B 1 52 ? -12.648 -26.469 -15.719 1 98.56 52 SER B C 1
ATOM 3115 O O . SER B 1 52 ? -12.281 -26.094 -14.609 1 98.56 52 SER B O 1
ATOM 3117 N N . MET B 1 53 ? -11.844 -26.547 -16.734 1 98.81 53 MET B N 1
ATOM 3118 C CA . MET B 1 53 ? -10.453 -26.125 -16.609 1 98.81 53 MET B CA 1
ATOM 3119 C C . MET B 1 53 ? -10.367 -24.641 -16.219 1 98.81 53 MET B C 1
ATOM 3121 O O . MET B 1 53 ? -9.625 -24.281 -15.305 1 98.81 53 MET B O 1
ATOM 3125 N N . VAL B 1 54 ? -11.18 -23.797 -16.906 1 98.88 54 VAL B N 1
ATOM 3126 C CA . VAL B 1 54 ? -11.172 -22.359 -16.641 1 98.88 54 VAL B CA 1
ATOM 3127 C C . VAL B 1 54 ? -11.664 -22.094 -15.227 1 98.88 54 VAL B C 1
ATOM 3129 O O . VAL B 1 54 ? -11.039 -21.328 -14.484 1 98.88 54 VAL B O 1
ATOM 3132 N N . ARG B 1 55 ? -12.719 -22.719 -14.891 1 98.75 55 ARG B N 1
ATOM 3133 C CA . ARG B 1 55 ? -13.312 -22.578 -13.562 1 98.75 55 ARG B CA 1
ATOM 3134 C C . ARG B 1 55 ? -12.312 -22.953 -12.477 1 98.75 55 ARG B C 1
ATOM 3136 O O . ARG B 1 55 ? -12.07 -22.172 -11.547 1 98.75 55 ARG B O 1
ATOM 3143 N N . ARG B 1 56 ? -11.711 -24.062 -12.586 1 98.81 56 ARG B N 1
ATOM 3144 C CA . ARG B 1 56 ? -10.82 -24.578 -11.547 1 98.81 56 ARG B CA 1
ATOM 3145 C C . ARG B 1 56 ? -9.531 -23.766 -11.484 1 98.81 56 ARG B C 1
ATOM 3147 O O . ARG B 1 56 ? -8.992 -23.516 -10.406 1 98.81 56 ARG B O 1
ATOM 3154 N N . ALA B 1 57 ? -9.031 -23.344 -12.641 1 98.88 57 ALA B N 1
ATOM 3155 C CA . ALA B 1 57 ? -7.859 -22.484 -12.664 1 98.88 57 ALA B CA 1
ATOM 3156 C C . ALA B 1 57 ? -8.148 -21.156 -11.969 1 98.88 57 ALA B C 1
ATOM 3158 O O . ALA B 1 57 ? -7.332 -20.672 -11.172 1 98.88 57 ALA B O 1
ATOM 3159 N N . LEU B 1 58 ? -9.32 -20.594 -12.273 1 98.88 58 LEU B N 1
ATOM 3160 C CA . LEU B 1 58 ? -9.695 -19.328 -11.664 1 98.88 58 LEU B CA 1
ATOM 3161 C C . LEU B 1 58 ? -9.859 -19.469 -10.156 1 98.88 58 LEU B C 1
ATOM 3163 O O . LEU B 1 58 ? -9.477 -18.578 -9.398 1 98.88 58 LEU B O 1
ATOM 3167 N N . LEU B 1 59 ? -10.445 -20.594 -9.711 1 98.75 59 LEU B N 1
ATOM 3168 C CA . LEU B 1 59 ? -10.586 -20.844 -8.281 1 98.75 59 LEU B CA 1
ATOM 3169 C C . LEU B 1 59 ? -9.219 -20.938 -7.609 1 98.75 59 LEU B C 1
ATOM 3171 O O . LEU B 1 59 ? -9.023 -20.406 -6.52 1 98.75 59 LEU B O 1
ATOM 3175 N N . ALA B 1 60 ? -8.32 -21.609 -8.266 1 98.75 60 ALA B N 1
ATOM 3176 C CA . ALA B 1 60 ? -6.969 -21.766 -7.73 1 98.75 60 ALA B CA 1
ATOM 3177 C C . ALA B 1 60 ? -6.246 -20.422 -7.656 1 98.75 60 ALA B C 1
ATOM 3179 O O . ALA B 1 60 ? -5.57 -20.125 -6.668 1 98.75 60 ALA B O 1
ATOM 3180 N N . ILE B 1 61 ? -6.387 -19.594 -8.688 1 98.69 61 ILE B N 1
ATOM 3181 C CA . ILE B 1 61 ? -5.781 -18.266 -8.688 1 98.69 61 ILE B CA 1
ATOM 3182 C C . ILE B 1 61 ? -6.391 -17.422 -7.566 1 98.69 61 ILE B C 1
ATOM 3184 O O . ILE B 1 61 ? -5.668 -16.781 -6.801 1 98.69 61 ILE B O 1
ATOM 3188 N N . ALA B 1 62 ? -7.676 -17.453 -7.48 1 98.12 62 ALA B N 1
ATOM 3189 C CA . ALA B 1 62 ? -8.391 -16.656 -6.492 1 98.12 62 ALA B CA 1
ATOM 3190 C C . ALA B 1 62 ? -7.969 -17.031 -5.074 1 98.12 62 ALA B C 1
ATOM 3192 O O . ALA B 1 62 ? -7.875 -16.156 -4.199 1 98.12 62 ALA B O 1
ATOM 3193 N N . GLN B 1 63 ? -7.703 -18.297 -4.789 1 97.25 63 GLN B N 1
ATOM 3194 C CA . GLN B 1 63 ? -7.281 -18.734 -3.459 1 97.25 63 GLN B CA 1
ATOM 3195 C C . GLN B 1 63 ? -6.066 -17.953 -2.982 1 97.25 63 GLN B C 1
ATOM 3197 O O . GLN B 1 63 ? -6 -17.547 -1.82 1 97.25 63 GLN B O 1
ATOM 3202 N N . VAL B 1 64 ? -5.137 -17.75 -3.865 1 96.44 64 VAL B N 1
ATOM 3203 C CA . VAL B 1 64 ? -3.904 -17.062 -3.502 1 96.44 64 VAL B CA 1
ATOM 3204 C C . VAL B 1 64 ? -4.137 -15.555 -3.516 1 96.44 64 VAL B C 1
ATOM 3206 O O . VAL B 1 64 ? -3.768 -14.852 -2.57 1 96.44 64 VAL B O 1
ATOM 3209 N N . GLU B 1 65 ? -4.832 -15.047 -4.523 1 97.12 65 GLU B N 1
ATOM 3210 C CA . GLU B 1 65 ? -4.938 -13.609 -4.75 1 97.12 65 GLU B CA 1
ATOM 3211 C C . GLU B 1 65 ? -5.859 -12.953 -3.723 1 97.12 65 GLU B C 1
ATOM 3213 O O . GLU B 1 65 ? -5.684 -11.781 -3.379 1 97.12 65 GLU B O 1
ATOM 3218 N N . LEU B 1 66 ? -6.816 -13.68 -3.229 1 95.25 66 LEU B N 1
ATOM 3219 C CA . LEU B 1 66 ? -7.793 -13.086 -2.32 1 95.25 66 LEU B CA 1
ATOM 3220 C C . LEU B 1 66 ? -7.301 -13.148 -0.879 1 95.25 66 LEU B C 1
ATOM 3222 O O . LEU B 1 66 ? -7.875 -12.508 0.006 1 95.25 66 LEU B O 1
ATOM 3226 N N . ALA B 1 67 ? -6.23 -13.93 -0.683 1 91.38 67 ALA B N 1
ATOM 3227 C CA . ALA B 1 67 ? -5.645 -13.914 0.653 1 91.38 67 ALA B CA 1
ATOM 3228 C C . ALA B 1 67 ? -5.016 -12.555 0.958 1 91.38 67 ALA B C 1
ATOM 3230 O O . ALA B 1 67 ? -4.355 -11.961 0.1 1 91.38 67 ALA B O 1
ATOM 3231 N N . VAL B 1 68 ? -5.324 -12.047 2.168 1 83.25 68 VAL B N 1
ATOM 3232 C CA . VAL B 1 68 ? -4.719 -10.781 2.564 1 83.25 68 VAL B CA 1
ATOM 3233 C C . VAL B 1 68 ? -3.215 -10.969 2.756 1 83.25 68 VAL B C 1
ATOM 3235 O O . VAL B 1 68 ? -2.781 -11.836 3.512 1 83.25 68 VAL B O 1
ATOM 3238 N N . LYS B 1 69 ? -2.449 -10.148 1.997 1 87.38 69 LYS B N 1
ATOM 3239 C CA . LYS B 1 69 ? -0.996 -10.281 2.021 1 87.38 69 LYS B CA 1
ATOM 3240 C C . LYS B 1 69 ? -0.347 -9.078 2.701 1 87.38 69 LYS B C 1
ATOM 3242 O O . LYS B 1 69 ? -0.191 -8.016 2.088 1 87.38 69 LYS B O 1
ATOM 3247 N N . LEU B 1 70 ? 0.088 -9.375 3.9 1 90.88 70 LEU B N 1
ATOM 3248 C CA . LEU B 1 70 ? 0.741 -8.312 4.66 1 90.88 70 LEU B CA 1
ATOM 3249 C C . LEU B 1 70 ? 2.258 -8.43 4.566 1 90.88 70 LEU B C 1
ATOM 3251 O O . LEU B 1 70 ? 2.984 -7.574 5.074 1 90.88 70 LEU B O 1
ATOM 3255 N N . PHE B 1 71 ? 2.74 -9.492 3.936 1 94 71 PHE B N 1
ATOM 3256 C CA . PHE B 1 71 ? 4.152 -9.859 3.969 1 94 71 PHE B CA 1
ATOM 3257 C C . PHE B 1 71 ? 5.023 -8.68 3.539 1 94 71 PHE B C 1
ATOM 3259 O O . PHE B 1 71 ? 5.898 -8.25 4.289 1 94 71 PHE B O 1
ATOM 3266 N N . TRP B 1 72 ? 4.707 -8.094 2.389 1 96.69 72 TRP B N 1
ATOM 3267 C CA . TRP B 1 72 ? 5.543 -7.031 1.84 1 96.69 72 TRP B CA 1
ATOM 3268 C C . TRP B 1 72 ? 5.441 -5.77 2.686 1 96.69 72 TRP B C 1
ATOM 3270 O O . TRP B 1 72 ? 6.438 -5.074 2.902 1 96.69 72 TRP B O 1
ATOM 3280 N N . ALA B 1 73 ? 4.254 -5.473 3.152 1 94.62 73 ALA B N 1
ATOM 3281 C CA . ALA B 1 73 ? 4.055 -4.27 3.953 1 94.62 73 ALA B CA 1
ATOM 3282 C C . ALA B 1 73 ? 4.824 -4.352 5.27 1 94.62 73 ALA B C 1
ATOM 3284 O O . ALA B 1 73 ? 5.234 -3.328 5.82 1 94.62 73 ALA B O 1
ATOM 3285 N N . ARG B 1 74 ? 5.133 -5.539 5.734 1 92.5 74 ARG B N 1
ATOM 3286 C CA . ARG B 1 74 ? 5.727 -5.723 7.055 1 92.5 74 ARG B CA 1
ATOM 3287 C C . ARG B 1 74 ? 7.238 -5.883 6.957 1 92.5 74 ARG B C 1
ATOM 3289 O O . ARG B 1 74 ? 7.922 -6.016 7.973 1 92.5 74 ARG B O 1
ATOM 3296 N N . LEU B 1 75 ? 7.738 -5.93 5.801 1 95.94 75 LEU B N 1
ATOM 3297 C CA . LEU B 1 75 ? 9.156 -6.191 5.609 1 95.94 75 LEU B CA 1
ATOM 3298 C C . LEU B 1 75 ? 10.008 -5.164 6.355 1 95.94 75 LEU B C 1
ATOM 3300 O O . LEU B 1 75 ? 11.086 -5.488 6.855 1 95.94 75 LEU B O 1
ATOM 3304 N N . TYR B 1 76 ? 9.492 -3.963 6.457 1 96.38 76 TYR B N 1
ATOM 3305 C CA . TYR B 1 76 ? 10.203 -2.873 7.117 1 96.38 76 TYR B CA 1
ATOM 3306 C C . TYR B 1 76 ? 10.461 -3.205 8.586 1 96.38 76 TYR B C 1
ATOM 3308 O O . TYR B 1 76 ? 11.414 -2.697 9.18 1 96.38 76 TYR B O 1
ATOM 3316 N N . GLU B 1 77 ? 9.711 -4.039 9.172 1 93.19 77 GLU B N 1
ATOM 3317 C CA . GLU B 1 77 ? 9.867 -4.406 10.578 1 93.19 77 GLU B CA 1
ATOM 3318 C C . GLU B 1 77 ? 11.148 -5.203 10.797 1 93.19 77 GLU B C 1
ATOM 3320 O O . GLU B 1 77 ? 11.719 -5.188 11.891 1 93.19 77 GLU B O 1
ATOM 3325 N N . VAL B 1 78 ? 11.594 -5.875 9.781 1 95.69 78 VAL B N 1
ATOM 3326 C CA . VAL B 1 78 ? 12.805 -6.684 9.867 1 95.69 78 VAL B CA 1
ATOM 3327 C C . VAL B 1 78 ? 13.969 -5.934 9.211 1 95.69 78 VAL B C 1
ATOM 3329 O O . VAL B 1 78 ? 15.102 -5.977 9.711 1 95.69 78 VAL B O 1
ATOM 3332 N N . PHE B 1 79 ? 13.648 -5.32 8.125 1 97.25 79 PHE B N 1
ATOM 3333 C CA . PHE B 1 79 ? 14.633 -4.531 7.395 1 97.25 79 PHE B CA 1
ATOM 3334 C C . PHE B 1 79 ? 14.242 -3.061 7.375 1 97.25 79 PHE B C 1
ATOM 3336 O O . PHE B 1 79 ? 13.695 -2.572 6.383 1 97.25 79 PHE B O 1
ATOM 3343 N N . PRO B 1 80 ? 14.633 -2.338 8.414 1 96.69 80 PRO B N 1
ATOM 3344 C CA . PRO B 1 80 ? 14.078 -1.007 8.664 1 96.69 80 PRO B CA 1
ATOM 3345 C C . PRO B 1 80 ? 14.773 0.085 7.855 1 96.69 80 PRO B C 1
ATOM 3347 O O . PRO B 1 80 ? 15.344 1.014 8.438 1 96.69 80 PRO B O 1
ATOM 3350 N N . LYS B 1 81 ? 14.703 -0.025 6.52 1 97.81 81 LYS B N 1
ATOM 3351 C CA . LYS B 1 81 ? 15.156 0.979 5.562 1 97.81 81 LYS B CA 1
ATOM 3352 C C . LYS B 1 81 ? 13.977 1.606 4.828 1 97.81 81 LYS B C 1
ATOM 3354 O O . LYS B 1 81 ? 13.102 0.896 4.328 1 97.81 81 LYS B O 1
ATOM 3359 N N . PRO B 1 82 ? 13.945 2.965 4.75 1 97.19 82 PRO B N 1
ATOM 3360 C CA . PRO B 1 82 ? 12.844 3.613 4.039 1 97.19 82 PRO B CA 1
ATOM 3361 C C . PRO B 1 82 ? 12.625 3.049 2.637 1 97.19 82 PRO B C 1
ATOM 3363 O O . PRO B 1 82 ? 11.484 2.928 2.182 1 97.19 82 PRO B O 1
ATOM 3366 N N . GLU B 1 83 ? 13.703 2.67 1.93 1 98.31 83 GLU B N 1
ATOM 3367 C CA . GLU B 1 83 ? 13.586 2.074 0.603 1 98.31 83 GLU B CA 1
ATOM 3368 C C . GLU B 1 83 ? 12.727 0.812 0.641 1 98.31 83 GLU B C 1
ATOM 3370 O O . GLU B 1 83 ? 11.891 0.597 -0.24 1 98.31 83 GLU B O 1
ATOM 3375 N N . ILE B 1 84 ? 12.914 0.036 1.716 1 98.31 84 ILE B N 1
ATOM 3376 C CA . ILE B 1 84 ? 12.188 -1.222 1.863 1 98.31 84 ILE B CA 1
ATOM 3377 C C . ILE B 1 84 ? 10.719 -0.938 2.148 1 98.31 84 ILE B C 1
ATOM 3379 O O . ILE B 1 84 ? 9.828 -1.587 1.585 1 98.31 84 ILE B O 1
ATOM 3383 N N . ALA B 1 85 ? 10.5 0.015 2.949 1 97.62 85 ALA B N 1
ATOM 3384 C CA . ALA B 1 85 ? 9.117 0.399 3.254 1 97.62 85 ALA B CA 1
ATOM 3385 C C . ALA B 1 85 ? 8.398 0.889 2.004 1 97.62 85 ALA B C 1
ATOM 3387 O O . ALA B 1 85 ? 7.246 0.52 1.76 1 97.62 85 ALA B O 1
ATOM 3388 N N . GLU B 1 86 ? 9.062 1.71 1.186 1 98.38 86 GLU B N 1
ATOM 3389 C CA . GLU B 1 86 ? 8.453 2.242 -0.028 1 98.38 86 GLU B CA 1
ATOM 3390 C C . GLU B 1 86 ? 8.039 1.121 -0.979 1 98.38 86 GLU B C 1
ATOM 3392 O O . GLU B 1 86 ? 6.918 1.109 -1.488 1 98.38 86 GLU B O 1
ATOM 3397 N N . VAL B 1 87 ? 8.945 0.223 -1.166 1 98.75 87 VAL B N 1
ATOM 3398 C CA . VAL B 1 87 ? 8.68 -0.876 -2.088 1 98.75 87 VAL B CA 1
ATOM 3399 C C . VAL B 1 87 ? 7.598 -1.783 -1.513 1 98.75 87 VAL B C 1
ATOM 3401 O O . VAL B 1 87 ? 6.629 -2.121 -2.201 1 98.75 87 VAL B O 1
ATOM 3404 N N . GLY B 1 88 ? 7.758 -2.123 -0.22 1 98.5 88 GLY B N 1
ATOM 3405 C CA . GLY B 1 88 ? 6.812 -3.02 0.427 1 98.5 88 GLY B CA 1
ATOM 3406 C C . GLY B 1 88 ? 5.387 -2.498 0.411 1 98.5 88 GLY B C 1
ATOM 3407 O O . GLY B 1 88 ? 4.453 -3.242 0.101 1 98.5 88 GLY B O 1
ATOM 3408 N N . MET B 1 89 ? 5.195 -1.248 0.681 1 98.38 89 MET B N 1
ATOM 3409 C CA . MET B 1 89 ? 3.861 -0.657 0.713 1 98.38 89 MET B CA 1
ATOM 3410 C C . MET B 1 89 ? 3.281 -0.548 -0.692 1 98.38 89 MET B C 1
ATOM 3412 O O . MET B 1 89 ? 2.074 -0.705 -0.883 1 98.38 89 MET B O 1
ATOM 3416 N N . THR B 1 90 ? 4.102 -0.27 -1.626 1 98.69 90 THR B N 1
ATOM 3417 C CA . THR B 1 90 ? 3.664 -0.252 -3.018 1 98.69 90 THR B CA 1
ATOM 3418 C C . THR B 1 90 ? 3.207 -1.639 -3.461 1 98.69 90 THR B C 1
ATOM 3420 O O . THR B 1 90 ? 2.176 -1.777 -4.121 1 98.69 90 THR B O 1
ATOM 3423 N N . PHE B 1 91 ? 3.973 -2.688 -3.07 1 98.75 91 PHE B N 1
ATOM 3424 C CA . PHE B 1 91 ? 3.607 -4.062 -3.391 1 98.75 91 PHE B CA 1
ATOM 3425 C C . PHE B 1 91 ? 2.285 -4.438 -2.732 1 98.75 91 PHE B C 1
ATOM 3427 O O . PHE B 1 91 ? 1.429 -5.066 -3.359 1 98.75 91 PHE B O 1
ATOM 3434 N N . ALA B 1 92 ? 2.168 -4.047 -1.507 1 98.25 92 ALA B N 1
ATOM 3435 C CA . ALA B 1 92 ? 0.95 -4.375 -0.768 1 98.25 92 ALA B CA 1
ATOM 3436 C C . ALA B 1 92 ? -0.282 -3.801 -1.46 1 98.25 92 ALA B C 1
ATOM 3438 O O . ALA B 1 92 ? -1.321 -4.461 -1.539 1 98.25 92 ALA B O 1
ATOM 3439 N N . GLU B 1 93 ? -0.185 -2.584 -1.938 1 98.56 93 GLU B N 1
ATOM 3440 C CA . GLU B 1 93 ? -1.293 -1.982 -2.674 1 98.56 93 GLU B CA 1
ATOM 3441 C C . GLU B 1 93 ? -1.573 -2.74 -3.969 1 98.56 93 GLU B C 1
ATOM 3443 O O . GLU B 1 93 ? -2.732 -2.932 -4.344 1 98.56 93 GLU B O 1
ATOM 3448 N N . SER B 1 94 ? -0.571 -3.176 -4.684 1 98.56 94 SER B N 1
ATOM 3449 C CA . SER B 1 94 ? -0.782 -3.945 -5.906 1 98.56 94 SER B CA 1
ATOM 3450 C C . SER B 1 94 ? -1.521 -5.246 -5.617 1 98.56 94 SER B C 1
ATOM 3452 O O . SER B 1 94 ? -2.332 -5.699 -6.426 1 98.56 94 SER B O 1
ATOM 3454 N N . GLU B 1 95 ? -1.205 -5.836 -4.441 1 98.25 95 GLU B N 1
ATOM 3455 C CA . GLU B 1 95 ? -1.898 -7.062 -4.051 1 98.25 95 GLU B CA 1
ATOM 3456 C C . GLU B 1 95 ? -3.393 -6.812 -3.863 1 98.25 95 GLU B C 1
ATOM 3458 O O . GLU B 1 95 ? -4.211 -7.695 -4.129 1 98.25 95 GLU B O 1
ATOM 3463 N N . VAL B 1 96 ? -3.729 -5.625 -3.414 1 98.38 96 VAL B N 1
ATOM 3464 C CA . VAL B 1 96 ? -5.137 -5.266 -3.281 1 98.38 96 VAL B CA 1
ATOM 3465 C C . VAL B 1 96 ? -5.793 -5.238 -4.66 1 98.38 96 VAL B C 1
ATOM 3467 O O . VAL B 1 96 ? -6.902 -5.75 -4.836 1 98.38 96 VAL B O 1
ATOM 3470 N N . ARG B 1 97 ? -5.148 -4.672 -5.656 1 98.31 97 ARG B N 1
ATOM 3471 C CA . ARG B 1 97 ? -5.691 -4.621 -7.008 1 98.31 97 ARG B CA 1
ATOM 3472 C C . ARG B 1 97 ? -5.867 -6.023 -7.582 1 98.31 97 ARG B C 1
ATOM 3474 O O . ARG B 1 97 ? -6.855 -6.301 -8.266 1 98.31 97 ARG B O 1
ATOM 3481 N N . HIS B 1 98 ? -4.891 -6.902 -7.266 1 98.56 98 HIS B N 1
ATOM 3482 C CA . HIS B 1 98 ? -5.039 -8.289 -7.688 1 98.56 98 HIS B CA 1
ATOM 3483 C C . HIS B 1 98 ? -6.281 -8.93 -7.066 1 98.56 98 HIS B C 1
ATOM 3485 O O . HIS B 1 98 ? -7.074 -9.562 -7.766 1 98.56 98 HIS B O 1
ATOM 3491 N N . ALA B 1 99 ? -6.398 -8.758 -5.777 1 98.31 99 ALA B N 1
ATOM 3492 C CA . ALA B 1 99 ? -7.535 -9.336 -5.066 1 98.31 99 ALA B CA 1
ATOM 3493 C C . ALA B 1 99 ? -8.852 -8.828 -5.648 1 98.31 99 ALA B C 1
ATOM 3495 O O . ALA B 1 99 ? -9.789 -9.609 -5.859 1 98.31 99 ALA B O 1
ATOM 3496 N N . ASN B 1 100 ? -8.922 -7.559 -5.926 1 98 100 ASN B N 1
ATOM 3497 C CA . ASN B 1 100 ? -10.125 -6.98 -6.504 1 98 100 ASN B CA 1
ATOM 3498 C C . ASN B 1 100 ? -10.438 -7.582 -7.871 1 98 100 ASN B C 1
ATOM 3500 O O . ASN B 1 100 ? -11.594 -7.875 -8.172 1 98 100 ASN B O 1
ATOM 3504 N N . ALA B 1 101 ? -9.43 -7.758 -8.672 1 98.31 101 ALA B N 1
ATOM 3505 C CA . ALA B 1 101 ? -9.609 -8.281 -10.023 1 98.31 101 ALA B CA 1
ATOM 3506 C C . ALA B 1 101 ? -10.195 -9.688 -9.992 1 98.31 101 ALA B C 1
ATOM 3508 O O . ALA B 1 101 ? -11.18 -9.977 -10.688 1 98.31 101 ALA B O 1
ATOM 3509 N N . TYR B 1 102 ? -9.695 -10.523 -9.156 1 98.44 102 TYR B N 1
ATOM 3510 C CA . TYR B 1 102 ? -10.109 -11.922 -9.195 1 98.44 102 TYR B CA 1
ATOM 3511 C C . TYR B 1 102 ? -11.391 -12.133 -8.398 1 98.44 102 TYR B C 1
ATOM 3513 O O . TYR B 1 102 ? -12.164 -13.039 -8.695 1 98.44 102 TYR B O 1
ATOM 3521 N N . ALA B 1 103 ? -11.609 -11.281 -7.391 1 97.75 103 ALA B N 1
ATOM 3522 C CA . ALA B 1 103 ? -12.938 -11.273 -6.785 1 97.75 103 ALA B CA 1
ATOM 3523 C C . ALA B 1 103 ? -14.008 -10.891 -7.809 1 97.75 103 ALA B C 1
ATOM 3525 O O . ALA B 1 103 ? -15.086 -11.492 -7.84 1 97.75 103 ALA B O 1
ATOM 3526 N N . HIS B 1 104 ? -13.688 -9.945 -8.602 1 97.31 104 HIS B N 1
ATOM 3527 C CA . HIS B 1 104 ? -14.594 -9.5 -9.656 1 97.31 104 HIS B CA 1
ATOM 3528 C C . HIS B 1 104 ? -14.867 -10.625 -10.656 1 97.31 104 HIS B C 1
ATOM 3530 O O . HIS B 1 104 ? -16.016 -10.836 -11.062 1 97.31 104 HIS B O 1
ATOM 3536 N N . LEU B 1 105 ? -13.883 -11.297 -11.023 1 98.31 105 LEU B N 1
ATOM 3537 C CA . LEU B 1 105 ? -14.023 -12.375 -11.992 1 98.31 105 LEU B CA 1
ATOM 3538 C C . LEU B 1 105 ? -14.891 -13.492 -11.445 1 98.31 105 LEU B C 1
ATOM 3540 O O . LEU B 1 105 ? -15.727 -14.055 -12.164 1 98.31 105 LEU B O 1
ATOM 3544 N N . LEU B 1 106 ? -14.672 -13.852 -10.125 1 98.06 106 LEU B N 1
ATOM 3545 C CA . LEU B 1 106 ? -15.523 -14.852 -9.5 1 98.06 106 LEU B CA 1
ATOM 3546 C C . LEU B 1 106 ? -16.984 -14.414 -9.539 1 98.06 106 LEU B C 1
ATOM 3548 O O . LEU B 1 106 ? -17.875 -15.227 -9.82 1 98.06 106 LEU B O 1
ATOM 3552 N N . ASP B 1 107 ? -17.219 -13.172 -9.305 1 97 107 ASP B N 1
ATOM 3553 C CA . ASP B 1 107 ? -18.562 -12.625 -9.32 1 97 107 ASP B CA 1
ATOM 3554 C C . ASP B 1 107 ? -19.156 -12.648 -10.727 1 97 107 ASP B C 1
ATOM 3556 O O . ASP B 1 107 ? -20.297 -13.094 -10.922 1 97 107 ASP B O 1
ATOM 3560 N N . LEU B 1 108 ? -18.406 -12.211 -11.656 1 97.31 108 LEU B N 1
ATOM 3561 C CA . LEU B 1 108 ? -18.859 -12.102 -13.039 1 97.31 108 LEU B CA 1
ATOM 3562 C C . LEU B 1 108 ? -19.297 -13.461 -13.578 1 97.31 108 LEU B C 1
ATOM 3564 O O . LEU B 1 108 ? -20.266 -13.539 -14.344 1 97.31 108 LEU B O 1
ATOM 3568 N N . LEU B 1 109 ? -18.641 -14.508 -13.172 1 98.12 109 LEU B N 1
ATOM 3569 C CA . LEU B 1 109 ? -18.922 -15.836 -13.688 1 98.12 109 LEU B CA 1
ATOM 3570 C C . LEU B 1 109 ? -19.75 -16.641 -12.695 1 98.12 109 LEU B C 1
ATOM 3572 O O . LEU B 1 109 ? -19.938 -17.844 -12.867 1 98.12 109 LEU B O 1
ATOM 3576 N N . SER B 1 110 ? -20.219 -15.984 -11.578 1 97.44 110 SER B N 1
ATOM 3577 C CA . SER B 1 110 ? -21.062 -16.578 -10.555 1 97.44 110 SER B CA 1
ATOM 3578 C C . SER B 1 110 ? -20.406 -17.797 -9.914 1 97.44 110 SER B C 1
ATOM 3580 O O . SER B 1 110 ? -21.016 -18.844 -9.766 1 97.44 110 SER B O 1
ATOM 3582 N N . LEU B 1 111 ? -19.109 -17.594 -9.57 1 98.06 111 LEU B N 1
ATOM 3583 C CA . LEU B 1 111 ? -18.328 -18.719 -9.062 1 98.06 111 LEU B CA 1
ATOM 3584 C C . LEU B 1 111 ? -18.078 -18.562 -7.562 1 98.06 111 LEU B C 1
ATOM 3586 O O . LEU B 1 111 ? -17.375 -19.391 -6.961 1 98.06 111 LEU B O 1
ATOM 3590 N N . GLU B 1 112 ? -18.594 -17.562 -6.906 1 96.38 112 GLU B N 1
ATOM 3591 C CA . GLU B 1 112 ? -18.312 -17.281 -5.504 1 96.38 112 GLU B CA 1
ATOM 3592 C C . GLU B 1 112 ? -18.688 -18.469 -4.613 1 96.38 112 GLU B C 1
ATOM 3594 O O . GLU B 1 112 ? -17.922 -18.844 -3.723 1 96.38 112 GLU B O 1
ATOM 3599 N N . GLY B 1 113 ? -19.859 -18.969 -4.84 1 95.94 113 GLY B N 1
ATOM 3600 C CA . GLY B 1 113 ? -20.281 -20.125 -4.066 1 95.94 113 GLY B CA 1
ATOM 3601 C C . GLY B 1 113 ? -19.391 -21.344 -4.27 1 95.94 113 GLY B C 1
ATOM 3602 O O . GLY B 1 113 ? -19.031 -22.031 -3.311 1 95.94 113 GLY B O 1
ATOM 3603 N N . LEU B 1 114 ? -19.062 -21.656 -5.469 1 97.5 114 LEU B N 1
ATOM 3604 C CA . LEU B 1 114 ? -18.188 -22.766 -5.789 1 97.5 114 LEU B CA 1
ATOM 3605 C C . LEU B 1 114 ? -16.812 -22.578 -5.176 1 97.5 114 LEU B C 1
ATOM 3607 O O . LEU B 1 114 ? -16.156 -23.531 -4.758 1 97.5 114 LEU B O 1
ATOM 3611 N N . PHE B 1 115 ? -16.375 -21.359 -5.184 1 97.75 115 PHE B N 1
ATOM 3612 C CA . PHE B 1 115 ? -15.086 -21.031 -4.598 1 97.75 115 PHE B CA 1
ATOM 3613 C C . PHE B 1 115 ? -15.055 -21.391 -3.117 1 97.75 115 PHE B C 1
ATOM 3615 O O . PHE B 1 115 ? -14.141 -22.094 -2.662 1 97.75 115 PHE B O 1
ATOM 3622 N N . ALA B 1 116 ? -16.047 -20.938 -2.393 1 95.06 116 ALA B N 1
ATOM 3623 C CA . ALA B 1 116 ? -16.125 -21.234 -0.964 1 95.06 116 ALA B CA 1
ATOM 3624 C C . ALA B 1 116 ? -16.141 -22.734 -0.712 1 95.06 116 ALA B C 1
ATOM 3626 O O . ALA B 1 116 ? -15.461 -23.234 0.184 1 95.06 116 ALA B O 1
ATOM 3627 N N . LYS B 1 117 ? -16.859 -23.422 -1.47 1 96.75 117 LYS B N 1
ATOM 3628 C CA . LYS B 1 117 ? -16.984 -24.875 -1.341 1 96.75 117 LYS B CA 1
ATOM 3629 C C . LYS B 1 117 ? -15.664 -25.562 -1.663 1 96.75 117 LYS B C 1
ATOM 3631 O O . LYS B 1 117 ? -15.25 -26.484 -0.963 1 96.75 117 LYS B O 1
ATOM 3636 N N . ALA B 1 118 ? -15.023 -25.125 -2.711 1 97.25 118 ALA B N 1
ATOM 3637 C CA . ALA B 1 118 ? -13.766 -25.734 -3.137 1 97.25 118 ALA B CA 1
ATOM 3638 C C . ALA B 1 118 ? -12.688 -25.562 -2.074 1 97.25 118 ALA B C 1
ATOM 3640 O O . ALA B 1 118 ? -11.891 -26.484 -1.834 1 97.25 118 ALA B O 1
ATOM 3641 N N . LEU B 1 119 ? -12.625 -24.422 -1.457 1 95.75 119 LEU B N 1
ATOM 3642 C CA . LEU B 1 119 ? -11.648 -24.172 -0.408 1 95.75 119 LEU B CA 1
ATOM 3643 C C . LEU B 1 119 ? -11.812 -25.156 0.744 1 95.75 119 LEU B C 1
ATOM 3645 O O . LEU B 1 119 ? -10.828 -25.531 1.394 1 95.75 119 LEU B O 1
ATOM 3649 N N . GLU B 1 120 ? -12.977 -25.562 0.957 1 94.88 120 GLU B N 1
ATOM 3650 C CA . GLU B 1 120 ? -13.289 -26.453 2.082 1 94.88 120 GLU B CA 1
ATOM 3651 C C . GLU B 1 120 ? -13.125 -27.922 1.699 1 94.88 120 GLU B C 1
ATOM 3653 O O . GLU B 1 120 ? -12.766 -28.75 2.535 1 94.88 120 GLU B O 1
ATOM 3658 N N . GLU B 1 121 ? -13.359 -28.219 0.467 1 97.44 121 GLU B N 1
ATOM 3659 C CA . GLU B 1 121 ? -13.555 -29.625 0.136 1 97.44 121 GLU B CA 1
ATOM 3660 C C . GLU B 1 121 ? -12.414 -30.156 -0.724 1 97.44 121 GLU B C 1
ATOM 3662 O O . GLU B 1 121 ? -12.117 -31.344 -0.697 1 97.44 121 GLU B O 1
ATOM 3667 N N . GLU B 1 122 ? -11.828 -29.328 -1.55 1 97.88 122 GLU B N 1
ATOM 3668 C CA . GLU B 1 122 ? -10.859 -29.812 -2.525 1 97.88 122 GLU B CA 1
ATOM 3669 C C . GLU B 1 122 ? -9.477 -29.969 -1.904 1 97.88 122 GLU B C 1
ATOM 3671 O O . GLU B 1 122 ? -8.859 -28.969 -1.51 1 97.88 122 GLU B O 1
ATOM 3676 N N . THR B 1 123 ? -8.969 -31.125 -1.914 1 97.12 123 THR B N 1
ATOM 3677 C CA . THR B 1 123 ? -7.727 -31.484 -1.232 1 97.12 123 THR B CA 1
ATOM 3678 C C . THR B 1 123 ? -6.555 -30.672 -1.788 1 97.12 123 THR B C 1
ATOM 3680 O O . THR B 1 123 ? -5.758 -30.125 -1.027 1 97.12 123 THR B O 1
ATOM 3683 N N . PRO B 1 124 ? -6.402 -30.531 -3.121 1 97.62 124 PRO B N 1
ATOM 3684 C CA . PRO B 1 124 ? -5.254 -29.781 -3.623 1 97.62 124 PRO B CA 1
ATOM 3685 C C . PRO B 1 124 ? -5.25 -28.328 -3.145 1 97.62 124 PRO B C 1
ATOM 3687 O O . PRO B 1 124 ? -4.184 -27.781 -2.869 1 97.62 124 PRO B O 1
ATOM 3690 N N . LEU B 1 125 ? -6.426 -27.719 -3.049 1 97.62 125 LEU B N 1
ATOM 3691 C CA . LEU B 1 125 ? -6.512 -26.344 -2.564 1 97.62 125 LEU B CA 1
ATOM 3692 C C . LEU B 1 125 ? -6.176 -26.266 -1.078 1 97.62 125 LEU B C 1
ATOM 3694 O O . LEU B 1 125 ? -5.461 -25.359 -0.643 1 97.62 12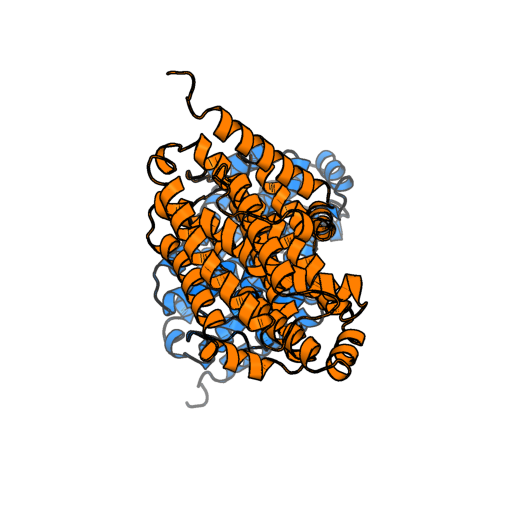5 LEU B O 1
ATOM 3698 N N . LYS B 1 126 ? -6.613 -27.188 -0.339 1 96.81 126 LYS B N 1
ATOM 3699 C CA . LYS B 1 126 ? -6.332 -27.219 1.093 1 96.81 126 LYS B CA 1
ATOM 3700 C C . LYS B 1 126 ? -4.84 -27.406 1.354 1 96.81 126 LYS B C 1
ATOM 3702 O O . LYS B 1 126 ? -4.27 -26.75 2.227 1 96.81 126 LYS B O 1
ATOM 3707 N N . GLU B 1 127 ? -4.273 -28.312 0.632 1 95.69 127 GLU B N 1
ATOM 3708 C CA . GLU B 1 127 ? -2.85 -28.578 0.799 1 95.69 127 GLU B CA 1
ATOM 3709 C C . GLU B 1 127 ? -2.004 -27.359 0.425 1 95.69 127 GLU B C 1
ATOM 3711 O O . GLU B 1 127 ? -1.009 -27.062 1.088 1 95.69 127 GLU B O 1
ATOM 3716 N N . ARG B 1 128 ? -2.377 -26.703 -0.617 1 95.25 128 ARG B N 1
ATOM 3717 C CA . ARG B 1 128 ? -1.678 -25.484 -0.999 1 95.25 128 ARG B CA 1
ATOM 3718 C C . ARG B 1 128 ? -1.78 -24.438 0.097 1 95.25 128 ARG B C 1
ATOM 3720 O O . ARG B 1 128 ? -0.795 -23.766 0.417 1 95.25 128 ARG B O 1
ATOM 3727 N N . SER B 1 129 ? -2.949 -24.25 0.621 1 92.75 129 SER B N 1
ATOM 3728 C CA . SER B 1 129 ? -3.158 -23.297 1.7 1 92.75 129 SER B CA 1
ATOM 3729 C C . SER B 1 129 ? -2.27 -23.609 2.898 1 92.75 129 SER B C 1
ATOM 3731 O O . SER B 1 129 ? -1.695 -22.703 3.504 1 92.75 129 SER B O 1
ATOM 3733 N N . GLN B 1 130 ? -2.15 -24.828 3.23 1 92.94 130 GLN B N 1
ATOM 3734 C CA . GLN B 1 130 ? -1.313 -25.25 4.348 1 92.94 130 GLN B CA 1
ATOM 3735 C C . GLN B 1 130 ? 0.159 -24.969 4.07 1 92.94 130 GLN B C 1
ATOM 3737 O O . GLN B 1 130 ? 0.888 -24.516 4.957 1 92.94 130 GLN B O 1
ATOM 3742 N N . ALA B 1 131 ? 0.559 -25.234 2.863 1 91.19 131 ALA B N 1
ATOM 3743 C CA . ALA B 1 131 ? 1.943 -24.984 2.471 1 91.19 131 ALA B CA 1
ATOM 3744 C C . ALA B 1 131 ? 2.275 -23.5 2.551 1 91.19 131 ALA B C 1
ATOM 3746 O O . ALA B 1 131 ? 3.324 -23.125 3.074 1 91.19 131 ALA B O 1
ATOM 3747 N N . LEU B 1 132 ? 1.364 -22.703 2.072 1 87.94 132 LEU B N 1
ATOM 3748 C CA . LEU B 1 132 ? 1.576 -21.266 2.08 1 87.94 132 LEU B CA 1
ATOM 3749 C C . LEU B 1 132 ? 1.566 -20.719 3.506 1 87.94 132 LEU B C 1
ATOM 3751 O O . LEU B 1 132 ? 2.344 -19.828 3.838 1 87.94 132 LEU B O 1
ATOM 3755 N N . ALA B 1 133 ? 0.766 -21.297 4.32 1 88.38 133 ALA B N 1
ATOM 3756 C CA . ALA B 1 133 ? 0.713 -20.906 5.727 1 88.38 133 ALA B CA 1
ATOM 3757 C C . ALA B 1 133 ? 2.014 -21.266 6.445 1 88.38 133 ALA B C 1
ATOM 3759 O O . ALA B 1 133 ? 2.461 -20.531 7.332 1 88.38 133 ALA B O 1
ATOM 3760 N N . GLN B 1 134 ? 2.568 -22.344 6.082 1 88.12 134 GLN B N 1
ATOM 3761 C CA . GLN B 1 134 ? 3.83 -22.766 6.68 1 88.12 134 GLN B CA 1
ATOM 3762 C C . GLN B 1 134 ? 4.953 -21.781 6.348 1 88.12 134 GLN B C 1
ATOM 3764 O O . GLN B 1 134 ? 5.805 -21.5 7.195 1 88.12 134 GLN B O 1
ATOM 3769 N N . VAL B 1 135 ? 4.957 -21.312 5.156 1 85.31 135 VAL B N 1
ATOM 3770 C CA . VAL B 1 135 ? 5.938 -20.328 4.742 1 85.31 135 VAL B CA 1
ATOM 3771 C C . VAL B 1 135 ? 5.82 -19.078 5.629 1 85.31 135 VAL B C 1
ATOM 3773 O O . VAL B 1 135 ? 6.82 -18.594 6.156 1 85.31 135 VAL B O 1
ATOM 3776 N N . LEU B 1 136 ? 4.594 -18.641 5.941 1 86.25 136 LEU B N 1
ATOM 3777 C CA . LEU B 1 136 ? 4.34 -17.422 6.699 1 86.25 136 LEU B CA 1
ATOM 3778 C C . LEU B 1 136 ? 4.602 -17.641 8.188 1 86.25 136 LEU B C 1
ATOM 3780 O O . LEU B 1 136 ? 4.969 -16.703 8.898 1 86.25 136 LEU B O 1
ATOM 3784 N N . SER B 1 137 ? 4.48 -18.875 8.617 1 88.12 137 SER B N 1
ATOM 3785 C CA . SER B 1 137 ? 4.703 -19.188 10.023 1 88.12 137 SER B CA 1
ATOM 3786 C C . SER B 1 137 ? 6.176 -19.047 10.391 1 88.12 137 SER B C 1
ATOM 3788 O O . SER B 1 137 ? 6.508 -18.734 11.539 1 88.12 137 SER B O 1
ATOM 3790 N N . ARG B 1 138 ? 7.031 -19.281 9.445 1 84.88 138 ARG B N 1
ATOM 3791 C CA . ARG B 1 138 ? 8.461 -19.094 9.688 1 84.88 138 ARG B CA 1
ATOM 3792 C C . ARG B 1 138 ? 8.773 -17.641 10.047 1 84.88 138 ARG B C 1
ATOM 3794 O O . ARG B 1 138 ? 9.641 -17.391 10.883 1 84.88 138 ARG B O 1
ATOM 3801 N N . TRP B 1 139 ? 8.078 -16.781 9.484 1 86.12 139 TRP B N 1
ATOM 3802 C CA . TRP B 1 139 ? 8.258 -15.359 9.742 1 86.12 139 TRP B CA 1
ATOM 3803 C C . TRP B 1 139 ? 7.965 -15.039 11.203 1 86.12 139 TRP B C 1
ATOM 3805 O O . TRP B 1 139 ? 8.617 -14.172 11.797 1 86.12 139 TRP B O 1
ATOM 3815 N N . ARG B 1 140 ? 7.211 -15.805 11.859 1 84.31 140 ARG B N 1
ATOM 3816 C CA . ARG B 1 140 ? 6.742 -15.531 13.211 1 84.31 140 ARG B CA 1
ATOM 3817 C C . ARG B 1 140 ? 7.746 -16.016 14.25 1 84.31 140 ARG B C 1
ATOM 3819 O O . ARG B 1 140 ? 7.656 -15.656 15.43 1 84.31 140 ARG B O 1
ATOM 3826 N N . GLU B 1 141 ? 8.656 -16.812 13.781 1 86.69 141 GLU B N 1
ATOM 3827 C CA . GLU B 1 141 ? 9.68 -17.281 14.703 1 86.69 141 GLU B CA 1
ATOM 3828 C C . GLU B 1 141 ? 10.523 -16.125 15.234 1 86.69 141 GLU B C 1
ATOM 3830 O O . GLU B 1 141 ? 11.109 -16.219 16.312 1 86.69 141 GLU B O 1
ATOM 3835 N N . GLY B 1 142 ? 10.789 -15.18 14.438 1 87.81 142 GLY B N 1
ATOM 3836 C CA . GLY B 1 142 ? 11.344 -13.922 14.93 1 87.81 142 GLY B CA 1
ATOM 3837 C C . GLY B 1 142 ? 12.852 -13.852 14.805 1 87.81 142 GLY B C 1
ATOM 3838 O O . GLY B 1 142 ? 13.453 -12.805 15.078 1 87.81 142 GLY B O 1
ATOM 3839 N N . THR B 1 143 ? 13.516 -14.961 14.414 1 93.12 143 THR B N 1
ATOM 3840 C CA . THR B 1 143 ? 14.953 -14.891 14.195 1 93.12 143 THR B CA 1
ATOM 3841 C C . THR B 1 143 ? 15.258 -14.398 12.781 1 93.12 143 THR B C 1
ATOM 3843 O O . THR B 1 143 ? 14.453 -14.57 11.867 1 93.12 143 THR B O 1
ATOM 3846 N N . LEU B 1 144 ? 16.422 -13.805 12.656 1 94.25 144 LEU B N 1
ATOM 3847 C CA . LEU B 1 144 ? 16.812 -13.281 11.352 1 94.25 144 LEU B CA 1
ATOM 3848 C C . LEU B 1 144 ? 16.906 -14.406 10.328 1 94.25 144 LEU B C 1
ATOM 3850 O O . LEU B 1 144 ? 16.5 -14.242 9.18 1 94.25 144 LEU B O 1
ATOM 3854 N N . ARG B 1 145 ? 17.406 -15.531 10.742 1 92.56 145 ARG B N 1
ATOM 3855 C CA . ARG B 1 145 ? 17.516 -16.672 9.844 1 92.56 145 ARG B CA 1
ATOM 3856 C C . ARG B 1 145 ? 16.141 -17.141 9.367 1 92.56 145 ARG B C 1
ATOM 3858 O O . ARG B 1 145 ? 15.953 -17.422 8.188 1 92.56 145 ARG B O 1
ATOM 3865 N N . ALA B 1 146 ? 15.227 -17.188 10.273 1 93.19 146 ALA B N 1
ATOM 3866 C CA . ALA B 1 146 ? 13.859 -17.578 9.93 1 93.19 146 ALA B CA 1
ATOM 3867 C C . ALA B 1 146 ? 13.227 -16.562 8.977 1 93.19 146 ALA B C 1
ATOM 3869 O O . ALA B 1 146 ? 12.508 -16.953 8.047 1 93.19 146 ALA B O 1
ATOM 3870 N N . HIS B 1 147 ? 13.508 -15.305 9.195 1 95.19 147 HIS B N 1
ATOM 3871 C CA . HIS B 1 147 ? 13 -14.258 8.312 1 95.19 147 HIS B CA 1
ATOM 3872 C C . HIS B 1 147 ? 13.562 -14.398 6.906 1 95.19 147 HIS B C 1
ATOM 3874 O O . HIS B 1 147 ? 12.836 -14.227 5.922 1 95.19 147 HIS B O 1
ATOM 3880 N N . VAL B 1 148 ? 14.797 -14.711 6.844 1 94.88 148 VAL B N 1
ATOM 3881 C CA . VAL B 1 148 ? 15.469 -14.859 5.555 1 94.88 148 VAL B CA 1
ATOM 3882 C C . VAL B 1 148 ? 14.898 -16.078 4.816 1 94.88 148 VAL B C 1
ATOM 3884 O O . VAL B 1 148 ? 14.633 -16 3.617 1 94.88 148 VAL B O 1
ATOM 3887 N N . GLN B 1 149 ? 14.703 -17.125 5.531 1 93.06 149 GLN B N 1
ATOM 3888 C CA . GLN B 1 149 ? 14.109 -18.312 4.93 1 93.06 149 GLN B CA 1
ATOM 3889 C C . GLN B 1 149 ? 12.688 -18.047 4.441 1 93.06 149 GLN B C 1
ATOM 3891 O O . GLN B 1 149 ? 12.305 -18.469 3.35 1 93.06 149 GLN B O 1
ATOM 3896 N N . ALA B 1 150 ? 11.945 -17.375 5.258 1 94.25 150 ALA B N 1
ATOM 3897 C CA . ALA B 1 150 ? 10.578 -17.016 4.879 1 94.25 150 ALA B CA 1
ATOM 3898 C C . ALA B 1 150 ? 10.57 -16.125 3.639 1 94.25 150 ALA B C 1
ATOM 3900 O O . ALA B 1 150 ? 9.742 -16.312 2.744 1 94.25 150 ALA B O 1
ATOM 3901 N N . LEU B 1 151 ? 11.5 -15.172 3.648 1 96.69 151 LEU B N 1
ATOM 3902 C CA . LEU B 1 151 ? 11.609 -14.281 2.502 1 96.69 151 LEU B CA 1
ATOM 3903 C C . LEU B 1 151 ? 11.906 -15.062 1.228 1 96.69 151 LEU B C 1
ATOM 3905 O O . LEU B 1 151 ? 11.289 -14.82 0.187 1 96.69 151 LEU B O 1
ATOM 3909 N N . LEU B 1 152 ? 12.789 -15.984 1.248 1 96.19 152 LEU B N 1
ATOM 3910 C CA . LEU B 1 152 ? 13.141 -16.797 0.093 1 96.19 152 LEU B CA 1
ATOM 3911 C C . LEU B 1 152 ? 11.938 -17.625 -0.366 1 96.19 152 LEU B C 1
ATOM 3913 O O . LEU B 1 152 ? 11.57 -17.594 -1.542 1 96.19 152 LEU B O 1
ATOM 3917 N N . LEU B 1 153 ? 11.336 -18.297 0.59 1 94.44 153 LEU B N 1
ATOM 3918 C CA . LEU B 1 153 ? 10.234 -19.188 0.245 1 94.44 153 LEU B CA 1
ATOM 3919 C C . LEU B 1 153 ? 9.031 -18.406 -0.261 1 94.44 153 LEU B C 1
ATOM 3921 O O . LEU B 1 153 ? 8.359 -18.828 -1.204 1 94.44 153 LEU B O 1
ATOM 3925 N N . PHE B 1 154 ? 8.75 -17.344 0.353 1 96.31 154 PHE B N 1
ATOM 3926 C CA . PHE B 1 154 ? 7.641 -16.5 -0.096 1 96.31 154 PHE B CA 1
ATOM 3927 C C . PHE B 1 154 ? 7.895 -15.984 -1.505 1 96.31 154 PHE B C 1
ATOM 3929 O O . PHE B 1 154 ? 7.012 -16.047 -2.365 1 96.31 154 PHE B O 1
ATOM 3936 N N . SER B 1 155 ? 9.062 -15.43 -1.76 1 97.19 155 SER B N 1
ATOM 3937 C CA . SER B 1 155 ? 9.406 -14.867 -3.062 1 97.19 155 SER B CA 1
ATOM 3938 C C . SER B 1 155 ? 9.438 -15.945 -4.141 1 97.19 155 SER B C 1
ATOM 3940 O O . SER B 1 155 ? 8.898 -15.758 -5.23 1 97.19 155 SER B O 1
ATOM 3942 N N . ALA B 1 156 ? 10.008 -17.047 -3.857 1 96.44 156 ALA B N 1
ATOM 3943 C CA . ALA B 1 156 ? 10.18 -18.109 -4.84 1 96.44 156 ALA B CA 1
ATOM 3944 C C . ALA B 1 156 ? 8.867 -18.828 -5.094 1 96.44 156 ALA B C 1
ATOM 3946 O O . ALA B 1 156 ? 8.461 -19.016 -6.246 1 96.44 156 ALA B O 1
ATOM 3947 N N . PHE B 1 157 ? 8.172 -19.141 -4.051 1 94.19 157 PHE B N 1
ATOM 3948 C CA . PHE B 1 157 ? 7.039 -20.047 -4.211 1 94.19 157 PHE B CA 1
ATOM 3949 C C . PHE B 1 157 ? 5.734 -19.266 -4.324 1 94.19 157 PHE B C 1
ATOM 3951 O O . PHE B 1 157 ? 4.984 -19.438 -5.285 1 94.19 157 PHE B O 1
ATOM 3958 N N . THR B 1 158 ? 5.477 -18.391 -3.408 1 93.88 158 THR B N 1
ATOM 3959 C CA . THR B 1 158 ? 4.211 -17.656 -3.436 1 93.88 158 THR B CA 1
ATOM 3960 C C . THR B 1 158 ? 4.16 -16.703 -4.629 1 93.88 158 THR B C 1
ATOM 3962 O O . THR B 1 158 ? 3.176 -16.688 -5.367 1 93.88 158 THR B O 1
ATOM 3965 N N . GLU B 1 159 ? 5.254 -16 -4.91 1 97 159 GLU B N 1
ATOM 3966 C CA . GLU B 1 159 ? 5.238 -14.961 -5.938 1 97 159 GLU B CA 1
ATOM 3967 C C . GLU B 1 159 ? 5.586 -15.531 -7.305 1 97 159 GLU B C 1
ATOM 3969 O O . GLU B 1 159 ? 4.949 -15.195 -8.305 1 97 159 GLU B O 1
ATOM 3974 N N . HIS B 1 160 ? 6.586 -16.406 -7.367 1 97.31 160 HIS B N 1
ATOM 3975 C CA . HIS B 1 160 ? 7.156 -16.75 -8.664 1 97.31 160 HIS B CA 1
ATOM 3976 C C . HIS B 1 160 ? 6.609 -18.078 -9.172 1 97.31 160 HIS B C 1
ATOM 3978 O O . HIS B 1 160 ? 6.688 -18.359 -10.375 1 97.31 160 HIS B O 1
ATOM 3984 N N . ILE B 1 161 ? 6.004 -18.922 -8.273 1 96.69 161 ILE B N 1
ATOM 3985 C CA . ILE B 1 161 ? 5.727 -20.266 -8.773 1 96.69 161 ILE B CA 1
ATOM 3986 C C . ILE B 1 161 ? 4.238 -20.562 -8.633 1 96.69 161 ILE B C 1
ATOM 3988 O O . ILE B 1 161 ? 3.582 -20.969 -9.594 1 96.69 161 ILE B O 1
ATOM 3992 N N . SER B 1 162 ? 3.611 -20.328 -7.492 1 95 162 SER B N 1
ATOM 3993 C CA . SER B 1 162 ? 2.326 -20.891 -7.086 1 95 162 SER B CA 1
ATOM 3994 C C . SER B 1 162 ? 1.229 -20.516 -8.078 1 95 162 SER B C 1
ATOM 3996 O O . SER B 1 162 ? 0.315 -21.312 -8.32 1 95 162 SER B O 1
ATOM 3998 N N . LEU B 1 163 ? 1.369 -19.375 -8.719 1 98.06 163 LEU B N 1
ATOM 3999 C CA . LEU B 1 163 ? 0.29 -18.906 -9.578 1 98.06 163 LEU B CA 1
ATOM 4000 C C . LEU B 1 163 ? 0.594 -19.188 -11.047 1 98.06 163 LEU B C 1
ATOM 4002 O O . LEU B 1 163 ? -0.308 -19.172 -11.883 1 98.06 163 LEU B O 1
ATOM 4006 N N . PHE B 1 164 ? 1.703 -19.531 -11.422 1 98.31 164 PHE B N 1
ATOM 4007 C CA . PHE B 1 164 ? 2.158 -19.375 -12.797 1 98.31 164 PHE B CA 1
ATOM 4008 C C . PHE B 1 164 ? 1.7 -20.547 -13.656 1 98.31 164 PHE B C 1
ATOM 4010 O O . PHE B 1 164 ? 1.515 -20.406 -14.867 1 98.31 164 PHE B O 1
ATOM 4017 N N . SER B 1 165 ? 1.485 -21.781 -13.078 1 98.31 165 SER B N 1
ATOM 4018 C CA . SER B 1 165 ? 0.909 -22.859 -13.875 1 98.31 165 SER B CA 1
ATOM 4019 C C . SER B 1 165 ? -0.511 -22.516 -14.32 1 98.31 165 SER B C 1
ATOM 4021 O O . SER B 1 165 ? -0.903 -22.812 -15.445 1 98.31 165 SER B O 1
ATOM 4023 N N . GLN B 1 166 ? -1.295 -21.906 -13.438 1 98.81 166 GLN B N 1
ATOM 4024 C CA . GLN B 1 166 ? -2.652 -21.484 -13.766 1 98.81 166 GLN B CA 1
ATOM 4025 C C . GLN B 1 166 ? -2.646 -20.359 -14.789 1 98.81 166 GLN B C 1
ATOM 4027 O O . GLN B 1 166 ? -3.41 -20.391 -15.758 1 98.81 166 GLN B O 1
ATOM 4032 N N . PHE B 1 167 ? -1.745 -19.344 -14.531 1 98.88 167 PHE B N 1
ATOM 4033 C CA . PHE B 1 167 ? -1.578 -18.25 -15.492 1 98.88 167 PHE B CA 1
ATOM 4034 C C . PHE B 1 167 ? -1.264 -18.797 -16.875 1 98.88 167 PHE B C 1
ATOM 4036 O O . PHE B 1 167 ? -1.905 -18.406 -17.859 1 98.88 167 PHE B O 1
ATOM 4043 N N . TYR B 1 168 ? -0.353 -19.703 -16.922 1 98.62 168 TYR B N 1
ATOM 4044 C CA . TYR B 1 168 ? 0.093 -20.25 -18.188 1 98.62 168 TYR B CA 1
ATOM 4045 C C . TYR B 1 168 ? -1.051 -20.969 -18.906 1 98.62 168 TYR B C 1
ATOM 4047 O O . TYR B 1 168 ? -1.279 -20.75 -20.094 1 98.62 168 TYR B O 1
ATOM 4055 N N . ALA B 1 169 ? -1.763 -21.844 -18.203 1 98.69 169 ALA B N 1
ATOM 4056 C CA . ALA B 1 169 ? -2.842 -22.625 -18.812 1 98.69 169 ALA B CA 1
ATOM 4057 C C . ALA B 1 169 ? -3.891 -21.719 -19.438 1 98.69 169 ALA B C 1
ATOM 4059 O O . ALA B 1 169 ? -4.293 -21.938 -20.594 1 98.69 169 ALA B O 1
ATOM 4060 N N . LEU B 1 170 ? -4.273 -20.688 -18.719 1 98.81 170 LEU B N 1
ATOM 4061 C CA . LEU B 1 170 ? -5.328 -19.797 -19.188 1 98.81 170 LEU B CA 1
ATOM 4062 C C . LEU B 1 170 ? -4.824 -18.922 -20.328 1 98.81 170 LEU B C 1
ATOM 4064 O O . LEU B 1 170 ? -5.547 -18.672 -21.297 1 98.81 170 LEU B O 1
ATOM 4068 N N . MET B 1 171 ? -3.633 -18.469 -20.234 1 98.62 171 MET B N 1
ATOM 4069 C CA . MET B 1 171 ? -3.078 -17.656 -21.312 1 98.62 171 MET B CA 1
ATOM 4070 C C . MET B 1 171 ? -2.84 -18.484 -22.562 1 98.62 171 MET B C 1
ATOM 4072 O O . MET B 1 171 ? -3.014 -18 -23.688 1 98.62 171 MET B O 1
ATOM 4076 N N . ALA B 1 172 ? -2.408 -19.734 -22.391 1 98.31 172 ALA B N 1
ATOM 4077 C CA . ALA B 1 172 ? -2.238 -20.641 -23.531 1 98.31 172 ALA B CA 1
ATOM 4078 C C . ALA B 1 172 ? -3.57 -20.891 -24.234 1 98.31 172 ALA B C 1
ATOM 4080 O O . ALA B 1 172 ? -3.639 -20.906 -25.453 1 98.31 172 ALA B O 1
ATOM 4081 N N . LEU B 1 173 ? -4.598 -21.094 -23.422 1 98.62 173 LEU B N 1
ATOM 4082 C CA . LEU B 1 173 ? -5.938 -21.266 -23.984 1 98.62 173 LEU B CA 1
ATOM 4083 C C . LEU B 1 173 ? -6.328 -20.062 -24.828 1 98.62 173 LEU B C 1
ATOM 4085 O O . LEU B 1 173 ? -6.82 -20.219 -25.953 1 98.62 173 LEU B O 1
ATOM 4089 N N . ASN B 1 174 ? -6.113 -18.875 -24.312 1 98.5 1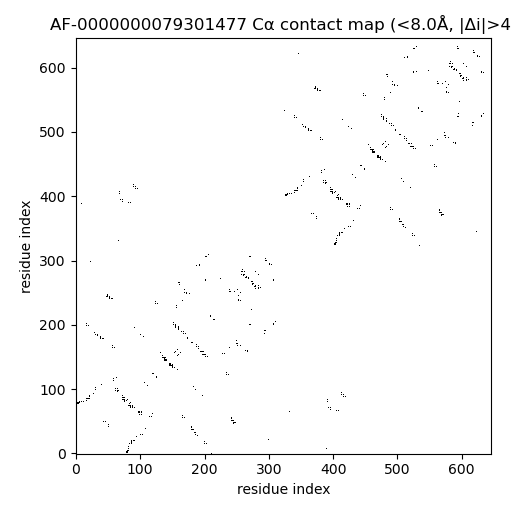74 ASN B N 1
ATOM 4090 C CA . ASN B 1 174 ? -6.434 -17.672 -25.078 1 98.5 174 ASN B CA 1
ATOM 4091 C C . ASN B 1 174 ? -5.578 -17.562 -26.328 1 98.5 174 ASN B C 1
ATOM 4093 O O . ASN B 1 174 ? -6.09 -17.266 -27.406 1 98.5 174 ASN B O 1
ATOM 4097 N N . ARG B 1 175 ? -4.324 -17.781 -26.219 1 97.5 175 ARG B N 1
ATOM 4098 C CA . ARG B 1 175 ? -3.379 -17.609 -27.312 1 97.5 175 ARG B CA 1
ATOM 4099 C C . ARG B 1 175 ? -3.703 -18.562 -28.469 1 97.5 175 ARG B C 1
ATOM 4101 O O . ARG B 1 175 ? -3.611 -18.172 -29.625 1 97.5 175 ARG B O 1
ATOM 4108 N N . ARG B 1 176 ? -4.125 -19.766 -28.141 1 97.81 176 ARG B N 1
ATOM 4109 C CA . ARG B 1 176 ? -4.246 -20.797 -29.172 1 97.81 176 ARG B CA 1
ATOM 4110 C C . ARG B 1 176 ? -5.691 -20.938 -29.625 1 97.81 176 ARG B C 1
ATOM 4112 O O . ARG B 1 176 ? -5.949 -21.328 -30.766 1 97.81 176 ARG B O 1
ATOM 4119 N N . ALA B 1 177 ? -6.664 -20.641 -28.734 1 98 177 ALA B N 1
ATOM 4120 C CA . ALA B 1 177 ? -8.07 -20.844 -29.094 1 98 177 ALA B CA 1
ATOM 4121 C C . ALA B 1 177 ? -8.805 -19.516 -29.219 1 98 177 ALA B C 1
ATOM 4123 O O . ALA B 1 177 ? -9.93 -19.453 -29.703 1 98 177 ALA B O 1
ATOM 4124 N N . GLY B 1 178 ? -8.258 -18.422 -28.766 1 98 178 GLY B N 1
ATOM 4125 C CA . GLY B 1 178 ? -8.828 -17.094 -28.922 1 98 178 GLY B CA 1
ATOM 4126 C C . GLY B 1 178 ? -9.969 -16.828 -27.969 1 98 178 GLY B C 1
ATOM 4127 O O . GLY B 1 178 ? -10.773 -15.914 -28.203 1 98 178 GLY B O 1
ATOM 4128 N N . ARG B 1 179 ? -10.102 -17.578 -26.891 1 98.31 179 ARG B N 1
ATOM 4129 C CA . ARG B 1 179 ? -11.195 -17.422 -25.938 1 98.31 179 ARG B CA 1
ATOM 4130 C C . ARG B 1 179 ? -10.688 -16.891 -24.594 1 98.31 179 ARG B C 1
ATOM 4132 O O . ARG B 1 179 ? -9.5 -17.031 -24.281 1 98.31 179 ARG B O 1
ATOM 4139 N N . PHE B 1 180 ? -11.594 -16.188 -23.891 1 98.62 180 PHE B N 1
ATOM 4140 C CA . PHE B 1 180 ? -11.328 -15.68 -22.547 1 98.62 180 PHE B CA 1
ATOM 4141 C C . PHE B 1 180 ? -10.25 -14.602 -22.578 1 98.62 180 PHE B C 1
ATOM 4143 O O . PHE B 1 180 ? -9.289 -14.656 -21.812 1 98.62 180 PHE B O 1
ATOM 4150 N N . LYS B 1 181 ? -10.477 -13.688 -23.453 1 98.31 181 LYS B N 1
ATOM 4151 C CA . LYS B 1 181 ? -9.5 -12.633 -23.703 1 98.31 181 LYS B CA 1
ATOM 4152 C C . LYS B 1 181 ? -9.367 -11.711 -22.5 1 98.31 181 LYS B C 1
ATOM 4154 O O . LYS B 1 181 ? -8.258 -11.312 -22.125 1 98.31 181 LYS B O 1
ATOM 4159 N N . GLY B 1 182 ? -10.469 -11.266 -21.891 1 98.31 182 GLY B N 1
ATOM 4160 C CA . GLY B 1 182 ? -10.438 -10.414 -20.719 1 98.31 182 GLY B CA 1
ATOM 4161 C C . GLY B 1 182 ? -9.68 -11.023 -19.562 1 98.31 182 GLY B C 1
ATOM 4162 O O . GLY B 1 182 ? -8.844 -10.367 -18.938 1 98.31 182 GLY B O 1
ATOM 4163 N N . ILE B 1 183 ? -9.953 -12.305 -19.297 1 98.69 183 ILE B N 1
ATOM 4164 C CA . ILE B 1 183 ? -9.273 -13.047 -18.25 1 98.69 183 ILE B CA 1
ATOM 4165 C C . ILE B 1 183 ? -7.777 -13.117 -18.562 1 98.69 183 ILE B C 1
ATOM 4167 O O . ILE B 1 183 ? -6.945 -12.875 -17.672 1 98.69 183 ILE B O 1
ATOM 4171 N N . SER B 1 184 ? -7.457 -13.406 -19.75 1 98.44 184 SER B N 1
ATOM 4172 C CA . SER B 1 184 ? -6.059 -13.484 -20.156 1 98.44 184 SER B CA 1
ATOM 4173 C C . SER B 1 184 ? -5.352 -12.148 -19.969 1 98.44 184 SER B C 1
ATOM 4175 O O . SER B 1 184 ? -4.199 -12.109 -19.531 1 98.44 184 SER B O 1
ATOM 4177 N N . ASN B 1 185 ? -6.023 -11.031 -20.281 1 97.81 185 ASN B N 1
ATOM 4178 C CA . ASN B 1 185 ? -5.457 -9.703 -20.078 1 97.81 185 ASN B CA 1
ATOM 4179 C C . ASN B 1 185 ? -5.168 -9.438 -18.609 1 97.81 185 ASN B C 1
ATOM 4181 O O . ASN B 1 185 ? -4.102 -8.914 -18.266 1 97.81 185 ASN B O 1
ATOM 4185 N N . ALA B 1 186 ? -6.082 -9.766 -17.766 1 98.31 186 ALA B N 1
ATOM 4186 C CA . ALA B 1 186 ? -5.891 -9.594 -16.328 1 98.31 186 ALA B CA 1
ATOM 4187 C C . ALA B 1 186 ? -4.715 -10.43 -15.828 1 98.31 186 ALA B C 1
ATOM 4189 O O . ALA B 1 186 ? -3.912 -9.961 -15.016 1 98.31 186 ALA B O 1
ATOM 4190 N N . ILE B 1 187 ? -4.617 -11.625 -16.328 1 98.56 187 ILE B N 1
ATOM 4191 C CA . ILE B 1 187 ? -3.561 -12.547 -15.906 1 98.56 187 ILE B CA 1
ATOM 4192 C C . ILE B 1 187 ? -2.207 -12.023 -16.391 1 98.56 187 ILE B C 1
ATOM 4194 O O . ILE B 1 187 ? -1.219 -12.078 -15.648 1 98.56 187 ILE B O 1
ATOM 4198 N N . GLU B 1 188 ? -2.16 -11.562 -17.578 1 97.94 188 GLU B N 1
ATOM 4199 C CA . GLU B 1 188 ? -0.919 -10.984 -18.094 1 97.94 188 GLU B CA 1
ATOM 4200 C C . GLU B 1 188 ? -0.442 -9.836 -17.219 1 97.94 188 GLU B C 1
ATOM 4202 O O . GLU B 1 188 ? 0.734 -9.773 -16.844 1 97.94 188 GLU B O 1
ATOM 4207 N N . ALA B 1 189 ? -1.341 -8.938 -16.891 1 97.75 189 ALA B N 1
ATOM 4208 C CA . ALA B 1 189 ? -1.002 -7.805 -16.031 1 97.75 189 ALA B CA 1
ATOM 4209 C C . ALA B 1 189 ? -0.567 -8.273 -14.648 1 97.75 189 ALA B C 1
ATOM 4211 O O . ALA B 1 189 ? 0.433 -7.793 -14.109 1 97.75 189 ALA B O 1
ATOM 4212 N N . THR B 1 190 ? -1.259 -9.25 -14.086 1 98.38 190 THR B N 1
ATOM 4213 C CA . THR B 1 190 ? -0.955 -9.773 -12.758 1 98.38 190 THR B CA 1
ATOM 4214 C C . THR B 1 190 ? 0.403 -10.477 -12.75 1 98.38 190 THR B C 1
ATOM 4216 O O . THR B 1 190 ? 1.204 -10.273 -11.836 1 98.38 190 THR B O 1
ATOM 4219 N N . SER B 1 191 ? 0.616 -11.289 -13.75 1 98.06 191 SER B N 1
ATOM 4220 C CA . SER B 1 191 ? 1.833 -12.102 -13.789 1 98.06 191 SER B CA 1
ATOM 4221 C C . SER B 1 191 ? 3.076 -11.219 -13.859 1 98.06 191 SER B C 1
ATOM 4223 O O . SER B 1 191 ? 4.105 -11.539 -13.266 1 98.06 191 SER B O 1
ATOM 4225 N N . LYS B 1 192 ? 2.994 -10.117 -14.555 1 97.69 192 LYS B N 1
ATOM 4226 C CA . LYS B 1 192 ? 4.109 -9.18 -14.641 1 97.69 192 LYS B CA 1
ATOM 4227 C C . LYS B 1 192 ? 4.434 -8.586 -13.266 1 97.69 192 LYS B C 1
ATOM 4229 O O . LYS B 1 192 ? 5.598 -8.508 -12.875 1 97.69 192 LYS B O 1
ATOM 4234 N N . GLU B 1 193 ? 3.432 -8.211 -12.547 1 98.19 193 GLU B N 1
ATOM 4235 C CA . GLU B 1 193 ? 3.652 -7.629 -11.227 1 98.19 193 GLU B CA 1
ATOM 4236 C C . GLU B 1 193 ? 4.133 -8.688 -10.234 1 98.19 193 GLU B C 1
ATOM 4238 O O . GLU B 1 193 ? 4.977 -8.406 -9.383 1 98.19 193 GLU B O 1
ATOM 4243 N N . GLU B 1 194 ? 3.588 -9.914 -10.32 1 98.12 194 GLU B N 1
ATOM 4244 C CA . GLU B 1 194 ? 4.082 -11 -9.484 1 98.12 194 GLU B CA 1
ATOM 4245 C C . GLU B 1 194 ? 5.566 -11.258 -9.742 1 98.12 194 GLU B C 1
ATOM 4247 O O . GLU B 1 194 ? 6.312 -11.57 -8.812 1 98.12 194 GLU B O 1
ATOM 4252 N N . ASN B 1 195 ? 5.879 -11.219 -11.008 1 97.75 195 ASN B N 1
ATOM 4253 C CA . ASN B 1 195 ? 7.285 -11.406 -11.352 1 97.75 195 ASN B CA 1
ATOM 4254 C C . ASN B 1 195 ? 8.164 -10.336 -10.703 1 97.75 195 ASN B C 1
ATOM 4256 O O . ASN B 1 195 ? 9.242 -10.641 -10.188 1 97.75 195 ASN B O 1
ATOM 4260 N N . ILE B 1 196 ? 7.738 -9.086 -10.688 1 98.38 196 ILE B N 1
ATOM 4261 C CA . ILE B 1 196 ? 8.453 -7.988 -10.047 1 98.38 196 ILE B CA 1
ATOM 4262 C C . ILE B 1 196 ? 8.57 -8.25 -8.547 1 98.38 196 ILE B C 1
ATOM 4264 O O . ILE B 1 196 ? 9.641 -8.07 -7.961 1 98.38 196 ILE B O 1
ATOM 4268 N N . HIS B 1 197 ? 7.457 -8.711 -7.91 1 98.56 197 HIS B N 1
ATOM 4269 C CA . HIS B 1 197 ? 7.48 -9.055 -6.492 1 98.56 197 HIS B CA 1
ATOM 4270 C C . HIS B 1 197 ? 8.586 -10.07 -6.188 1 98.56 197 HIS B C 1
ATOM 4272 O O . HIS B 1 197 ? 9.406 -9.844 -5.293 1 98.56 197 HIS B O 1
ATOM 4278 N N . GLY B 1 198 ? 8.562 -11.125 -6.988 1 98.12 198 GLY B N 1
ATOM 4279 C CA . GLY B 1 198 ? 9.547 -12.172 -6.754 1 98.12 198 GLY B CA 1
ATOM 4280 C C . GLY B 1 198 ? 10.977 -11.695 -6.938 1 98.12 198 GLY B C 1
ATOM 4281 O O . GLY B 1 198 ? 11.867 -12.062 -6.164 1 98.12 198 GLY B O 1
ATOM 4282 N N . LEU B 1 199 ? 11.211 -10.883 -7.977 1 98.12 199 LEU B N 1
ATOM 4283 C CA . LEU B 1 199 ? 12.547 -10.391 -8.273 1 98.12 199 LEU B CA 1
ATOM 4284 C C . LEU B 1 199 ? 13.047 -9.469 -7.16 1 98.12 199 LEU B C 1
ATOM 4286 O O . LEU B 1 199 ? 14.242 -9.438 -6.867 1 98.12 199 LEU B O 1
ATOM 4290 N N . PHE B 1 200 ? 12.188 -8.742 -6.504 1 98.75 200 PHE B N 1
ATOM 4291 C CA . PHE B 1 200 ? 12.57 -7.938 -5.352 1 98.75 200 PHE B CA 1
ATOM 4292 C C . PHE B 1 200 ? 13.109 -8.828 -4.234 1 98.75 200 PHE B C 1
ATOM 4294 O O . PHE B 1 200 ? 14.117 -8.5 -3.605 1 98.75 200 PHE B O 1
ATOM 4301 N N . GLY B 1 201 ? 12.398 -9.922 -4.012 1 98.31 201 GLY B N 1
ATOM 4302 C CA . GLY B 1 201 ? 12.906 -10.875 -3.035 1 98.31 201 GLY B CA 1
ATOM 4303 C C . GLY B 1 201 ? 14.289 -11.398 -3.369 1 98.31 201 GLY B C 1
ATOM 4304 O O . GLY B 1 201 ? 15.148 -11.5 -2.492 1 98.31 201 GLY B O 1
ATOM 4305 N N . VAL B 1 202 ? 14.531 -11.688 -4.605 1 98.06 202 VAL B N 1
ATOM 4306 C CA . VAL B 1 202 ? 15.836 -12.156 -5.059 1 98.06 202 VAL B CA 1
ATOM 4307 C C . VAL B 1 202 ? 16.891 -11.094 -4.75 1 98.06 202 VAL B C 1
ATOM 4309 O O . VAL B 1 202 ? 17.969 -11.414 -4.227 1 98.06 202 VAL B O 1
ATOM 4312 N N . GLU B 1 203 ? 16.578 -9.867 -5.059 1 98.06 203 GLU B N 1
ATOM 4313 C CA . GLU B 1 203 ? 17.516 -8.773 -4.84 1 98.06 203 GLU B CA 1
ATOM 4314 C C . GLU B 1 203 ? 17.828 -8.602 -3.355 1 98.06 203 GLU B C 1
ATOM 4316 O O . GLU B 1 203 ? 18.969 -8.383 -2.977 1 98.06 203 GLU B O 1
ATOM 4321 N N . LEU B 1 204 ? 16.844 -8.656 -2.518 1 98.25 204 LEU B N 1
ATOM 4322 C CA . LEU B 1 204 ? 17.062 -8.531 -1.08 1 98.25 204 LEU B CA 1
ATOM 4323 C C . LEU B 1 204 ? 17.953 -9.648 -0.559 1 98.25 204 LEU B C 1
ATOM 4325 O O . LEU B 1 204 ? 18.844 -9.414 0.258 1 98.25 204 LEU B O 1
ATOM 4329 N N . LEU B 1 205 ? 17.672 -10.828 -1.003 1 97.12 205 LEU B N 1
ATOM 4330 C CA . LEU B 1 205 ? 18.438 -11.977 -0.544 1 97.12 205 LEU B CA 1
ATOM 4331 C C . LEU B 1 205 ? 19.891 -11.883 -1.022 1 97.12 205 LEU B C 1
ATOM 4333 O O . LEU B 1 205 ? 20.812 -12.297 -0.313 1 97.12 205 LEU B O 1
ATOM 4337 N N . ARG B 1 206 ? 20.094 -11.375 -2.215 1 96.12 206 ARG B N 1
ATOM 4338 C CA . ARG B 1 206 ? 21.453 -11.117 -2.691 1 96.12 206 ARG B CA 1
ATOM 4339 C C . ARG B 1 206 ? 22.188 -10.156 -1.756 1 96.12 206 ARG B C 1
ATOM 4341 O O . ARG B 1 206 ? 23.328 -10.422 -1.357 1 96.12 206 ARG B O 1
ATOM 4348 N N . ILE B 1 207 ? 21.578 -9.062 -1.403 1 97.38 207 ILE B N 1
ATOM 4349 C CA . ILE B 1 207 ? 22.172 -8.07 -0.508 1 97.38 207 ILE B CA 1
ATOM 4350 C C . ILE B 1 207 ? 22.484 -8.711 0.84 1 97.38 207 ILE B C 1
ATOM 4352 O O . ILE B 1 207 ? 23.578 -8.523 1.386 1 97.38 207 ILE B O 1
ATOM 4356 N N . LEU B 1 208 ? 21.547 -9.484 1.346 1 97 208 LEU B N 1
ATOM 4357 C CA . LEU B 1 208 ? 21.719 -10.133 2.641 1 97 208 LEU B CA 1
ATOM 4358 C C . LEU B 1 208 ? 22.875 -11.133 2.592 1 97 208 LEU B C 1
ATOM 4360 O O . LEU B 1 208 ? 23.594 -11.297 3.574 1 97 208 LEU B O 1
ATOM 4364 N N . ARG B 1 209 ? 23.016 -11.828 1.508 1 94.44 209 ARG B N 1
ATOM 4365 C CA . ARG B 1 209 ? 24.109 -12.766 1.353 1 94.44 209 ARG B CA 1
ATOM 4366 C C . ARG B 1 209 ? 25.453 -12.055 1.429 1 94.44 209 ARG B C 1
ATOM 4368 O O . ARG B 1 209 ? 26.422 -12.602 1.96 1 94.44 209 ARG B O 1
ATOM 4375 N N . GLU B 1 210 ? 25.547 -10.898 0.897 1 94.75 210 GLU B N 1
ATOM 4376 C CA . GLU B 1 210 ? 26.766 -10.102 0.935 1 94.75 210 GLU B CA 1
ATOM 4377 C C . GLU B 1 210 ? 27.016 -9.547 2.334 1 94.75 210 GLU B C 1
ATOM 4379 O O . GLU B 1 210 ? 28.156 -9.555 2.814 1 94.75 210 GLU B O 1
ATOM 4384 N N . GLU B 1 211 ? 25.984 -9.188 2.99 1 96.81 211 GLU B N 1
ATOM 4385 C CA . GLU B 1 211 ? 26.141 -8.484 4.262 1 96.81 211 GLU B CA 1
ATOM 4386 C C . GLU B 1 211 ? 26.219 -9.469 5.426 1 96.81 211 GLU B C 1
ATOM 4388 O O . GLU B 1 211 ? 26.859 -9.18 6.438 1 96.81 211 GLU B O 1
ATOM 4393 N N . GLU B 1 212 ? 25.516 -10.57 5.277 1 95.25 212 GLU B N 1
ATOM 4394 C CA . GLU B 1 212 ? 25.438 -11.555 6.352 1 95.25 212 GLU B CA 1
ATOM 4395 C C . GLU B 1 212 ? 25.516 -12.977 5.805 1 95.25 212 GLU B C 1
ATOM 4397 O O . GLU B 1 212 ? 24.578 -13.766 5.941 1 95.25 212 GLU B O 1
ATOM 4402 N N . PRO B 1 213 ? 26.672 -13.32 5.363 1 93.62 213 PRO B N 1
ATOM 4403 C CA . PRO B 1 213 ? 26.812 -14.609 4.695 1 93.62 213 PRO B CA 1
ATOM 4404 C C . PRO B 1 213 ? 26.531 -15.789 5.621 1 93.62 213 PRO B C 1
ATOM 4406 O O . PRO B 1 213 ? 26.109 -16.859 5.164 1 93.62 213 PRO B O 1
ATOM 4409 N N . GLN B 1 214 ? 26.609 -15.617 6.934 1 93.31 214 GLN B N 1
ATOM 4410 C CA . GLN B 1 214 ? 26.422 -16.703 7.898 1 93.31 214 GLN B CA 1
ATOM 4411 C C . GLN B 1 214 ? 24.969 -17.156 7.926 1 93.31 214 GLN B C 1
ATOM 4413 O O . GLN B 1 214 ? 24.672 -18.281 8.352 1 93.31 214 GLN B O 1
ATOM 4418 N N . LEU B 1 215 ? 24.078 -16.328 7.438 1 93.06 215 LEU B N 1
ATOM 4419 C CA . LEU B 1 215 ? 22.656 -16.672 7.398 1 93.06 215 LEU B CA 1
ATOM 4420 C C . LEU B 1 215 ? 22.391 -17.75 6.359 1 93.06 215 LEU B C 1
ATOM 4422 O O . LEU B 1 215 ? 21.344 -18.406 6.391 1 93.06 215 LEU B O 1
ATOM 4426 N N . PHE B 1 216 ? 23.359 -17.875 5.445 1 91.44 216 PHE B N 1
ATOM 4427 C CA . PHE B 1 216 ? 23.203 -18.797 4.332 1 91.44 216 PHE B CA 1
ATOM 4428 C C . PHE B 1 216 ? 24.172 -19.969 4.453 1 91.44 216 PHE B C 1
ATOM 4430 O O . PHE B 1 216 ? 24.438 -20.672 3.473 1 91.44 216 PHE B O 1
ATOM 4437 N N . ALA B 1 217 ? 24.609 -20.219 5.527 1 85.06 217 ALA B N 1
ATOM 4438 C CA . ALA B 1 217 ? 25.641 -21.188 5.809 1 85.06 217 ALA B CA 1
ATOM 4439 C C . ALA B 1 217 ? 25.141 -22.609 5.551 1 85.06 217 ALA B C 1
ATOM 4441 O O . ALA B 1 217 ? 24.109 -22.812 4.906 1 85.06 217 ALA B O 1
ATOM 4442 N N . GLU B 1 218 ? 25.828 -23.562 6.133 1 83.88 218 GLU B N 1
ATOM 4443 C CA . GLU B 1 218 ? 25.625 -24.969 5.844 1 83.88 218 GLU B CA 1
ATOM 4444 C C . GLU B 1 218 ? 24.203 -25.406 6.141 1 83.88 218 GLU B C 1
ATOM 4446 O O . GLU B 1 218 ? 23.625 -25.016 7.156 1 83.88 218 GLU B O 1
ATOM 4451 N N . GLY B 1 219 ? 23.609 -26.094 5.184 1 91.06 219 GLY B N 1
ATOM 4452 C CA . GLY B 1 219 ? 22.297 -26.688 5.359 1 91.06 219 GLY B CA 1
ATOM 4453 C C . GLY B 1 219 ? 21.172 -25.844 4.789 1 91.06 219 GLY B C 1
ATOM 4454 O O . GLY B 1 219 ? 20.047 -26.312 4.648 1 91.06 219 GLY B O 1
ATOM 4455 N N . PHE B 1 220 ? 21.516 -24.625 4.473 1 89.69 220 PHE B N 1
ATOM 4456 C CA . PHE B 1 220 ? 20.484 -23.703 4 1 89.69 220 PHE B CA 1
ATOM 4457 C C . PHE B 1 220 ? 19.906 -24.172 2.674 1 89.69 220 PHE B C 1
ATOM 4459 O O . PHE B 1 220 ? 18.688 -24.312 2.533 1 89.69 220 PHE B O 1
ATOM 4466 N N . ALA B 1 221 ? 20.812 -24.469 1.699 1 90.06 221 ALA B N 1
ATOM 4467 C CA . ALA B 1 221 ? 20.375 -24.891 0.369 1 90.06 221 ALA B CA 1
ATOM 4468 C C . ALA B 1 221 ? 19.578 -26.203 0.439 1 90.06 221 ALA B C 1
ATOM 4470 O O . ALA B 1 221 ? 18.547 -26.344 -0.229 1 90.06 221 ALA B O 1
ATOM 4471 N N . GLU B 1 222 ? 20.016 -27.094 1.233 1 93.94 222 GLU B N 1
ATOM 4472 C CA . GLU B 1 222 ? 19.344 -28.375 1.389 1 93.94 222 GLU B CA 1
ATOM 4473 C C . GLU B 1 222 ? 17.938 -28.219 1.956 1 93.94 222 GLU B C 1
ATOM 4475 O O . GLU B 1 222 ? 17 -28.875 1.513 1 93.94 222 GLU B O 1
ATOM 4480 N N . GLU B 1 223 ? 17.844 -27.328 2.904 1 91.94 223 GLU B N 1
ATOM 4481 C CA . GLU B 1 223 ? 16.547 -27.078 3.52 1 91.94 223 GLU B CA 1
ATOM 4482 C C . GLU B 1 223 ? 15.57 -26.469 2.514 1 91.94 223 GLU B C 1
ATOM 4484 O O . GLU B 1 223 ? 14.406 -26.875 2.441 1 91.94 223 GLU B O 1
ATOM 4489 N N . VAL B 1 224 ? 16.031 -25.547 1.758 1 91.06 224 VAL B N 1
ATOM 4490 C CA . VAL B 1 224 ? 15.195 -24.875 0.771 1 91.06 224 VAL B CA 1
ATOM 4491 C C . VAL B 1 224 ? 14.766 -25.859 -0.313 1 91.06 224 VAL B C 1
ATOM 4493 O O . VAL B 1 224 ? 13.602 -25.891 -0.713 1 91.06 224 VAL B O 1
ATOM 4496 N N . LEU B 1 225 ? 15.68 -26.688 -0.762 1 93.56 225 LEU B N 1
ATOM 4497 C CA . LEU B 1 225 ? 15.391 -27.656 -1.821 1 93.56 225 LEU B CA 1
ATOM 4498 C C . LEU B 1 225 ? 14.398 -28.703 -1.344 1 93.56 225 LEU B C 1
ATOM 4500 O O . LEU B 1 225 ? 13.539 -29.141 -2.111 1 93.56 225 LEU B O 1
ATOM 4504 N N . ALA B 1 226 ? 14.523 -29.078 -0.082 1 93.75 226 ALA B N 1
ATOM 4505 C CA . ALA B 1 226 ? 13.562 -30.016 0.487 1 93.75 226 ALA B CA 1
ATOM 4506 C C . ALA B 1 226 ? 12.156 -29.422 0.512 1 93.75 226 ALA B C 1
ATOM 4508 O O . ALA B 1 226 ? 11.18 -30.094 0.176 1 93.75 226 ALA B O 1
ATOM 4509 N N . PHE B 1 227 ? 12.086 -28.188 0.883 1 90.38 227 PHE B N 1
ATOM 4510 C CA . PHE B 1 227 ? 10.805 -27.5 0.894 1 90.38 227 PHE B CA 1
ATOM 4511 C C . PHE B 1 227 ? 10.25 -27.359 -0.52 1 90.38 227 PHE B C 1
ATOM 4513 O O . PHE B 1 227 ? 9.055 -27.562 -0.748 1 90.38 227 PHE B O 1
ATOM 4520 N N . ALA B 1 228 ? 11.125 -27.047 -1.476 1 91.62 228 ALA B N 1
ATOM 4521 C CA . ALA B 1 228 ? 10.727 -26.875 -2.871 1 91.62 228 ALA B CA 1
ATOM 4522 C C . ALA B 1 228 ? 10.125 -28.156 -3.428 1 91.62 228 ALA B C 1
ATOM 4524 O O . ALA B 1 228 ? 9.133 -28.125 -4.156 1 91.62 228 ALA B O 1
ATOM 4525 N N . GLN B 1 229 ? 10.688 -29.25 -3.082 1 93.44 229 GLN B N 1
ATOM 4526 C CA . GLN B 1 229 ? 10.195 -30.531 -3.559 1 93.44 229 GLN B CA 1
ATOM 4527 C C . GLN B 1 229 ? 8.805 -30.828 -3.008 1 93.44 229 GLN B C 1
ATOM 4529 O O . GLN B 1 229 ? 7.938 -31.328 -3.732 1 93.44 229 GLN B O 1
ATOM 4534 N N . ARG B 1 230 ? 8.641 -30.531 -1.782 1 92.94 230 ARG B N 1
ATOM 4535 C CA . ARG B 1 230 ? 7.332 -30.734 -1.168 1 92.94 230 ARG B CA 1
ATOM 4536 C C . ARG B 1 230 ? 6.281 -29.828 -1.807 1 92.94 230 ARG B C 1
ATOM 4538 O O . ARG B 1 230 ? 5.168 -30.266 -2.09 1 92.94 230 ARG B O 1
ATOM 4545 N N . LEU B 1 231 ? 6.633 -28.609 -2.025 1 94.25 231 LEU B N 1
ATOM 4546 C CA . LEU B 1 231 ? 5.707 -27.656 -2.627 1 94.25 231 LEU B CA 1
ATOM 4547 C C . LEU B 1 231 ? 5.375 -28.047 -4.062 1 94.25 231 LEU B C 1
ATOM 4549 O O . LEU B 1 231 ? 4.25 -27.859 -4.523 1 94.25 231 LEU B O 1
ATOM 4553 N N . TYR B 1 232 ? 6.352 -28.641 -4.719 1 96.06 232 TYR B N 1
ATOM 4554 C CA . TYR B 1 232 ? 6.125 -29.094 -6.09 1 96.06 232 TYR B CA 1
ATOM 4555 C C . TYR B 1 232 ? 5.043 -30.156 -6.141 1 96.06 232 TYR B C 1
ATOM 4557 O O . TYR B 1 232 ? 4.191 -30.156 -7.031 1 96.06 232 TYR B O 1
ATOM 4565 N N . GLN B 1 233 ? 5.078 -31.094 -5.238 1 96.12 233 GLN B N 1
ATOM 4566 C CA . GLN B 1 233 ? 4.082 -32.156 -5.211 1 96.12 233 GLN B CA 1
ATOM 4567 C C . GLN B 1 233 ? 2.672 -31.578 -5.078 1 96.12 233 GLN B C 1
ATOM 4569 O O . GLN B 1 233 ? 1.739 -32.062 -5.73 1 96.12 233 GLN B O 1
ATOM 4574 N N . GLY B 1 234 ? 2.562 -30.609 -4.219 1 96.06 234 GLY B N 1
ATOM 4575 C CA . GLY B 1 234 ? 1.276 -29.953 -4.082 1 96.06 234 GLY B CA 1
ATOM 4576 C C . GLY B 1 234 ? 0.823 -29.25 -5.352 1 96.06 234 GLY B C 1
ATOM 4577 O O . GLY B 1 234 ? -0.347 -29.344 -5.73 1 96.06 234 GLY B O 1
ATOM 4578 N N . GLU B 1 235 ? 1.719 -28.609 -6.039 1 97.5 235 GLU B N 1
ATOM 4579 C CA . GLU B 1 235 ? 1.392 -27.891 -7.27 1 97.5 235 GLU B CA 1
ATOM 4580 C C . GLU B 1 235 ? 1.033 -28.859 -8.391 1 97.5 235 GLU B C 1
ATOM 4582 O O . GLU B 1 235 ? 0.171 -28.562 -9.219 1 97.5 235 GLU B O 1
ATOM 4587 N N . GLU B 1 236 ? 1.765 -29.938 -8.43 1 97.75 236 GLU B N 1
ATOM 4588 C CA . GLU B 1 236 ? 1.428 -30.953 -9.43 1 97.75 236 GLU B CA 1
ATOM 4589 C C . GLU B 1 236 ? 0.02 -31.5 -9.203 1 97.75 236 GLU B C 1
ATOM 4591 O O . GLU B 1 236 ? -0.741 -31.672 -10.156 1 97.75 236 GLU B O 1
ATOM 4596 N N . ALA B 1 237 ? -0.291 -31.766 -7.961 1 98.12 237 ALA B N 1
ATOM 4597 C CA . ALA B 1 237 ? -1.634 -32.219 -7.625 1 98.12 237 ALA B CA 1
ATOM 4598 C C . ALA B 1 237 ? -2.686 -31.188 -8.008 1 98.12 237 ALA B C 1
ATOM 4600 O O . ALA B 1 237 ? -3.791 -31.547 -8.422 1 98.12 237 ALA B O 1
ATOM 4601 N N . LEU B 1 238 ? -2.4 -29.984 -7.836 1 98.56 238 LEU B N 1
ATOM 4602 C CA . LEU B 1 238 ? -3.301 -28.906 -8.227 1 98.56 238 LEU B CA 1
ATOM 4603 C C . LEU B 1 238 ? -3.531 -28.906 -9.727 1 98.56 238 LEU B C 1
ATOM 4605 O O . LEU B 1 238 ? -4.664 -28.719 -10.188 1 98.56 238 LEU B O 1
ATOM 4609 N N . VAL B 1 239 ? -2.467 -29.078 -10.508 1 98.75 239 VAL B N 1
ATOM 4610 C CA . VAL B 1 239 ? -2.6 -29.141 -11.961 1 98.75 239 VAL B CA 1
ATOM 4611 C C . VAL B 1 239 ? -3.471 -30.328 -12.352 1 98.75 239 VAL B C 1
ATOM 4613 O O . VAL B 1 239 ? -4.328 -30.219 -13.227 1 98.75 239 VAL B O 1
ATOM 4616 N N . ASP B 1 240 ? -3.291 -31.469 -11.656 1 98.75 240 ASP B N 1
ATOM 4617 C CA . ASP B 1 240 ? -4.152 -32.625 -11.883 1 98.75 240 ASP B CA 1
ATOM 4618 C C . ASP B 1 240 ? -5.617 -32.281 -11.648 1 98.75 240 ASP B C 1
ATOM 4620 O O . ASP B 1 240 ? -6.484 -32.656 -12.438 1 98.75 240 ASP B O 1
ATOM 4624 N N . TRP B 1 241 ? -5.852 -31.578 -10.609 1 98.81 241 TRP B N 1
ATOM 4625 C CA . TRP B 1 241 ? -7.207 -31.172 -10.258 1 98.81 241 TRP B CA 1
ATOM 4626 C C . TRP B 1 241 ? -7.793 -30.234 -11.312 1 98.81 241 TRP B C 1
ATOM 4628 O O . TRP B 1 241 ? -8.961 -30.359 -11.68 1 98.81 241 TRP B O 1
ATOM 4638 N N . ILE B 1 242 ? -7.047 -29.375 -11.875 1 98.81 242 ILE B N 1
ATOM 4639 C CA . ILE B 1 242 ? -7.48 -28.406 -12.875 1 98.81 242 ILE B CA 1
ATOM 4640 C C . ILE B 1 242 ? -7.875 -29.125 -14.164 1 98.81 242 ILE B C 1
ATOM 4642 O O . ILE B 1 242 ? -8.859 -28.766 -14.805 1 98.81 242 ILE B O 1
ATOM 4646 N N . PHE B 1 243 ? -7.199 -30.203 -14.492 1 98.69 243 PHE B N 1
ATOM 4647 C CA . PHE B 1 243 ? -7.426 -30.891 -15.758 1 98.69 243 PHE B CA 1
ATOM 4648 C C . PHE B 1 243 ? -8.18 -32.188 -15.531 1 98.69 243 PHE B C 1
ATOM 4650 O O . PHE B 1 243 ? -8.156 -33.094 -16.375 1 98.69 243 PHE B O 1
ATOM 4657 N N . ALA B 1 244 ? -8.852 -32.281 -14.406 1 98.38 244 ALA B N 1
ATOM 4658 C CA . ALA B 1 244 ? -9.516 -33.531 -14.023 1 98.38 244 ALA B CA 1
ATOM 4659 C C . ALA B 1 244 ? -10.562 -33.938 -15.062 1 98.38 244 ALA B C 1
ATOM 4661 O O . ALA B 1 244 ? -10.828 -35.125 -15.258 1 98.38 244 ALA B O 1
ATOM 4662 N N . ALA B 1 245 ? -11.133 -32.969 -15.781 1 98.25 245 ALA B N 1
ATOM 4663 C CA . ALA B 1 245 ? -12.172 -33.281 -16.766 1 98.25 245 ALA B CA 1
ATOM 4664 C C . ALA B 1 245 ? -11.547 -33.656 -18.109 1 98.25 245 ALA B C 1
ATOM 4666 O O . ALA B 1 245 ? -12.258 -34.031 -19.047 1 98.25 245 ALA B O 1
ATOM 4667 N N . GLY B 1 246 ? -10.203 -33.531 -18.25 1 97.75 246 GLY B N 1
ATOM 4668 C CA . GLY B 1 246 ? -9.523 -33.938 -19.469 1 97.75 246 GLY B CA 1
ATOM 4669 C C . GLY B 1 246 ? -8.711 -32.812 -20.094 1 97.75 246 GLY B C 1
ATOM 4670 O O . GLY B 1 246 ? -8.875 -31.641 -19.734 1 97.75 246 GLY B O 1
ATOM 4671 N N . ASP B 1 247 ? -7.895 -33.219 -21.047 1 97.62 247 ASP B N 1
ATOM 4672 C CA . ASP B 1 247 ? -7.035 -32.281 -21.75 1 97.62 247 ASP B CA 1
ATOM 4673 C C . ASP B 1 247 ? -7.82 -31.484 -22.797 1 97.62 247 ASP B C 1
ATOM 4675 O O . ASP B 1 247 ? -8.82 -31.969 -23.328 1 97.62 247 ASP B O 1
ATOM 4679 N N . LEU B 1 248 ? -7.336 -30.281 -23.016 1 97.81 248 LEU B N 1
ATOM 4680 C CA . LEU B 1 248 ? -7.832 -29.484 -24.125 1 97.81 248 LEU B CA 1
ATOM 4681 C C . LEU B 1 248 ? -6.871 -29.562 -25.312 1 97.81 248 LEU B C 1
ATOM 4683 O O . LEU B 1 248 ? -5.688 -29.859 -25.141 1 97.81 248 LEU B O 1
ATOM 4687 N N . GLU B 1 249 ? -7.438 -29.297 -26.516 1 96.62 249 GLU B N 1
ATOM 4688 C CA . GLU B 1 249 ? -6.582 -29.188 -27.703 1 96.62 249 GLU B CA 1
ATOM 4689 C C . GLU B 1 249 ? -5.574 -28.047 -27.547 1 96.62 249 GLU B C 1
ATOM 4691 O O . GLU B 1 249 ? -4.418 -28.188 -27.938 1 96.62 249 GLU B O 1
ATOM 4696 N N . ALA B 1 250 ? -5.957 -27 -26.922 1 96.69 250 ALA B N 1
ATOM 4697 C CA . ALA B 1 250 ? -5.145 -25.797 -26.812 1 96.69 250 ALA B CA 1
ATOM 4698 C C . ALA B 1 250 ? -4.07 -25.953 -25.734 1 96.69 250 ALA B C 1
ATOM 4700 O O . ALA B 1 250 ? -3.016 -25.328 -25.812 1 96.69 250 ALA B O 1
ATOM 4701 N N . VAL B 1 251 ? -4.289 -26.781 -24.734 1 97.44 251 VAL B N 1
ATOM 4702 C CA . VAL B 1 251 ? -3.363 -26.938 -23.625 1 97.44 251 VAL B CA 1
ATOM 4703 C C . VAL B 1 251 ? -3.678 -28.219 -22.859 1 97.44 251 VAL B C 1
ATOM 4705 O O . VAL B 1 251 ? -4.844 -28.547 -22.641 1 97.44 251 VAL B O 1
ATOM 4708 N N . SER B 1 252 ? -2.584 -28.938 -22.5 1 96.69 252 SER B N 1
ATOM 4709 C CA . SER B 1 252 ? -2.76 -30.203 -21.812 1 96.69 252 SER B CA 1
ATOM 4710 C C . SER B 1 252 ? -2.115 -30.188 -20.438 1 96.69 252 SER B C 1
ATOM 4712 O O . SER B 1 252 ? -1.273 -29.344 -20.156 1 96.69 252 SER B O 1
ATOM 4714 N N . ARG B 1 253 ? -2.59 -31.109 -19.609 1 97.69 253 ARG B N 1
ATOM 4715 C CA . ARG B 1 253 ? -2.008 -31.312 -18.297 1 97.69 253 ARG B CA 1
ATOM 4716 C C . ARG B 1 253 ? -0.498 -31.516 -18.375 1 97.69 253 ARG B C 1
ATOM 4718 O O . ARG B 1 253 ? 0.263 -30.875 -17.656 1 97.69 253 ARG B O 1
ATOM 4725 N N . ASP B 1 254 ? -0.073 -32.375 -19.234 1 96.06 254 ASP B N 1
ATOM 4726 C CA . ASP B 1 254 ? 1.342 -32.719 -19.344 1 96.06 254 ASP B CA 1
ATOM 4727 C C . ASP B 1 254 ? 2.176 -31.484 -19.719 1 96.06 254 ASP B C 1
ATOM 4729 O O . ASP B 1 254 ? 3.27 -31.297 -19.188 1 96.06 254 ASP B O 1
ATOM 4733 N N . GLU B 1 255 ? 1.682 -30.75 -20.625 1 96.12 255 GLU B N 1
ATOM 4734 C CA . GLU B 1 255 ? 2.361 -29.516 -21.016 1 96.12 255 GLU B CA 1
ATOM 4735 C C . GLU B 1 255 ? 2.52 -28.578 -19.812 1 96.12 255 GLU B C 1
ATOM 4737 O O . GLU B 1 255 ? 3.594 -28.016 -19.594 1 96.12 255 GLU B O 1
ATOM 4742 N N . VAL B 1 256 ? 1.473 -28.406 -19.031 1 97.88 256 VAL B N 1
ATOM 4743 C CA . VAL B 1 256 ? 1.48 -27.469 -17.906 1 97.88 256 VAL B CA 1
ATOM 4744 C C . VAL B 1 256 ? 2.414 -28 -16.828 1 97.88 256 VAL B C 1
ATOM 4746 O O . VAL B 1 256 ? 3.096 -27.219 -16.156 1 97.88 256 VAL B O 1
ATOM 4749 N N . VAL B 1 257 ? 2.467 -29.297 -16.656 1 97.31 257 VAL B N 1
ATOM 4750 C CA . VAL B 1 257 ? 3.371 -29.891 -15.664 1 97.31 257 VAL B CA 1
ATOM 4751 C C . VAL B 1 257 ? 4.82 -29.641 -16.094 1 97.31 257 VAL B C 1
ATOM 4753 O O . VAL B 1 257 ? 5.672 -29.328 -15.25 1 97.31 257 VAL B O 1
ATOM 4756 N N . GLU B 1 258 ? 5.137 -29.812 -17.359 1 97.06 258 GLU B N 1
ATOM 4757 C CA . GLU B 1 258 ? 6.488 -29.547 -17.844 1 97.06 258 GLU B CA 1
ATOM 4758 C C . GLU B 1 258 ? 6.844 -28.078 -17.672 1 97.06 258 GLU B C 1
ATOM 4760 O O . GLU B 1 258 ? 7.973 -27.734 -17.297 1 97.06 258 GLU B O 1
ATOM 4765 N N . PHE B 1 259 ? 5.902 -27.234 -18.016 1 97.38 259 PHE B N 1
ATOM 4766 C CA . PHE B 1 259 ? 6.09 -25.812 -17.766 1 97.38 259 PHE B CA 1
ATOM 4767 C C . PHE B 1 259 ? 6.406 -25.562 -16.297 1 97.38 259 PHE B C 1
ATOM 4769 O O . PHE B 1 259 ? 7.312 -24.797 -15.969 1 97.38 259 PHE B O 1
ATOM 4776 N N . LEU B 1 260 ? 5.621 -26.172 -15.422 1 97.62 260 LEU B N 1
ATOM 4777 C CA . LEU B 1 260 ? 5.789 -26.016 -13.977 1 97.62 260 LEU B CA 1
ATOM 4778 C C . LEU B 1 260 ? 7.188 -26.438 -13.547 1 97.62 260 LEU B C 1
ATOM 4780 O O . LEU B 1 260 ? 7.844 -25.719 -12.773 1 97.62 260 LEU B O 1
ATOM 4784 N N . LYS B 1 261 ? 7.652 -27.594 -14.016 1 96.88 261 LYS B N 1
ATOM 4785 C CA . LYS B 1 261 ? 9 -28.047 -13.711 1 96.88 261 LYS B CA 1
ATOM 4786 C C . LYS B 1 261 ? 10.047 -27.031 -14.164 1 96.88 261 LYS B C 1
ATOM 4788 O O . LYS B 1 261 ? 10.984 -26.734 -13.43 1 96.88 261 LYS B O 1
ATOM 4793 N N . GLY B 1 262 ? 9.859 -26.547 -15.367 1 95.81 262 GLY B N 1
ATOM 4794 C CA . GLY B 1 262 ? 10.758 -25.531 -15.883 1 95.81 262 GLY B CA 1
ATOM 4795 C C . GLY B 1 262 ? 10.773 -24.266 -15.039 1 95.81 262 GLY B C 1
ATOM 4796 O O . GLY B 1 262 ? 11.828 -23.703 -14.781 1 95.81 262 GLY B O 1
ATOM 4797 N N . ARG B 1 263 ? 9.609 -23.859 -14.68 1 96.62 263 ARG B N 1
ATOM 4798 C CA . ARG B 1 263 ? 9.477 -22.656 -13.844 1 96.62 263 ARG B CA 1
ATOM 4799 C C . ARG B 1 263 ? 10.203 -22.828 -12.516 1 96.62 263 ARG B C 1
ATOM 4801 O O . ARG B 1 263 ? 10.906 -21.938 -12.07 1 96.62 263 ARG B O 1
ATOM 4808 N N . TYR B 1 264 ? 10.008 -24 -11.836 1 97.12 264 TYR B N 1
ATOM 4809 C CA . TYR B 1 264 ? 10.727 -24.281 -10.594 1 97.12 264 TYR B CA 1
ATOM 4810 C C . TYR B 1 264 ? 12.234 -24.156 -10.797 1 97.12 264 TYR B C 1
ATOM 4812 O O . TYR B 1 264 ? 12.922 -23.516 -10.008 1 97.12 264 TYR B O 1
ATOM 4820 N N . ASN B 1 265 ? 12.758 -24.781 -11.859 1 96.06 265 ASN B N 1
ATOM 4821 C CA . ASN B 1 265 ? 14.18 -24.75 -12.156 1 96.06 265 ASN B CA 1
ATOM 4822 C C . ASN B 1 265 ? 14.672 -23.328 -12.375 1 96.06 265 ASN B C 1
ATOM 4824 O O . ASN B 1 265 ? 15.703 -22.922 -11.828 1 96.06 265 ASN B O 1
ATOM 4828 N N . GLU B 1 266 ? 13.93 -22.594 -13.133 1 95.19 266 GLU B N 1
ATOM 4829 C CA . GLU B 1 266 ? 14.297 -21.219 -13.414 1 95.19 266 GLU B CA 1
ATOM 4830 C C . GLU B 1 266 ? 14.336 -20.375 -12.141 1 95.19 266 GLU B C 1
ATOM 4832 O O . GLU B 1 266 ? 15.289 -19.641 -11.906 1 95.19 266 GLU B O 1
ATOM 4837 N N . VAL B 1 267 ? 13.344 -20.469 -11.328 1 97 267 VAL B N 1
ATOM 4838 C CA . VAL B 1 267 ? 13.227 -19.672 -10.117 1 97 267 VAL B CA 1
ATOM 4839 C C . VAL B 1 267 ? 14.328 -20.047 -9.133 1 97 267 VAL B C 1
ATOM 4841 O O . VA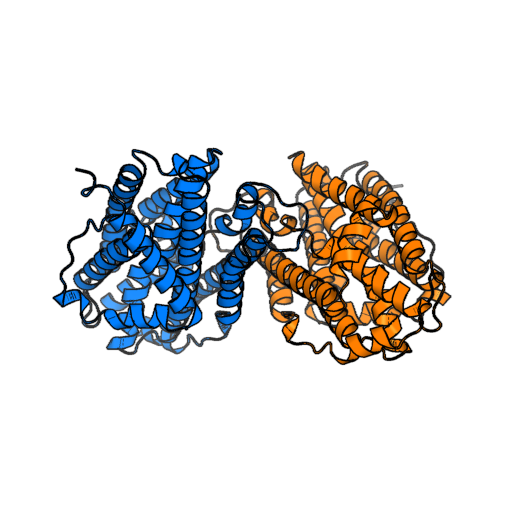L B 1 267 ? 14.992 -19.172 -8.578 1 97 267 VAL B O 1
ATOM 4844 N N . LEU B 1 268 ? 14.539 -21.344 -8.906 1 96.06 268 LEU B N 1
ATOM 4845 C CA . LEU B 1 268 ? 15.594 -21.781 -8 1 96.06 268 LEU B CA 1
ATOM 4846 C C . LEU B 1 268 ? 16.953 -21.297 -8.469 1 96.06 268 LEU B C 1
ATOM 4848 O O . LEU B 1 268 ? 17.812 -20.938 -7.652 1 96.06 268 LEU B O 1
ATOM 4852 N N . SER B 1 269 ? 17.172 -21.234 -9.758 1 95.56 269 SER B N 1
ATOM 4853 C CA . SER B 1 269 ? 18.438 -20.781 -10.312 1 95.56 269 SER B CA 1
ATOM 4854 C C . SER B 1 269 ? 18.703 -19.312 -10 1 95.56 269 SER B C 1
ATOM 4856 O O . SER B 1 269 ? 19.844 -18.891 -9.883 1 95.56 269 SER B O 1
ATOM 4858 N N . LEU B 1 270 ? 17.656 -18.484 -9.891 1 95.62 270 LEU B N 1
ATOM 4859 C CA . LEU B 1 270 ? 17.812 -17.078 -9.539 1 95.62 270 LEU B CA 1
ATOM 4860 C C . LEU B 1 270 ? 18.453 -16.922 -8.164 1 95.62 270 LEU B C 1
ATOM 4862 O O . LEU B 1 270 ? 19.062 -15.891 -7.871 1 95.62 270 LEU B O 1
ATOM 4866 N N . TYR B 1 271 ? 18.312 -17.938 -7.355 1 94.06 271 TYR B N 1
ATOM 4867 C CA . TYR B 1 271 ? 18.844 -17.906 -6 1 94.06 271 TYR B CA 1
ATOM 4868 C C . TYR B 1 271 ? 20.156 -18.688 -5.914 1 94.06 271 TYR B C 1
ATOM 4870 O O . TYR B 1 271 ? 20.656 -18.953 -4.816 1 94.06 271 TYR B O 1
ATOM 4878 N N . GLY B 1 272 ? 20.672 -19.125 -7.082 1 92.12 272 GLY B N 1
ATOM 4879 C CA . GLY B 1 272 ? 21.922 -19.875 -7.125 1 92.12 272 GLY B CA 1
ATOM 4880 C C . GLY B 1 272 ? 21.766 -21.312 -6.668 1 92.12 272 GLY B C 1
ATOM 4881 O O . GLY B 1 272 ? 22.734 -21.938 -6.227 1 92.12 272 GLY B O 1
ATOM 4882 N N . LEU B 1 273 ? 20.609 -21.812 -6.66 1 93.25 273 LEU B N 1
ATOM 4883 C CA . LEU B 1 273 ? 20.344 -23.188 -6.215 1 93.25 273 LEU B CA 1
ATOM 4884 C C . LEU B 1 273 ? 20.281 -24.141 -7.402 1 93.25 273 LEU B C 1
ATOM 4886 O O . LEU B 1 273 ? 20.047 -23.719 -8.539 1 93.25 273 LEU B O 1
ATOM 4890 N N . PRO B 1 274 ? 20.5 -25.438 -7.164 1 92.56 274 PRO B N 1
ATOM 4891 C CA . PRO B 1 274 ? 20.422 -26.422 -8.242 1 92.56 274 PRO B CA 1
ATOM 4892 C C . PRO B 1 274 ? 19.016 -26.562 -8.82 1 92.56 274 PRO B C 1
ATOM 4894 O O . PRO B 1 274 ? 18.047 -26.141 -8.188 1 92.56 274 PRO B O 1
ATOM 4897 N N . GLN B 1 275 ? 19 -27.047 -10.023 1 94.12 275 GLN B N 1
ATOM 4898 C CA . GLN B 1 275 ? 17.766 -27.344 -10.734 1 94.12 275 GLN B CA 1
ATOM 4899 C C . GLN B 1 275 ? 17.375 -28.812 -10.594 1 94.12 275 GLN B C 1
ATOM 4901 O O . GLN B 1 275 ? 17.844 -29.656 -11.359 1 94.12 275 GLN B O 1
ATOM 4906 N N . PRO B 1 276 ? 16.469 -29.141 -9.766 1 93.94 276 PRO B N 1
ATOM 4907 C CA . PRO B 1 276 ? 16.266 -30.547 -9.422 1 93.94 276 PRO B CA 1
ATOM 4908 C C . PRO B 1 276 ? 15.297 -31.266 -10.367 1 93.94 276 PRO B C 1
ATOM 4910 O O . PRO B 1 276 ? 15.172 -32.5 -10.32 1 93.94 276 PRO B O 1
ATOM 4913 N N . PHE B 1 277 ? 14.609 -30.547 -11.188 1 95.94 277 PHE B N 1
ATOM 4914 C CA . PHE B 1 277 ? 13.539 -31.188 -11.961 1 95.94 277 PHE B CA 1
ATOM 4915 C C . PHE B 1 277 ? 13.977 -31.438 -13.398 1 95.94 277 PHE B C 1
ATOM 4917 O O . PHE B 1 277 ? 14.5 -30.531 -14.055 1 95.94 277 PHE B O 1
ATOM 4924 N N . SER B 1 278 ? 13.758 -32.656 -13.883 1 95.38 278 SER B N 1
ATOM 4925 C CA . SER B 1 278 ? 13.992 -33 -15.281 1 95.38 278 SER B CA 1
ATOM 4926 C C . SER B 1 278 ? 12.828 -32.531 -16.156 1 95.38 278 SER B C 1
ATOM 4928 O O . SER B 1 278 ? 11.672 -32.875 -15.906 1 95.38 278 SER B O 1
ATOM 4930 N N . VAL B 1 279 ? 13.203 -31.797 -17.141 1 94.69 279 VAL B N 1
ATOM 4931 C CA . VAL B 1 279 ? 12.172 -31.234 -18 1 94.69 279 VAL B CA 1
ATOM 4932 C C . VAL B 1 279 ? 12.297 -31.828 -19.406 1 94.69 279 VAL B C 1
ATOM 4934 O O . VAL B 1 279 ? 13.398 -32.188 -19.844 1 94.69 279 VAL B O 1
ATOM 4937 N N . ASN B 1 280 ? 11.188 -32 -20.062 1 93.19 280 ASN B N 1
ATOM 4938 C CA . ASN B 1 280 ? 11.156 -32.375 -21.484 1 93.19 280 ASN B CA 1
ATOM 4939 C C . ASN B 1 280 ? 11.242 -31.125 -22.375 1 93.19 280 ASN B C 1
ATOM 4941 O O . ASN B 1 280 ? 10.258 -30.391 -22.516 1 93.19 280 ASN B O 1
ATOM 4945 N N . PRO B 1 281 ? 12.32 -30.938 -23.031 1 87.88 281 PRO B N 1
ATOM 4946 C CA . PRO B 1 281 ? 12.516 -29.703 -23.797 1 87.88 281 PRO B CA 1
ATOM 4947 C C . PRO B 1 281 ? 11.531 -29.578 -24.969 1 87.88 281 PRO B C 1
ATOM 4949 O O . PRO B 1 281 ? 11.148 -28.453 -25.328 1 87.88 281 PRO B O 1
ATOM 4952 N N . GLU B 1 282 ? 11.133 -30.672 -25.531 1 88 282 GLU B N 1
ATOM 4953 C CA . GLU B 1 282 ? 10.219 -30.625 -26.672 1 88 282 GLU B CA 1
ATOM 4954 C C . GLU B 1 282 ? 8.852 -30.078 -26.25 1 88 282 GLU B C 1
ATOM 4956 O O . GLU B 1 282 ? 8.219 -29.344 -27.016 1 88 282 GLU B O 1
ATOM 4961 N N . ARG B 1 283 ? 8.477 -30.328 -25.078 1 85.38 283 ARG B N 1
ATOM 4962 C CA . ARG B 1 283 ? 7.184 -29.875 -24.578 1 85.38 283 ARG B CA 1
ATOM 4963 C C . ARG B 1 283 ? 7.242 -28.422 -24.141 1 85.38 283 ARG B C 1
ATOM 4965 O O . ARG B 1 283 ? 6.219 -27.75 -24.078 1 85.38 283 ARG B O 1
ATOM 4972 N N . LEU B 1 284 ? 8.422 -27.953 -23.922 1 87.06 284 LEU B N 1
ATOM 4973 C CA . LEU B 1 284 ? 8.586 -26.594 -23.406 1 87.06 284 LEU B CA 1
ATOM 4974 C C . LEU B 1 284 ? 8.789 -25.609 -24.562 1 87.06 284 LEU B C 1
ATOM 4976 O O . LEU B 1 284 ? 8.656 -24.406 -24.375 1 87.06 284 LEU B O 1
ATOM 4980 N N . ARG B 1 285 ? 9.195 -26.125 -25.703 1 82.88 285 ARG B N 1
ATOM 4981 C CA . ARG B 1 285 ? 9.562 -25.25 -26.812 1 82.88 285 ARG B CA 1
ATOM 4982 C C . ARG B 1 285 ? 8.445 -24.266 -27.125 1 82.88 285 ARG B C 1
ATOM 4984 O O . ARG B 1 285 ? 8.695 -23.078 -27.375 1 82.88 285 ARG B O 1
ATOM 4991 N N . ASP B 1 286 ? 7.23 -24.641 -27.047 1 86.75 286 ASP B N 1
ATOM 4992 C CA . ASP B 1 286 ? 6.125 -23.766 -27.422 1 86.75 286 ASP B CA 1
ATOM 4993 C C . ASP B 1 286 ? 5.629 -22.969 -26.219 1 86.75 286 ASP B C 1
ATOM 4995 O O . ASP B 1 286 ? 4.523 -22.422 -26.234 1 86.75 286 ASP B O 1
ATOM 4999 N N . THR B 1 287 ? 6.438 -22.859 -25.156 1 91.06 287 THR B N 1
ATOM 5000 C CA . THR B 1 287 ? 6.012 -22.125 -23.953 1 91.06 287 THR B CA 1
ATOM 5001 C C . THR B 1 287 ? 6.824 -20.859 -23.781 1 91.06 287 THR B C 1
ATOM 5003 O O . THR B 1 287 ? 6.559 -20.062 -22.859 1 91.06 287 THR B O 1
ATOM 5006 N N . GLU B 1 288 ? 7.781 -20.578 -24.656 1 91.44 288 GLU B N 1
ATOM 5007 C CA . GLU B 1 288 ? 8.75 -19.5 -24.516 1 91.44 288 GLU B CA 1
ATOM 5008 C C . GLU B 1 288 ? 8.062 -18.141 -24.547 1 91.44 288 GLU B C 1
ATOM 5010 O O . GLU B 1 288 ? 8.547 -17.188 -23.938 1 91.44 288 GLU B O 1
ATOM 5015 N N . TRP B 1 289 ? 6.992 -18.094 -25.234 1 95.44 289 TRP B N 1
ATOM 5016 C CA . TRP B 1 289 ? 6.254 -16.844 -25.344 1 95.44 289 TRP B CA 1
ATOM 5017 C C . TRP B 1 289 ? 5.867 -16.312 -23.969 1 95.44 289 TRP B C 1
ATOM 5019 O O . TRP B 1 289 ? 5.77 -15.102 -23.766 1 95.44 289 TRP B O 1
ATOM 5029 N N . PHE B 1 290 ? 5.613 -17.156 -23.016 1 96.31 290 PHE B N 1
ATOM 5030 C CA . PHE B 1 290 ? 5.191 -16.75 -21.672 1 96.31 290 PHE B CA 1
ATOM 5031 C C . PHE B 1 290 ? 6.309 -15.984 -20.969 1 96.31 290 PHE B C 1
ATOM 5033 O O . PHE B 1 290 ? 6.074 -14.922 -20.406 1 96.31 290 PHE B O 1
ATOM 5040 N N . SER B 1 291 ? 7.508 -16.531 -21.016 1 92.19 291 SER B N 1
ATOM 5041 C CA . SER B 1 291 ? 8.664 -15.891 -20.406 1 92.19 291 SER B CA 1
ATOM 5042 C C . SER B 1 291 ? 8.977 -14.555 -21.094 1 92.19 291 SER B C 1
ATOM 5044 O O . SER B 1 291 ? 9.344 -13.586 -20.422 1 92.19 291 SER B O 1
ATOM 5046 N N . LEU B 1 292 ? 8.867 -14.562 -22.391 1 92.62 292 LEU B N 1
ATOM 5047 C CA . LEU B 1 292 ? 9.102 -13.336 -23.141 1 92.62 292 LEU B CA 1
ATOM 5048 C C . LEU B 1 292 ? 8.125 -12.242 -22.719 1 92.62 292 LEU B C 1
ATOM 5050 O O . LEU B 1 292 ? 8.508 -11.078 -22.609 1 92.62 292 LEU B O 1
ATOM 5054 N N . GLU B 1 293 ? 6.922 -12.648 -22.438 1 93.25 293 GLU B N 1
ATOM 5055 C CA . GLU B 1 293 ? 5.914 -11.695 -21.984 1 93.25 293 GLU B CA 1
ATOM 5056 C C . GLU B 1 293 ? 6.25 -11.125 -20.609 1 93.25 293 GLU B C 1
ATOM 5058 O O . GLU B 1 293 ? 6.102 -9.93 -20.375 1 93.25 293 GLU B O 1
ATOM 5063 N N . LEU B 1 294 ? 6.715 -11.93 -19.719 1 92.94 294 LEU B N 1
ATOM 5064 C CA . LEU B 1 294 ? 7.055 -11.523 -18.359 1 92.94 294 LEU B CA 1
ATOM 5065 C C . LEU B 1 294 ? 8.211 -10.531 -18.359 1 92.94 294 LEU B C 1
ATOM 5067 O O . LEU B 1 294 ? 8.297 -9.672 -17.484 1 92.94 294 LEU B O 1
ATOM 5071 N N . LEU B 1 295 ? 9.094 -10.656 -19.359 1 92.06 295 LEU B N 1
ATOM 5072 C CA . LEU B 1 295 ? 10.328 -9.883 -19.375 1 92.06 295 LEU B CA 1
ATOM 5073 C C . LEU B 1 295 ? 10.266 -8.781 -20.438 1 92.06 295 LEU B C 1
ATOM 5075 O O . LEU B 1 295 ? 11.297 -8.219 -20.797 1 92.06 295 LEU B O 1
ATOM 5079 N N . ALA B 1 296 ? 9.102 -8.516 -20.906 1 90 296 ALA B N 1
ATOM 5080 C CA . ALA B 1 296 ? 8.93 -7.582 -22.016 1 90 296 ALA B CA 1
ATOM 5081 C C . ALA B 1 296 ? 9.336 -6.168 -21.609 1 90 296 ALA B C 1
ATOM 5083 O O . ALA B 1 296 ? 9.867 -5.406 -22.406 1 90 296 ALA B O 1
ATOM 5084 N N . ASP B 1 297 ? 9.078 -5.836 -20.359 1 92.44 297 ASP B N 1
ATOM 5085 C CA . ASP B 1 297 ? 9.469 -4.523 -19.859 1 92.44 297 ASP B CA 1
ATOM 5086 C C . ASP B 1 297 ? 10.969 -4.449 -19.625 1 92.44 297 ASP B C 1
ATOM 5088 O O . ASP B 1 297 ? 11.555 -5.344 -19 1 92.44 297 ASP B O 1
ATOM 5092 N N . LYS B 1 298 ? 11.57 -3.367 -20.047 1 89.19 298 LYS B N 1
ATOM 5093 C CA . LYS B 1 298 ? 13.023 -3.232 -20 1 89.19 298 LYS B CA 1
ATOM 5094 C C . LYS B 1 298 ? 13.547 -3.268 -18.578 1 89.19 298 LYS B C 1
ATOM 5096 O O . LYS B 1 298 ? 14.578 -3.879 -18.297 1 89.19 298 LYS B O 1
ATOM 5101 N N . GLU B 1 299 ? 12.898 -2.611 -17.75 1 89.88 299 GLU B N 1
ATOM 5102 C CA . GLU B 1 299 ? 13.328 -2.568 -16.359 1 89.88 299 GLU B CA 1
ATOM 5103 C C . GLU B 1 299 ? 13.227 -3.945 -15.711 1 89.88 299 GLU B C 1
ATOM 5105 O O . GLU B 1 299 ? 14.109 -4.336 -14.938 1 89.88 299 GLU B O 1
ATOM 5110 N N . VAL B 1 300 ? 12.25 -4.617 -15.984 1 91 300 VAL B N 1
ATOM 5111 C CA . VAL B 1 300 ? 12.047 -5.945 -15.422 1 91 300 VAL B CA 1
ATOM 5112 C C . VAL B 1 300 ? 13.094 -6.91 -15.984 1 91 300 VAL B C 1
ATOM 5114 O O . VAL B 1 300 ? 13.648 -7.727 -15.25 1 91 300 VAL B O 1
ATOM 5117 N N . ASP B 1 301 ? 13.312 -6.754 -17.234 1 91.62 301 ASP B N 1
ATOM 5118 C CA . ASP B 1 301 ? 14.375 -7.539 -17.844 1 91.62 301 ASP B CA 1
ATOM 5119 C C . ASP B 1 301 ? 15.719 -7.254 -17.172 1 91.62 301 ASP B C 1
ATOM 5121 O O . ASP B 1 301 ? 16.516 -8.164 -16.969 1 91.62 301 ASP B O 1
ATOM 5125 N N . PHE B 1 302 ? 15.922 -6.035 -16.922 1 89 302 PHE B N 1
ATOM 5126 C CA . PHE B 1 302 ? 17.141 -5.641 -16.219 1 89 302 PHE B CA 1
ATOM 5127 C C . PHE B 1 302 ? 17.25 -6.344 -14.875 1 89 302 PHE B C 1
ATOM 5129 O O . PHE B 1 302 ? 18.297 -6.887 -14.531 1 89 302 PHE B O 1
ATOM 5136 N N . PHE B 1 303 ? 16.172 -6.352 -14.086 1 90.44 303 PHE B N 1
ATOM 5137 C CA . PHE B 1 303 ? 16.156 -7.035 -12.805 1 90.44 303 PHE B CA 1
ATOM 5138 C C . PHE B 1 303 ? 16.516 -8.508 -12.969 1 90.44 303 PHE B C 1
ATOM 5140 O O . PHE B 1 303 ? 17.328 -9.039 -12.211 1 90.44 303 PHE B O 1
ATOM 5147 N N . ASN B 1 304 ? 15.898 -9.102 -13.883 1 91 304 ASN B N 1
ATOM 5148 C CA . ASN B 1 304 ? 16.094 -10.531 -14.117 1 91 304 ASN B CA 1
ATOM 5149 C C . ASN B 1 304 ? 17.531 -10.852 -14.508 1 91 304 ASN B C 1
ATOM 5151 O O . ASN B 1 304 ? 18.141 -11.773 -13.961 1 91 304 ASN B O 1
ATOM 5155 N N . LYS B 1 305 ? 18.062 -10.125 -15.414 1 90.25 305 LYS B N 1
ATOM 5156 C CA . LYS B 1 305 ? 19.438 -10.344 -15.875 1 90.25 305 LYS B CA 1
ATOM 5157 C C . LYS B 1 305 ? 20.438 -10.156 -14.734 1 90.25 305 LYS B C 1
ATOM 5159 O O . LYS B 1 305 ? 21.406 -10.914 -14.625 1 90.25 305 LYS B O 1
ATOM 5164 N N . ARG B 1 306 ? 20.188 -9.195 -14.023 1 89.69 306 ARG B N 1
ATOM 5165 C CA . ARG B 1 306 ? 21.047 -8.961 -12.875 1 89.69 306 ARG B CA 1
ATOM 5166 C C . ARG B 1 306 ? 21.016 -10.141 -11.914 1 89.69 306 ARG B C 1
ATOM 5168 O O . ARG B 1 306 ? 22.047 -10.578 -11.414 1 89.69 306 ARG B O 1
ATOM 5175 N N . SER B 1 307 ? 19.875 -10.633 -11.68 1 87.88 307 SER B N 1
ATOM 5176 C CA . SER B 1 307 ? 19.703 -11.766 -10.781 1 87.88 307 SER B CA 1
ATOM 5177 C C . SER B 1 307 ? 20.391 -13.016 -11.336 1 87.88 307 SER B C 1
ATOM 5179 O O . SER B 1 307 ? 21.062 -13.742 -10.602 1 87.88 307 SER B O 1
ATOM 5181 N N . VAL B 1 308 ? 20.234 -13.234 -12.594 1 86.94 308 VAL B N 1
ATOM 5182 C CA . VAL B 1 308 ? 20.844 -14.391 -13.25 1 86.94 308 VAL B CA 1
ATOM 5183 C C . VAL B 1 308 ? 22.359 -14.281 -13.188 1 86.94 308 VAL B C 1
ATOM 5185 O O . VAL B 1 308 ? 23.047 -15.258 -12.891 1 86.94 308 VAL B O 1
ATOM 5188 N N . ALA B 1 309 ? 22.828 -13.133 -13.453 1 85.81 309 ALA B N 1
ATOM 5189 C CA . ALA B 1 309 ? 24.281 -12.906 -13.422 1 85.81 309 ALA B CA 1
ATOM 5190 C C . ALA B 1 309 ? 24.844 -13.164 -12.031 1 85.81 309 ALA B C 1
ATOM 5192 O O . ALA B 1 309 ? 25.906 -13.789 -11.898 1 85.81 309 ALA B O 1
ATOM 5193 N N . TYR B 1 310 ? 24.188 -12.719 -11.141 1 86.38 310 TYR B N 1
ATOM 5194 C CA . TYR B 1 310 ? 24.641 -12.922 -9.773 1 86.38 310 TYR B CA 1
ATOM 5195 C C . TYR B 1 310 ? 24.609 -14.398 -9.398 1 86.38 310 TYR B C 1
ATOM 5197 O O . TYR B 1 310 ? 25.562 -14.906 -8.797 1 86.38 310 TYR B O 1
ATOM 5205 N N . ALA B 1 311 ? 23.609 -15.016 -9.68 1 87.25 311 ALA B N 1
ATOM 5206 C CA . ALA B 1 311 ? 23.453 -16.438 -9.375 1 87.25 311 ALA B CA 1
ATOM 5207 C C . ALA B 1 311 ? 24.562 -17.25 -10.047 1 87.25 311 ALA B C 1
ATOM 5209 O O . ALA B 1 311 ? 25.078 -18.219 -9.461 1 87.25 311 ALA B O 1
ATOM 5210 N N . ARG B 1 312 ? 24.906 -16.844 -11.195 1 85.56 312 ARG B N 1
ATOM 5211 C CA . ARG B 1 312 ? 25.984 -17.516 -11.906 1 85.56 312 ARG B CA 1
ATOM 5212 C C . ARG B 1 312 ? 27.312 -17.328 -11.172 1 85.56 312 ARG B C 1
ATOM 5214 O O . ARG B 1 312 ? 28.109 -18.266 -11.086 1 85.56 312 ARG B O 1
ATOM 5221 N N . ARG B 1 313 ? 27.547 -16.328 -10.594 1 82.62 313 ARG B N 1
ATOM 5222 C CA . ARG B 1 313 ? 28.766 -16.047 -9.844 1 82.62 313 ARG B CA 1
ATOM 5223 C C . ARG B 1 313 ? 28.812 -16.875 -8.562 1 82.62 313 ARG B C 1
ATOM 5225 O O . ARG B 1 313 ? 29.891 -17.328 -8.156 1 82.62 313 ARG B O 1
ATOM 5232 N N . LEU B 1 314 ? 27.609 -17.016 -7.984 1 79.81 314 LEU B N 1
ATOM 5233 C CA . LEU B 1 314 ? 27.531 -17.828 -6.773 1 79.81 314 LEU B CA 1
ATOM 5234 C C . LEU B 1 314 ? 27.938 -19.266 -7.059 1 79.81 314 LEU B C 1
ATOM 5236 O O . LEU B 1 314 ? 28.609 -19.906 -6.25 1 79.81 314 LEU B O 1
ATOM 5240 N N . LYS B 1 315 ? 27.781 -19.781 -8.109 1 78.56 315 LYS B N 1
ATOM 5241 C CA . LYS B 1 315 ? 28.078 -21.156 -8.5 1 78.56 315 LYS B CA 1
ATOM 5242 C C . LYS B 1 315 ? 29.547 -21.312 -8.891 1 78.56 315 LYS B C 1
ATOM 5244 O O . LYS B 1 315 ? 30.125 -22.391 -8.703 1 78.56 315 LYS B O 1
ATOM 5249 N N . SER B 1 316 ? 29.953 -20.312 -9.516 1 65.94 316 SER B N 1
ATOM 5250 C CA . SER B 1 316 ? 31.359 -20.375 -9.922 1 65.94 316 SER B CA 1
ATOM 5251 C C . SER B 1 316 ? 32.281 -20.375 -8.711 1 65.94 316 SER B C 1
ATOM 5253 O O . SER B 1 316 ? 33.375 -20.922 -8.766 1 65.94 316 SER B O 1
ATOM 5255 N N . TYR B 1 317 ? 31.938 -19.688 -7.609 1 57.28 317 TYR B N 1
ATOM 5256 C CA . TYR B 1 317 ? 32.781 -19.641 -6.41 1 57.28 317 TYR B CA 1
ATOM 5257 C C . TYR B 1 317 ? 32.688 -20.969 -5.648 1 57.28 317 TYR B C 1
ATOM 5259 O O . TYR B 1 317 ? 33.469 -21.188 -4.715 1 57.28 317 TYR B O 1
ATOM 5267 N N . GLU B 1 318 ? 31.844 -21.656 -5.926 1 49.69 318 GLU B N 1
ATOM 5268 C CA . GLU B 1 318 ? 31.906 -22.922 -5.215 1 49.69 318 GLU B CA 1
ATOM 5269 C C . GLU B 1 318 ? 33.156 -23.719 -5.594 1 49.69 318 GLU B C 1
ATOM 5271 O O . GLU B 1 318 ? 33.469 -23.875 -6.777 1 49.69 318 GLU B O 1
ATOM 5276 N N . PRO B 1 319 ? 34.281 -23.891 -4.688 1 41.31 319 PRO B N 1
ATOM 5277 C CA . PRO B 1 319 ? 35.625 -24.484 -4.73 1 41.31 319 PRO B CA 1
ATOM 5278 C C . PRO B 1 319 ? 35.656 -25.828 -5.43 1 41.31 319 PRO B C 1
ATOM 5280 O O . PRO B 1 319 ? 35.062 -26.797 -4.945 1 41.31 319 PRO B O 1
ATOM 5283 N N . ASP B 1 320 ? 35.438 -26.172 -6.477 1 37.34 320 ASP B N 1
ATOM 5284 C CA . ASP B 1 320 ? 36.281 -27.281 -6.867 1 37.34 320 ASP B CA 1
ATOM 5285 C C . ASP B 1 320 ? 37.75 -26.969 -6.621 1 37.34 320 ASP B C 1
ATOM 5287 O O . ASP B 1 320 ? 38.594 -27.875 -6.492 1 37.34 320 ASP B O 1
ATOM 5291 N N . GLU B 1 321 ? 38.281 -25.703 -7.043 1 37.06 321 GLU B N 1
ATOM 5292 C CA . GLU B 1 321 ? 39.719 -25.594 -7.348 1 37.06 321 GLU B CA 1
ATOM 5293 C C . GLU B 1 321 ? 40.531 -25.656 -6.074 1 37.06 321 GLU B C 1
ATOM 5295 O O . GLU B 1 321 ? 41.781 -25.5 -6.125 1 37.06 321 GLU B O 1
ATOM 5300 N N . LEU B 1 322 ? 40.031 -25.453 -4.91 1 30.89 322 LEU B N 1
ATOM 5301 C CA . LEU B 1 322 ? 41.094 -25.734 -3.936 1 30.89 322 LEU B CA 1
ATOM 5302 C C . LEU B 1 322 ? 41.375 -27.234 -3.896 1 30.89 322 LEU B C 1
ATOM 5304 O O . LEU B 1 322 ? 42.281 -27.672 -3.186 1 30.89 322 LEU B O 1
ATOM 5308 N N . PHE B 1 323 ? 40.469 -28.172 -4.453 1 26.73 323 PHE B N 1
ATOM 5309 C CA . PHE B 1 323 ? 41.188 -29.453 -4.48 1 26.73 323 PHE B CA 1
ATOM 5310 C C . PHE B 1 323 ? 41.938 -29.609 -5.789 1 26.73 323 PHE B C 1
ATOM 5312 O O . PHE B 1 323 ? 41.5 -29.125 -6.836 1 26.73 323 PHE B O 1
#

Sequence (646 aa):
MLTEPRLHYRPYEYPGLLRFRDAIRHSYWVHTEYSYTADVQDYALVEEKERSMVRRALLAIAQVELAVKLFWARLYEVFPKPEIAEVGMTFAESEVRHANAYAHLLDLLSLEGLFAKALEEETPLKERSQALAQVLSRWREGTLRAHVQALLLFSAFTEHISLFSQFYALMALNRRAGRFKGISNAIEATSKEENIHGLFGVELLRILREEEPQLFAEGFAEEVLAFAQRLYQGEEALVDWIFAAGDLEAVSRDEVVEFLKGRYNEVLSLYGLPQPFSVNPERLRDTEWFSLELLADKEVDFFNKRSVAYARRLKSYEPDELFMLTEPRLHYRPYEYPGLLRFRDAIRHSYWVHTEYSYTADVQDYALVEEKERSMVRRALLAIAQVELAVKLFWARLYEVFPKPEIAEVGMTFAESEVRHANAYAHLLDLLSLEGLFAKALEEETPLKERSQALAQVLSRWREGTLRAHVQALLLFSAFTEHISLFSQFYALMALNRRAGRFKGISNAIEATSKEENIHGLFGVELLRILREEEPQLFAEGFAEEVLAFAQRLYQGEEALVDWIFAAGDLEAVSRDEVVEFLKGRYNEVLSLYGLPQPFSVNPERLRDTEWFSLELLADKEVDFFNKRSVAYARRLKSYEPDELF

Foldseek 3Di:
DQQDADPDQDDAPCVVLLLLLVLLVVLDDALVVFDQPQQLVCLVPDDPLVNLLLLLLLLQLLLLLLDQDCLQCCVCVRRVHNSSNSNSVSLNVVSVRSNNNSVVVCVSNVNVVVSVVCCVPPPLNVVLVVLLVVLVVLCVVPDPLSVLSSLLCCLLPSLQASNVLSLLQVLLCCVQVVGRVSVNVSSLSSNLSSLSSSLSSLVVSLVCCVVPVVSCDPPNLVVSVVSLVVSLVSSLVSLCSSSVSHQDPSGGSLLSNLVSLVSSQLSCLLNLHHRDGDHDVVSCVVSVVSVCSSCVDPSSVVSSVVSNVSSVVVNVPPPPPVD/DQQDADPDQDDAPCVVLLLLLVLLVVLDDALVVFDQPQQLVCLVPDDPLVNLLLLLLLLQLLLLLLDQDCPQCCVCVRRVHNSSNSNSVSLNVVSVRSNNNSVVVCVSNVNVVVSVVCCVPPPLNVVLVVLLVVLVVLCVVPDPLSVLSSLLCCLLPSLQASNVLSLLQVLLCCVQVVGRVSVNVSSLSSNLSSLSSSLSSLVVSLVCCVVPVVSCDPPNLVVSVVSLVVSLVSSLVSLCSSSVSHQDPSGGSLLSNLVSLVSSQLSCLLNLHHRDGDHDVVSCVVRVVSVCSSCVDPSSVVSSVVSNVSSVVVNVPPDPPVD

Secondary structure (DSSP, 8-state):
-TTS--SSS-S-S-GGGHHHHHHHHHT---GGGS--HHHHHHHHHS-HHHHHHHHHHHHHHHHHHTS---TGGGGGGTS--HHHHHHHHHHHHHHHHHHHHHHHHHHHTT-HHHHHHHHHH-HHHHHHHHHHHHHHHHHTT--HHHHHHHHHHIIIIIITTTTHHHHHHHHHHHHHH---HHHHHHHHHHHHHHHHHHHHHHHHHHHHHHH-GGGG-TTHHHHHHHHHHHHHHHHHHHHHHHTTT---SS--HHHHHHHHHHHHHHHHHHTT--------HHHHGGGHHHHHHHT-SHHHHHHHHHHHHHHHHHHHSSSSTT-/-TTS--SSS-S-S-GGGHHHHHHHHHT---GGGS--HHHHHHHHHS-HHHHHHHHHHHHHHHHHHTS---TGGGGGGTS--HHHHHHHHHHHHHHHHHHHHHHHHHHHTT-HHHHHHHHHH-HHHHHHHHHHHHHHHHHTT--HHHHHHHHHHIIIIIITTTTHHHHHHHHHHHHHH---HHHHHHHHHHHHHHHHHHHHHHHHHHHHHHH-GGGG-TTHHHHHHHHHHHHHHHHHHHHHHHTTT---SS--HHHHHHHHHHHHHHHHHHTT--------HHHHGGGHHHHHHHT-SHHHHHHHHHHHHHHHHHHHSS-STT-

Nearest PDB structures (foldseek):
  5olk-assembly1_D  TM=9.756E-01  e=4.342E-21  Leeuwenhoekiella blandensis MED217
  6cwo-assembly1_B  TM=9.606E-01  e=8.117E-20  Flavobacterium johnsoniae UW101
  8dq4-assembly1_A  TM=9.623E-01  e=3.165E-19  Flavobacterium johnsoniae
  6sf4-assembly1_B  TM=9.402E-01  e=1.446E-19  Leeuwenhoekiella blandensis MED217
  6cwp-assembly1_A  TM=9.601E-01  e=1.341E-18  Flavobacterium johnsoniae UW101

pLDDT: mean 93.86, std 9.18, range [26.73, 98.88]